Protein AF-A0A2H0VW16-F1 (afdb_monomer)

Structure (mmCIF, N/CA/C/O backbone):
data_AF-A0A2H0VW16-F1
#
_entry.id   AF-A0A2H0VW16-F1
#
loop_
_atom_site.group_PDB
_atom_site.id
_atom_site.type_symbol
_atom_site.label_atom_id
_atom_site.label_alt_id
_atom_site.label_comp_id
_atom_site.label_asym_id
_atom_site.label_entity_id
_atom_site.label_seq_id
_atom_site.pdbx_PDB_ins_code
_atom_site.Cartn_x
_atom_site.Cartn_y
_atom_site.Cartn_z
_atom_site.occupancy
_atom_site.B_iso_or_equiv
_atom_site.auth_seq_id
_atom_site.auth_comp_id
_atom_site.auth_asym_id
_atom_site.auth_atom_id
_atom_site.pdbx_PDB_model_num
ATOM 1 N N . MET A 1 1 ? -19.645 45.167 -74.321 1.00 38.72 1 MET A N 1
ATOM 2 C CA . MET A 1 1 ? -18.379 45.882 -74.600 1.00 38.72 1 MET A CA 1
ATOM 3 C C . MET A 1 1 ? -17.706 46.189 -73.269 1.00 38.72 1 MET A C 1
ATOM 5 O O . MET A 1 1 ? -18.141 47.097 -72.579 1.00 38.72 1 MET A O 1
ATOM 9 N N . VAL A 1 2 ? -16.713 45.392 -72.874 1.00 36.84 2 VAL A N 1
ATOM 10 C CA . VAL A 1 2 ? -15.918 45.596 -71.650 1.00 36.84 2 VAL A CA 1
ATOM 11 C C . VAL A 1 2 ? -14.472 45.779 -72.101 1.00 36.84 2 VAL A C 1
ATOM 13 O O . VAL A 1 2 ? -13.930 44.906 -72.775 1.00 36.84 2 VAL A O 1
ATOM 16 N N . LYS A 1 3 ? -13.880 46.943 -71.814 1.00 38.81 3 LYS A N 1
ATOM 17 C CA . LYS A 1 3 ? -12.469 47.230 -72.106 1.00 38.81 3 LYS A CA 1
ATOM 18 C C . LYS A 1 3 ? -11.606 46.550 -71.044 1.00 38.81 3 LYS A C 1
ATOM 20 O O . LYS A 1 3 ? -11.698 46.897 -69.872 1.00 38.81 3 LYS A O 1
ATOM 25 N N . ALA A 1 4 ? -10.781 45.595 -71.462 1.00 42.34 4 ALA A N 1
ATOM 26 C CA . ALA A 1 4 ? -9.749 45.005 -70.620 1.00 42.34 4 ALA A CA 1
ATOM 27 C C . ALA A 1 4 ? -8.618 46.026 -70.406 1.00 42.34 4 ALA A C 1
ATOM 29 O O . ALA A 1 4 ? -7.996 46.479 -71.367 1.00 42.34 4 ALA A O 1
ATOM 30 N N . GLY A 1 5 ? -8.384 46.412 -69.150 1.00 42.56 5 GLY A N 1
ATOM 31 C CA . GLY A 1 5 ? -7.233 47.213 -68.745 1.00 42.56 5 GLY A CA 1
ATOM 32 C C . GLY A 1 5 ? -6.011 46.316 -68.571 1.00 42.56 5 GLY A C 1
ATOM 33 O O . GLY A 1 5 ? -6.009 45.422 -67.728 1.00 42.56 5 GLY A O 1
ATOM 34 N N . ILE A 1 6 ? -4.983 46.544 -69.383 1.00 45.97 6 ILE A N 1
ATOM 35 C CA . ILE A 1 6 ? -3.688 45.870 -69.280 1.00 45.97 6 ILE A CA 1
ATOM 36 C C . ILE A 1 6 ? -2.898 46.575 -68.172 1.00 45.97 6 ILE A C 1
ATOM 38 O O . ILE A 1 6 ? -2.499 47.727 -68.330 1.00 45.97 6 ILE A O 1
ATOM 42 N N . TYR A 1 7 ? -2.685 45.899 -67.043 1.00 44.59 7 TYR A N 1
ATOM 43 C CA . TYR A 1 7 ? -1.764 46.366 -66.007 1.00 44.59 7 TYR A CA 1
ATOM 44 C C . TYR A 1 7 ? -0.337 45.968 -66.391 1.00 44.59 7 TYR A C 1
ATOM 46 O O . TYR A 1 7 ? -0.019 44.782 -66.481 1.00 44.59 7 TYR A O 1
ATOM 54 N N . HIS A 1 8 ? 0.533 46.953 -66.613 1.00 50.81 8 HIS A N 1
ATOM 55 C CA . HIS A 1 8 ? 1.961 46.701 -66.783 1.00 50.81 8 HIS A CA 1
ATOM 56 C C . HIS A 1 8 ? 2.599 46.352 -65.435 1.00 50.81 8 HIS A C 1
ATOM 58 O O . HIS A 1 8 ? 2.597 47.141 -64.491 1.00 50.81 8 HIS A O 1
ATOM 64 N N . TYR A 1 9 ? 3.125 45.132 -65.362 1.00 48.25 9 TYR A N 1
ATOM 65 C CA . TYR A 1 9 ? 3.835 44.590 -64.212 1.00 48.25 9 TYR A CA 1
ATOM 66 C C . TYR A 1 9 ? 5.266 45.147 -64.209 1.00 48.25 9 TYR A C 1
ATOM 68 O O . TYR A 1 9 ? 6.040 44.854 -65.117 1.00 48.25 9 TYR A O 1
ATOM 76 N N . TYR A 1 10 ? 5.613 45.968 -63.212 1.00 59.59 10 TYR A N 1
ATOM 77 C CA . TYR A 1 10 ? 6.959 46.534 -63.042 1.00 59.59 10 TYR A CA 1
ATOM 78 C C . TYR A 1 10 ? 7.677 45.833 -61.874 1.00 59.59 10 TYR A C 1
ATOM 80 O O . TYR A 1 10 ? 7.572 46.291 -60.731 1.00 59.59 10 TYR A O 1
ATOM 88 N N . PRO A 1 11 ? 8.395 44.721 -62.125 1.00 61.66 11 PRO A N 1
ATOM 89 C CA . PRO A 1 11 ? 8.999 43.896 -61.075 1.00 61.66 11 PRO A CA 1
ATOM 90 C C . PRO A 1 11 ? 10.055 44.639 -60.241 1.00 61.66 11 PRO A C 1
ATOM 92 O O . PRO A 1 11 ? 10.220 44.350 -59.058 1.00 61.66 11 PRO A O 1
ATOM 95 N N . GLU A 1 12 ? 10.707 45.660 -60.798 1.00 64.81 12 GLU A N 1
ATOM 96 C CA . GLU A 1 12 ? 11.737 46.428 -60.086 1.00 64.81 12 GLU A CA 1
ATOM 97 C C . GLU A 1 12 ? 11.178 47.271 -58.930 1.00 64.81 12 GLU A C 1
ATOM 99 O O . GLU A 1 12 ? 11.860 47.487 -57.927 1.00 64.81 12 GLU A O 1
ATOM 104 N N . ARG A 1 13 ? 9.909 47.698 -59.005 1.00 60.78 13 ARG A N 1
ATOM 105 C CA . ARG A 1 13 ? 9.280 48.468 -57.918 1.00 60.78 13 ARG A CA 1
ATOM 106 C C . ARG A 1 13 ? 8.866 47.595 -56.736 1.00 60.78 13 ARG A C 1
ATOM 108 O O . ARG A 1 13 ? 8.837 48.090 -55.615 1.00 60.78 13 ARG A O 1
ATOM 115 N N . ILE A 1 14 ? 8.592 46.309 -56.958 1.00 69.19 14 ILE A N 1
ATOM 116 C CA . ILE A 1 14 ? 8.193 45.375 -55.892 1.00 69.19 14 ILE A CA 1
ATOM 117 C C . ILE A 1 14 ? 9.365 45.126 -54.938 1.00 69.19 14 ILE A C 1
ATOM 119 O O . ILE A 1 14 ? 9.186 45.160 -53.723 1.00 69.19 14 ILE A O 1
ATOM 123 N N . MET A 1 15 ? 10.573 44.965 -55.482 1.00 70.12 15 MET A N 1
ATOM 124 C CA . MET A 1 15 ? 11.801 44.842 -54.692 1.00 70.12 15 MET A CA 1
ATOM 125 C C . MET A 1 15 ? 12.056 46.084 -53.832 1.00 70.12 15 MET A C 1
ATOM 127 O O . MET A 1 15 ? 12.323 45.966 -52.639 1.00 70.12 15 MET A O 1
ATOM 131 N N . TRP A 1 16 ? 11.911 47.279 -54.408 1.00 75.50 16 TRP A N 1
ATOM 132 C CA . TRP A 1 16 ? 12.107 48.532 -53.676 1.00 75.50 16 TRP A CA 1
ATOM 133 C C . TRP A 1 16 ? 11.078 48.742 -52.563 1.00 75.50 16 TRP A C 1
ATOM 135 O O . TRP A 1 16 ? 11.447 49.122 -51.452 1.00 75.50 16 TRP A O 1
ATOM 145 N N . VAL A 1 17 ? 9.802 48.448 -52.826 1.00 78.38 17 VAL A N 1
ATOM 146 C CA . VAL A 1 17 ? 8.742 48.541 -51.811 1.00 78.38 17 VAL A CA 1
ATOM 147 C C . VAL A 1 17 ? 8.943 47.493 -50.711 1.00 78.38 17 VAL A C 1
ATOM 149 O O . VAL A 1 17 ? 8.789 47.813 -49.534 1.00 78.38 17 VAL A O 1
ATOM 152 N N . GLY A 1 18 ? 9.360 46.273 -51.062 1.00 77.25 18 GLY A N 1
ATOM 153 C CA . GLY A 1 18 ? 9.679 45.219 -50.097 1.00 77.25 18 GLY A CA 1
ATOM 154 C C . GLY A 1 18 ? 10.856 45.580 -49.185 1.00 77.25 18 GLY A C 1
ATOM 155 O O . GLY A 1 18 ? 10.744 45.473 -47.964 1.00 77.25 18 GLY A O 1
ATOM 156 N N . CYS A 1 19 ? 11.955 46.084 -49.756 1.00 80.25 19 CYS A N 1
ATOM 157 C CA . CYS A 1 19 ? 13.114 46.546 -48.988 1.00 80.25 19 CYS A CA 1
ATOM 158 C C . CYS A 1 19 ? 12.771 47.738 -48.084 1.00 80.25 19 CYS A C 1
ATOM 160 O O . CYS A 1 19 ? 13.232 47.794 -46.945 1.00 80.25 19 CYS A O 1
ATOM 162 N N . PHE A 1 20 ? 11.927 48.665 -48.551 1.00 85.00 20 PHE A N 1
ATOM 163 C CA . PHE A 1 20 ? 11.486 49.802 -47.745 1.00 85.00 20 PHE A CA 1
ATOM 164 C C . PHE A 1 20 ? 10.635 49.358 -46.545 1.00 85.00 20 PHE A C 1
ATOM 166 O O . PHE A 1 20 ? 10.864 49.813 -45.426 1.00 85.00 20 PHE A O 1
ATOM 173 N N . LEU A 1 21 ? 9.704 48.419 -46.742 1.00 84.12 21 LEU A N 1
ATOM 174 C CA . LEU A 1 21 ? 8.874 47.884 -45.657 1.00 84.12 21 LEU A CA 1
ATOM 175 C C . LEU A 1 21 ? 9.696 47.106 -44.617 1.00 84.12 21 LEU A C 1
ATOM 177 O O . LEU A 1 21 ? 9.456 47.255 -43.419 1.00 84.12 21 LEU A O 1
ATOM 181 N N . LEU A 1 22 ? 10.699 46.335 -45.052 1.00 84.06 22 LEU A N 1
ATOM 182 C CA . LEU A 1 22 ? 11.630 45.651 -44.146 1.00 84.06 22 LEU A CA 1
ATOM 183 C C . LEU A 1 22 ? 12.473 46.639 -43.332 1.00 84.06 22 LEU A C 1
ATOM 185 O O . LEU A 1 22 ? 12.599 46.478 -42.119 1.00 84.06 22 LEU A O 1
ATOM 189 N N . ALA A 1 23 ? 12.994 47.692 -43.968 1.00 86.88 23 ALA A N 1
ATOM 190 C CA . ALA A 1 23 ? 13.774 48.719 -43.281 1.00 86.88 23 ALA A CA 1
ATOM 191 C C . ALA A 1 23 ? 12.945 49.457 -42.216 1.00 86.88 23 ALA A C 1
ATOM 193 O O . ALA A 1 23 ? 13.408 49.638 -41.089 1.00 86.88 23 ALA A O 1
ATOM 194 N N . VAL A 1 24 ? 11.695 49.817 -42.532 1.00 87.44 24 VAL A N 1
ATOM 195 C CA . VAL A 1 24 ? 10.772 50.441 -41.568 1.00 87.44 24 VAL A CA 1
ATOM 196 C C . VAL A 1 24 ? 10.453 49.484 -40.412 1.00 87.44 24 VAL A C 1
ATOM 198 O O . VAL A 1 24 ? 10.467 49.904 -39.254 1.00 87.44 24 VAL A O 1
ATOM 201 N N . GLY A 1 25 ? 10.244 48.193 -40.692 1.00 85.69 25 GLY A N 1
ATOM 202 C CA . GLY A 1 25 ? 10.028 47.171 -39.663 1.00 85.69 25 GLY A CA 1
ATOM 203 C C . GLY A 1 25 ? 11.206 47.031 -38.693 1.00 85.69 25 GLY A C 1
ATOM 204 O O . GLY A 1 25 ? 11.007 46.996 -37.478 1.00 85.69 25 GLY A O 1
ATOM 205 N N . CYS A 1 26 ? 12.441 47.028 -39.202 1.00 81.12 26 CYS A N 1
ATOM 206 C CA . CYS A 1 26 ? 13.645 46.960 -38.369 1.00 81.12 26 CYS A CA 1
ATOM 207 C C . CYS A 1 26 ? 13.831 48.210 -37.491 1.00 81.12 26 CYS A C 1
ATOM 209 O O . CYS A 1 26 ? 14.203 48.085 -36.324 1.00 81.12 26 CYS A O 1
ATOM 211 N N . ILE A 1 27 ? 13.529 49.404 -38.014 1.00 86.38 27 ILE A N 1
ATOM 212 C CA . ILE A 1 27 ? 13.638 50.664 -37.258 1.00 86.38 27 ILE A CA 1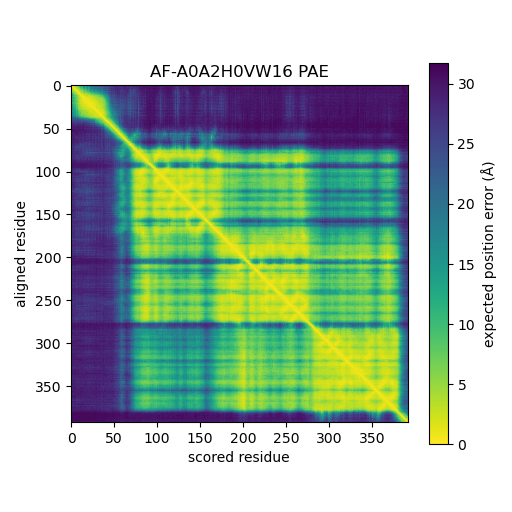
ATOM 213 C C . ILE A 1 27 ? 12.618 50.713 -36.111 1.00 86.38 27 ILE A C 1
ATOM 215 O O . ILE A 1 27 ? 12.941 51.198 -35.028 1.00 86.38 27 ILE A O 1
ATOM 219 N N . LEU A 1 28 ? 11.413 50.168 -36.309 1.00 82.69 28 LEU A N 1
ATOM 220 C CA . LEU A 1 28 ? 10.380 50.120 -35.269 1.00 82.69 28 LEU A CA 1
ATOM 221 C C . LEU A 1 28 ? 10.636 49.039 -34.202 1.00 82.69 28 LEU A C 1
ATOM 223 O O . LEU A 1 28 ? 10.228 49.213 -33.055 1.00 82.69 28 LEU A O 1
ATOM 227 N N . ALA A 1 29 ? 11.336 47.950 -34.538 1.00 77.06 29 ALA A N 1
ATOM 228 C CA . ALA A 1 29 ? 11.629 46.860 -33.600 1.00 77.06 29 ALA A CA 1
ATOM 229 C C . ALA A 1 29 ? 12.810 47.154 -32.651 1.00 77.06 29 ALA A C 1
ATOM 231 O O . ALA A 1 29 ? 12.813 46.708 -31.501 1.00 77.06 29 ALA A O 1
ATOM 232 N N . LEU A 1 30 ? 13.798 47.936 -33.100 1.00 80.06 30 LEU A N 1
ATOM 233 C CA . LEU A 1 30 ? 14.984 48.307 -32.315 1.00 80.06 30 LEU A CA 1
ATOM 234 C C . LEU A 1 30 ? 14.687 48.992 -30.962 1.00 80.06 30 LEU A C 1
ATOM 236 O O . LEU A 1 30 ? 15.282 48.578 -29.963 1.00 80.06 30 LEU A O 1
ATOM 240 N N . PRO A 1 31 ? 13.773 49.978 -30.851 1.00 76.56 31 PRO A N 1
ATOM 241 C CA . PRO A 1 31 ? 13.449 50.578 -29.555 1.00 76.56 31 PRO A CA 1
ATOM 242 C C . PRO A 1 31 ? 12.743 49.600 -28.603 1.00 76.56 31 PRO A C 1
ATOM 244 O O . PRO A 1 31 ? 12.909 49.713 -27.390 1.00 76.56 31 PRO A O 1
ATOM 247 N N . PHE A 1 32 ? 12.016 48.606 -29.128 1.00 72.25 32 PHE A N 1
ATOM 248 C CA . PHE A 1 32 ? 11.353 47.578 -28.318 1.00 72.25 32 PHE A CA 1
ATOM 249 C C . PHE A 1 32 ? 12.364 46.588 -27.721 1.00 72.25 32 PHE A C 1
ATOM 251 O O . PHE A 1 32 ? 12.310 46.290 -26.529 1.00 72.25 32 PHE A O 1
ATOM 258 N N . ALA A 1 33 ? 13.349 46.150 -28.514 1.00 72.12 33 ALA A N 1
ATOM 259 C CA . ALA A 1 33 ? 14.442 45.302 -28.035 1.00 72.12 33 ALA A CA 1
ATOM 260 C C . ALA A 1 33 ? 15.317 46.018 -26.988 1.00 72.12 33 ALA A C 1
ATOM 262 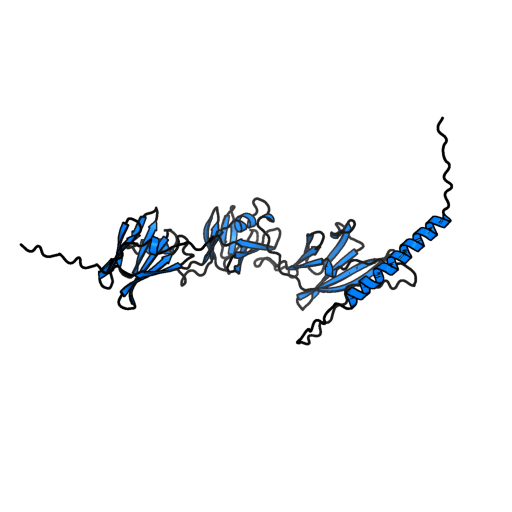O O . ALA A 1 33 ? 15.715 45.420 -25.988 1.00 72.12 33 ALA A O 1
ATOM 263 N N . PHE A 1 34 ? 15.561 47.321 -27.169 1.00 72.69 34 PHE A N 1
ATOM 264 C CA . PHE A 1 34 ? 16.318 48.126 -26.209 1.00 72.69 34 PHE A CA 1
ATOM 265 C C . PHE A 1 34 ? 15.561 48.349 -24.888 1.00 72.69 34 PHE A C 1
ATOM 267 O O . PHE A 1 34 ? 16.186 48.437 -23.831 1.00 72.69 34 PHE A O 1
ATOM 274 N N . MET A 1 35 ? 14.223 48.404 -24.927 1.00 70.12 35 MET A N 1
ATOM 275 C CA . MET A 1 35 ? 13.401 48.516 -23.719 1.00 70.12 35 MET A CA 1
ATOM 276 C C . MET A 1 35 ? 13.419 47.219 -22.894 1.00 70.12 35 MET A C 1
ATOM 278 O O . MET A 1 35 ? 13.536 47.291 -21.674 1.00 70.12 35 MET A O 1
ATOM 282 N N . ILE A 1 36 ? 13.390 46.049 -23.546 1.00 69.38 36 ILE A N 1
ATOM 283 C CA . ILE A 1 36 ? 13.497 44.740 -22.873 1.00 69.38 36 ILE A CA 1
ATOM 284 C C . ILE A 1 36 ? 14.877 44.582 -22.219 1.00 69.38 36 ILE A C 1
ATOM 286 O O . ILE A 1 36 ? 14.968 44.190 -21.062 1.00 69.38 36 ILE A O 1
ATOM 290 N N . TYR A 1 37 ? 15.950 44.984 -22.906 1.00 67.69 37 TYR A N 1
ATOM 291 C CA . TYR A 1 37 ? 17.315 44.844 -22.386 1.00 67.69 37 TYR A CA 1
ATOM 292 C C . TYR A 1 37 ? 17.617 45.740 -21.168 1.00 67.69 37 TYR A C 1
ATOM 294 O O . TYR A 1 37 ? 18.518 45.445 -20.388 1.00 67.69 37 TYR A O 1
ATOM 302 N N . LYS A 1 38 ? 16.887 46.850 -20.988 1.00 63.62 38 LYS A N 1
ATOM 303 C CA . LYS A 1 38 ? 17.084 47.770 -19.853 1.00 63.62 38 LYS A CA 1
ATOM 304 C C . LYS A 1 38 ? 16.212 47.478 -18.629 1.00 63.62 38 LYS A C 1
ATOM 306 O O . LYS A 1 38 ? 16.440 48.110 -17.600 1.00 63.62 38 LYS A O 1
ATOM 311 N N . PHE A 1 39 ? 15.239 46.570 -18.725 1.00 50.56 39 PHE A N 1
ATOM 312 C CA . PHE A 1 39 ? 14.271 46.312 -17.653 1.00 50.56 39 PHE A CA 1
ATOM 313 C C . PHE A 1 39 ? 14.444 44.980 -16.915 1.00 50.56 39 PHE A C 1
ATOM 315 O O . PHE A 1 39 ? 13.622 44.687 -16.049 1.00 50.56 39 PHE A O 1
ATOM 322 N N . ASP A 1 40 ? 15.511 44.216 -17.164 1.00 46.09 40 ASP A N 1
ATOM 323 C CA . ASP A 1 40 ? 15.829 43.062 -16.316 1.00 46.09 40 ASP A CA 1
ATOM 324 C C . ASP A 1 40 ? 16.533 43.515 -15.021 1.00 46.09 40 ASP A C 1
ATOM 326 O O . ASP A 1 40 ? 17.642 44.059 -15.075 1.00 46.09 40 ASP A O 1
ATOM 330 N N . PRO A 1 41 ? 15.930 43.318 -13.832 1.00 49.25 41 PRO A N 1
ATOM 331 C CA . PRO A 1 41 ? 16.632 43.526 -12.576 1.00 49.25 41 PRO A CA 1
ATOM 332 C C . PRO A 1 41 ? 17.650 42.394 -12.343 1.00 49.25 41 PRO A C 1
ATOM 334 O O . PRO A 1 41 ? 17.425 41.253 -12.756 1.00 49.25 41 PRO A O 1
ATOM 337 N N . PRO A 1 42 ? 18.760 42.662 -11.634 1.00 45.19 42 PRO A N 1
ATOM 338 C CA . PRO A 1 42 ? 19.747 41.637 -11.333 1.00 45.19 42 PRO A CA 1
ATOM 339 C C . PRO A 1 42 ? 19.163 40.628 -10.340 1.00 45.19 42 PRO A C 1
ATOM 341 O O . PRO A 1 42 ? 18.848 40.958 -9.194 1.00 45.19 42 PRO A O 1
ATOM 344 N N . VAL A 1 43 ? 19.044 39.372 -10.768 1.00 44.06 43 VAL A N 1
ATOM 345 C CA . VAL A 1 43 ? 18.773 38.252 -9.866 1.00 44.06 43 VAL A CA 1
ATOM 346 C C . VAL A 1 43 ? 20.028 38.017 -9.025 1.00 44.06 43 VAL A C 1
ATOM 348 O O . VAL A 1 43 ? 21.016 37.452 -9.489 1.00 44.06 43 VAL A O 1
ATOM 351 N N . HIS A 1 44 ? 19.997 38.467 -7.771 1.00 39.97 44 HIS A N 1
ATOM 352 C CA . HIS A 1 44 ? 20.963 38.056 -6.760 1.00 39.97 44 HIS A CA 1
ATOM 353 C C . HIS A 1 44 ? 20.725 36.584 -6.401 1.00 39.97 44 HIS A C 1
ATOM 355 O O . HIS A 1 44 ? 19.796 36.257 -5.665 1.00 39.97 44 HIS A O 1
ATOM 361 N N . LEU A 1 45 ? 21.588 35.699 -6.899 1.00 37.50 45 LEU A N 1
ATOM 362 C CA . LEU A 1 45 ? 21.722 34.328 -6.411 1.00 37.50 45 LEU A CA 1
ATOM 363 C C . LEU A 1 45 ? 22.862 34.281 -5.391 1.00 37.50 45 LEU A C 1
ATOM 365 O O . LEU A 1 45 ? 24.042 34.375 -5.726 1.00 37.50 45 LEU A O 1
ATOM 369 N N . ALA A 1 46 ? 22.474 34.181 -4.124 1.00 34.91 46 ALA A N 1
ATOM 370 C CA . ALA A 1 46 ? 23.359 33.897 -3.011 1.00 34.91 46 ALA A CA 1
ATOM 371 C C . ALA A 1 46 ? 23.530 32.379 -2.837 1.00 34.91 46 ALA A C 1
ATOM 373 O O . ALA A 1 46 ? 22.547 31.644 -2.849 1.00 34.91 46 ALA A O 1
ATOM 374 N N . GLY A 1 47 ? 24.769 31.962 -2.560 1.00 29.23 47 GLY A N 1
ATOM 375 C CA . GLY A 1 47 ? 25.054 30.860 -1.636 1.00 29.23 47 GLY A CA 1
ATOM 376 C C . GLY A 1 47 ? 25.279 29.467 -2.226 1.00 29.23 47 GLY A C 1
ATOM 377 O O . GLY A 1 47 ? 24.321 28.726 -2.367 1.00 29.23 47 GLY A O 1
ATOM 378 N N . GLY A 1 48 ? 26.563 29.130 -2.445 1.00 30.97 48 GLY A N 1
ATOM 379 C CA . GLY A 1 48 ? 27.254 27.850 -2.150 1.00 30.97 48 GLY A CA 1
ATOM 380 C C . GLY A 1 48 ? 26.578 26.527 -2.549 1.00 30.97 48 GLY A C 1
ATOM 381 O O . GLY A 1 48 ? 25.461 26.235 -2.162 1.00 30.97 48 GLY A O 1
ATOM 382 N N . ILE A 1 49 ? 27.248 25.602 -3.231 1.00 31.81 49 ILE A N 1
ATOM 383 C CA . ILE A 1 49 ? 28.425 24.853 -2.769 1.00 31.81 49 ILE A CA 1
ATOM 384 C C . ILE A 1 49 ? 29.127 24.269 -4.004 1.00 31.81 49 ILE A C 1
ATOM 386 O O . ILE A 1 49 ? 28.483 23.844 -4.959 1.00 31.81 49 ILE A O 1
ATOM 390 N N . ASN A 1 50 ? 30.461 24.257 -3.966 1.00 39.78 50 ASN A N 1
ATOM 391 C CA . ASN A 1 50 ? 31.326 23.636 -4.964 1.00 39.78 50 ASN A CA 1
ATOM 392 C C . ASN A 1 50 ? 31.121 22.115 -4.999 1.00 39.78 50 ASN A C 1
ATOM 394 O O . ASN A 1 50 ? 31.737 21.394 -4.219 1.00 39.78 50 ASN A O 1
ATOM 398 N N . GLU A 1 51 ? 30.365 21.629 -5.974 1.00 34.62 51 GLU A N 1
ATOM 399 C CA . GLU A 1 51 ? 30.615 20.324 -6.576 1.00 34.62 51 GLU A CA 1
ATOM 400 C C . GLU A 1 51 ? 30.992 20.566 -8.033 1.00 34.62 51 GLU A C 1
ATOM 402 O O . GLU A 1 51 ? 30.241 21.167 -8.800 1.00 34.62 51 GLU A O 1
ATOM 407 N N . LYS A 1 52 ? 32.198 20.133 -8.414 1.00 32.91 52 LYS A N 1
ATOM 408 C CA . LYS A 1 52 ? 32.600 20.040 -9.817 1.00 32.91 52 LYS A CA 1
ATOM 409 C C . LYS A 1 52 ? 31.690 19.011 -10.493 1.00 32.91 52 LYS A C 1
ATOM 411 O O . LYS A 1 52 ? 32.062 17.847 -10.617 1.00 32.91 52 LYS A O 1
ATOM 416 N N . LEU A 1 53 ? 30.510 19.440 -10.942 1.00 32.16 53 LEU A N 1
ATOM 417 C CA . LEU A 1 53 ? 29.803 18.757 -12.011 1.00 32.16 53 LEU A CA 1
ATOM 418 C C . LEU A 1 53 ? 30.717 18.822 -13.231 1.00 32.16 53 LEU A C 1
ATOM 420 O O . LEU A 1 53 ? 30.929 19.878 -13.827 1.00 32.16 53 LEU A O 1
ATOM 424 N N . ILE A 1 54 ? 31.278 17.674 -13.588 1.00 34.22 54 ILE A N 1
ATOM 425 C CA . ILE A 1 54 ? 31.729 17.428 -14.949 1.00 34.22 54 ILE A CA 1
ATOM 426 C C . ILE A 1 54 ? 30.451 17.510 -15.789 1.00 34.22 54 ILE A C 1
ATOM 428 O O . ILE A 1 54 ? 29.691 16.547 -15.870 1.00 34.22 54 ILE A O 1
ATOM 432 N N . CYS A 1 55 ? 30.157 18.696 -16.326 1.00 30.84 55 CYS A N 1
ATOM 433 C CA . CYS A 1 55 ? 29.175 18.855 -17.387 1.00 30.84 55 CYS A CA 1
ATOM 434 C C . CYS A 1 55 ? 29.656 17.983 -18.544 1.00 30.84 55 CYS A C 1
ATOM 436 O O . CYS A 1 55 ? 30.588 18.353 -19.256 1.00 30.84 55 CYS A O 1
ATOM 438 N N . ALA A 1 56 ? 29.048 16.808 -18.702 1.00 39.69 56 ALA A N 1
ATOM 439 C CA . ALA A 1 56 ? 29.069 16.122 -19.977 1.00 39.69 56 ALA A CA 1
ATOM 440 C C . ALA A 1 56 ? 28.495 17.112 -20.995 1.00 39.69 56 ALA A C 1
ATOM 442 O O . ALA A 1 56 ? 27.368 17.587 -20.830 1.00 39.69 56 ALA A O 1
ATOM 443 N N . GLU A 1 57 ? 29.313 17.500 -21.972 1.00 30.83 57 GLU A N 1
ATOM 444 C CA . GLU A 1 57 ? 28.868 18.354 -23.063 1.00 30.83 57 GLU A CA 1
ATOM 445 C C . GLU A 1 57 ? 27.610 17.728 -23.686 1.00 30.83 57 GLU A C 1
ATOM 447 O O . GLU A 1 57 ? 27.569 16.505 -23.874 1.00 30.83 57 GLU A O 1
ATOM 452 N N . PRO A 1 58 ? 26.562 18.520 -23.980 1.00 33.62 58 PRO A N 1
ATOM 453 C CA . PRO A 1 58 ? 25.425 18.005 -24.726 1.00 33.62 58 PRO A CA 1
ATOM 454 C C . PRO A 1 58 ? 25.959 17.380 -26.015 1.00 33.62 58 PRO A C 1
ATOM 456 O O . PRO A 1 58 ? 26.812 17.981 -26.670 1.00 33.62 58 PRO A O 1
ATOM 459 N N . LEU A 1 59 ? 25.490 16.174 -26.357 1.00 38.59 59 LEU A N 1
ATOM 460 C CA . LEU A 1 59 ? 25.894 15.458 -27.569 1.00 38.59 59 LEU A CA 1
ATOM 461 C C . LEU A 1 59 ? 25.640 16.342 -28.790 1.00 38.59 59 LEU A C 1
ATOM 463 O O . LEU A 1 59 ? 24.536 16.399 -29.330 1.00 38.59 59 LEU A O 1
ATOM 467 N N . THR A 1 60 ? 26.678 17.060 -29.196 1.00 33.31 60 THR A N 1
ATOM 468 C CA . THR A 1 60 ? 26.667 17.940 -30.348 1.00 33.31 60 THR A CA 1
ATOM 469 C C . THR A 1 60 ? 27.615 17.304 -31.340 1.00 33.31 60 THR A C 1
ATOM 471 O O . THR A 1 60 ? 28.802 17.128 -31.074 1.00 33.31 60 THR A O 1
ATOM 474 N N . PHE A 1 61 ? 27.069 16.879 -32.470 1.00 42.34 61 PHE A N 1
ATOM 475 C CA . PHE A 1 61 ? 27.835 16.216 -33.509 1.00 42.34 61 PHE A CA 1
ATOM 476 C C . PHE A 1 61 ? 28.869 17.190 -34.067 1.00 42.34 61 PHE A C 1
ATOM 478 O O . PHE A 1 61 ? 28.510 18.261 -34.556 1.00 42.34 61 PHE A O 1
ATOM 485 N N . SER A 1 62 ? 30.141 16.796 -34.059 1.00 32.88 62 SER A N 1
ATOM 486 C CA . SER A 1 62 ? 31.124 17.396 -34.955 1.00 32.88 62 SER A CA 1
ATOM 487 C C . SER A 1 62 ? 31.413 16.398 -36.068 1.00 32.88 62 SER A C 1
ATOM 489 O O . SER A 1 62 ? 32.193 15.459 -35.929 1.00 32.88 62 SER A O 1
ATOM 491 N N . PHE A 1 63 ? 30.740 16.578 -37.203 1.00 35.59 63 PHE A N 1
ATOM 492 C CA . PHE A 1 63 ? 31.242 16.012 -38.444 1.00 35.59 63 PHE A CA 1
ATOM 493 C C . PHE A 1 63 ? 32.495 16.815 -38.788 1.00 35.59 63 PHE A C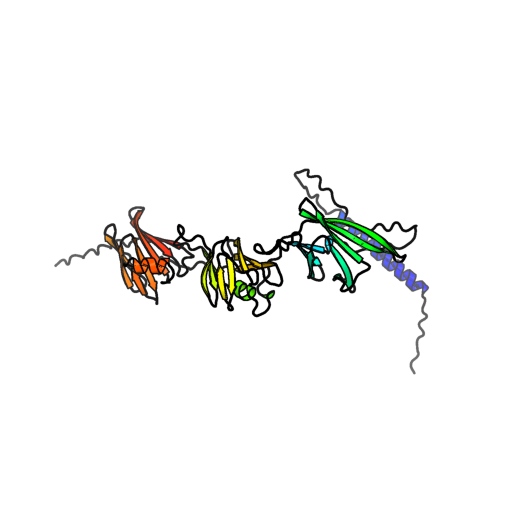 1
ATOM 495 O O . PHE A 1 63 ? 32.388 17.909 -39.341 1.00 35.59 63 PHE A O 1
ATOM 502 N N . LYS A 1 64 ? 33.689 16.303 -38.468 1.00 33.62 64 LYS A N 1
ATOM 503 C CA . LYS A 1 64 ? 34.900 16.745 -39.171 1.00 33.62 64 LYS A CA 1
ATOM 504 C C . LYS A 1 64 ? 34.843 16.175 -40.583 1.00 33.62 64 LYS A C 1
ATOM 506 O O . LYS A 1 64 ? 35.491 15.191 -40.912 1.00 33.62 64 LYS A O 1
ATOM 511 N N . ARG A 1 65 ? 33.964 16.773 -41.382 1.00 36.19 65 ARG A N 1
ATOM 512 C CA . ARG A 1 65 ? 33.998 16.708 -42.830 1.00 36.19 65 ARG A CA 1
ATOM 513 C C . ARG A 1 65 ? 35.053 17.721 -43.237 1.00 36.19 65 ARG A C 1
ATOM 515 O O . ARG A 1 65 ? 34.987 18.863 -42.772 1.00 36.19 65 ARG A O 1
ATOM 522 N N . ASP A 1 66 ? 35.994 17.312 -44.077 1.00 42.78 66 ASP A N 1
ATOM 523 C CA . ASP A 1 66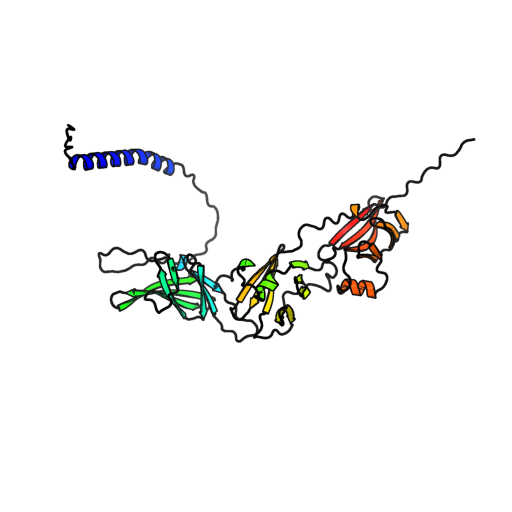 ? 36.737 18.284 -44.866 1.00 42.78 66 ASP A CA 1
ATOM 524 C C . ASP A 1 66 ? 35.742 19.295 -45.452 1.00 42.78 66 ASP A C 1
ATOM 526 O O . ASP A 1 66 ? 34.612 18.972 -45.836 1.00 42.78 66 ASP A O 1
ATOM 530 N N . GLU A 1 67 ? 36.146 20.547 -45.334 1.00 42.00 67 GLU A N 1
ATOM 531 C CA . GLU A 1 67 ? 35.335 21.751 -45.354 1.00 42.00 67 GLU A CA 1
ATOM 532 C C . GLU A 1 67 ? 34.270 21.773 -46.471 1.00 42.00 67 GLU A C 1
ATOM 534 O O . GLU A 1 67 ? 34.560 21.459 -47.624 1.00 42.00 67 GLU A O 1
ATOM 539 N N . LYS A 1 68 ? 33.071 22.293 -46.137 1.00 37.72 68 LYS A N 1
ATOM 540 C CA . LYS A 1 68 ? 31.958 22.718 -47.033 1.00 37.72 68 LYS A CA 1
ATOM 541 C C . LYS A 1 68 ? 30.782 21.743 -47.220 1.00 37.72 68 LYS A C 1
ATOM 543 O O . LYS A 1 68 ? 30.342 21.489 -48.339 1.00 37.72 68 LYS A O 1
ATOM 548 N N . GLY A 1 69 ? 30.163 21.298 -46.127 1.00 37.81 69 GLY A N 1
ATOM 549 C CA . GLY A 1 69 ? 28.791 20.767 -46.161 1.00 37.81 69 GLY A CA 1
ATOM 550 C C . GLY A 1 69 ? 27.939 21.317 -45.012 1.00 37.81 69 GLY A C 1
ATOM 551 O O . GLY A 1 69 ? 28.495 21.593 -43.949 1.00 37.81 69 GLY A O 1
ATOM 552 N N . PRO A 1 70 ? 26.612 21.488 -45.183 1.00 34.69 70 PRO A N 1
ATOM 553 C CA . PRO A 1 70 ? 25.738 21.864 -44.077 1.00 34.69 70 PRO A CA 1
ATOM 554 C C . PRO A 1 70 ? 25.753 20.765 -43.008 1.00 34.69 70 PRO A C 1
ATOM 556 O O . PRO A 1 70 ? 25.532 19.589 -43.303 1.00 34.69 70 PRO A O 1
ATOM 559 N N . VAL A 1 71 ? 26.033 21.157 -41.765 1.00 41.44 71 VAL A N 1
ATOM 560 C CA . VAL A 1 71 ? 25.939 20.284 -40.592 1.00 41.44 71 VAL A CA 1
ATOM 561 C C . VAL A 1 71 ? 24.457 20.033 -40.340 1.00 41.44 71 VAL A C 1
ATOM 563 O O . VAL A 1 71 ? 23.728 20.948 -39.958 1.00 41.44 71 VAL A O 1
ATOM 566 N N . LEU A 1 72 ? 23.988 18.812 -40.597 1.00 44.03 72 LEU A N 1
ATOM 567 C CA . LEU A 1 72 ? 22.638 18.421 -40.202 1.00 44.03 72 LEU A CA 1
ATOM 568 C C . LEU A 1 72 ? 22.613 18.312 -38.669 1.00 44.03 72 LEU A C 1
ATOM 570 O O . LEU A 1 72 ? 23.418 17.556 -38.117 1.00 44.03 72 LEU A O 1
ATOM 574 N N . PRO A 1 73 ? 21.744 19.062 -37.966 1.00 48.94 73 PRO A N 1
ATOM 575 C CA . PRO A 1 73 ? 21.632 18.961 -36.521 1.00 48.94 73 PRO A CA 1
ATOM 576 C C . PRO A 1 73 ? 21.091 17.575 -36.192 1.00 48.94 73 PRO A C 1
ATOM 578 O O . PRO A 1 73 ? 19.957 17.238 -36.529 1.00 48.94 73 PRO A O 1
ATOM 581 N N . ALA A 1 74 ? 21.927 16.749 -35.584 1.00 58.41 74 ALA A N 1
ATOM 582 C CA . ALA A 1 74 ? 21.535 15.406 -35.220 1.00 58.41 74 ALA A CA 1
ATOM 583 C C . ALA A 1 74 ? 20.889 15.389 -33.816 1.00 58.41 74 ALA A C 1
ATOM 585 O O . ALA A 1 74 ? 21.101 16.297 -33.006 1.00 58.41 74 ALA A O 1
ATOM 586 N N . PRO A 1 75 ? 19.998 14.419 -33.566 1.00 66.94 75 PRO A N 1
ATOM 587 C CA . PRO A 1 75 ? 19.084 14.413 -32.427 1.00 66.94 75 PRO A CA 1
ATOM 588 C C . PRO A 1 75 ? 19.827 14.305 -31.090 1.00 66.94 75 PRO A C 1
ATOM 590 O O . PRO A 1 75 ? 20.752 13.507 -30.936 1.00 66.94 75 PRO A O 1
ATOM 593 N N . ASN A 1 76 ? 19.373 15.057 -30.086 1.00 77.69 76 ASN A N 1
ATOM 594 C CA . ASN A 1 76 ? 19.881 14.943 -28.720 1.00 77.69 76 ASN A CA 1
ATOM 595 C C . ASN A 1 76 ? 19.352 13.656 -28.057 1.00 77.69 76 ASN A C 1
ATOM 597 O O . ASN A 1 76 ? 18.316 13.666 -27.389 1.00 77.69 76 ASN A O 1
ATOM 601 N N . LEU A 1 77 ? 20.080 12.551 -28.229 1.00 82.56 77 LEU A N 1
ATOM 602 C CA . LEU A 1 77 ? 19.711 11.234 -27.696 1.00 82.56 77 LEU A CA 1
ATOM 603 C C . LEU A 1 77 ? 19.574 11.206 -26.169 1.00 82.56 77 LEU A C 1
ATOM 605 O O . LEU A 1 77 ? 18.645 10.585 -25.658 1.00 82.56 77 LEU A O 1
ATOM 609 N N . GLN A 1 78 ? 20.439 11.917 -25.439 1.00 85.19 78 GLN A N 1
ATOM 610 C CA . GLN A 1 78 ? 20.354 12.030 -23.977 1.00 85.19 78 GLN A CA 1
ATOM 611 C C . GLN A 1 78 ? 19.036 12.698 -23.545 1.00 85.19 78 GLN A C 1
ATOM 613 O O . GLN A 1 78 ? 18.416 12.330 -22.546 1.00 85.19 78 GLN A O 1
ATOM 618 N N . GLY A 1 79 ? 18.574 13.672 -24.331 1.00 85.00 79 GLY A N 1
ATOM 619 C CA . GLY A 1 79 ? 17.283 14.319 -24.138 1.00 85.00 79 GLY A CA 1
ATOM 620 C C . GLY A 1 79 ? 16.094 13.408 -24.447 1.00 85.00 79 GLY A C 1
ATOM 621 O O . GLY A 1 79 ? 15.060 13.539 -23.792 1.00 85.00 79 GLY A O 1
ATOM 622 N N . GLU A 1 80 ? 16.226 12.470 -25.388 1.00 88.50 80 GLU A N 1
ATOM 623 C CA . GLU A 1 80 ? 15.106 11.693 -25.942 1.00 88.50 80 GLU A CA 1
ATOM 624 C C . GLU A 1 80 ? 14.937 10.282 -25.374 1.00 88.50 80 GLU A C 1
ATOM 626 O O . GLU A 1 80 ? 13.821 9.756 -25.407 1.00 88.50 80 GLU A O 1
ATOM 631 N N . VAL A 1 81 ? 15.991 9.687 -24.820 1.00 91.38 81 VAL A N 1
ATOM 632 C CA . VAL A 1 81 ? 15.964 8.334 -24.250 1.00 91.38 81 VAL A CA 1
ATOM 633 C C . VAL A 1 81 ? 15.958 8.406 -22.721 1.00 91.38 81 VAL A C 1
ATOM 635 O O . VAL A 1 81 ? 16.562 9.289 -22.114 1.00 91.38 81 VAL A O 1
ATOM 638 N N . ALA A 1 82 ? 15.211 7.507 -22.091 1.00 92.25 82 ALA A N 1
ATOM 639 C CA . ALA A 1 82 ? 15.202 7.279 -20.652 1.00 92.25 82 ALA A CA 1
ATOM 640 C C . ALA A 1 82 ? 15.400 5.789 -20.376 1.00 92.25 82 ALA A C 1
ATOM 642 O O . ALA A 1 82 ? 15.005 4.946 -21.184 1.00 92.25 82 ALA A O 1
ATOM 643 N N . PHE A 1 83 ? 15.973 5.477 -19.223 1.00 93.12 83 PHE A N 1
ATOM 644 C CA . PHE A 1 83 ? 16.236 4.111 -18.798 1.00 93.12 83 PHE A CA 1
ATOM 645 C C . PHE A 1 83 ? 15.532 3.889 -17.473 1.00 93.12 83 PHE A C 1
ATOM 647 O O . PHE A 1 83 ? 15.702 4.685 -16.556 1.00 93.12 83 PHE A O 1
ATOM 654 N N . LEU A 1 84 ? 14.728 2.838 -17.389 1.00 91.38 84 LEU A N 1
ATOM 655 C CA . LEU A 1 84 ? 14.072 2.427 -16.156 1.00 91.38 84 LEU A CA 1
ATOM 656 C C . LEU A 1 84 ? 14.653 1.084 -15.728 1.00 91.38 84 LEU A C 1
ATOM 658 O O . LEU A 1 84 ? 14.967 0.241 -16.573 1.00 91.38 84 LEU A O 1
ATOM 662 N N . LEU A 1 85 ? 14.777 0.875 -14.423 1.00 89.12 85 LEU A N 1
ATOM 663 C CA . LEU A 1 85 ? 15.157 -0.424 -13.879 1.00 89.12 85 LEU A CA 1
ATOM 664 C C . LEU A 1 85 ? 14.120 -1.490 -14.261 1.00 89.12 85 LEU A C 1
ATOM 666 O O . LEU A 1 85 ? 12.932 -1.209 -14.369 1.00 89.12 85 LEU A O 1
ATOM 670 N N . ASP A 1 86 ? 14.555 -2.731 -14.433 1.00 88.19 86 ASP A N 1
ATOM 671 C CA . ASP A 1 86 ? 13.656 -3.881 -14.541 1.00 88.19 86 ASP A CA 1
ATOM 672 C C . ASP A 1 86 ? 14.106 -4.941 -13.532 1.00 88.19 86 ASP A C 1
ATOM 674 O O . ASP A 1 86 ? 14.870 -5.848 -13.876 1.00 88.19 86 ASP A O 1
ATOM 678 N N . PRO A 1 87 ? 13.748 -4.763 -12.244 1.00 87.69 87 PRO A N 1
ATOM 679 C CA . PRO A 1 87 ? 14.219 -5.627 -11.177 1.00 87.69 87 PRO A CA 1
ATOM 680 C C . PRO A 1 87 ? 13.905 -7.096 -11.478 1.00 87.69 87 PRO A C 1
ATOM 682 O O . PRO A 1 87 ? 12.743 -7.431 -11.747 1.00 87.69 87 PRO A O 1
ATOM 685 N N . PRO A 1 88 ? 14.902 -7.996 -11.394 1.00 87.00 88 PRO A N 1
ATOM 686 C CA . PRO A 1 88 ? 14.663 -9.406 -11.631 1.00 87.00 88 PRO A CA 1
ATOM 687 C C . PRO A 1 88 ? 13.670 -9.940 -10.604 1.00 87.00 88 PRO A C 1
ATOM 689 O O . PRO A 1 88 ? 13.578 -9.459 -9.470 1.00 87.00 88 PRO A O 1
ATOM 692 N N . ARG A 1 89 ? 12.935 -10.975 -11.004 1.00 87.56 89 ARG A N 1
ATOM 693 C CA . ARG A 1 89 ? 12.027 -11.671 -10.102 1.00 87.56 89 ARG A CA 1
ATOM 694 C C . ARG A 1 89 ? 12.826 -12.231 -8.913 1.00 87.56 89 ARG A C 1
ATOM 696 O O . ARG A 1 89 ? 13.726 -13.036 -9.142 1.00 87.56 89 ARG A O 1
ATOM 703 N N . PRO A 1 90 ? 12.485 -11.894 -7.656 1.00 83.38 90 PRO A N 1
ATOM 704 C CA . PRO A 1 90 ? 13.326 -12.219 -6.498 1.00 83.38 90 PRO A CA 1
ATOM 705 C C . PRO A 1 90 ? 13.489 -13.718 -6.198 1.00 83.38 90 PRO A C 1
ATOM 707 O O . PRO A 1 90 ? 14.361 -14.086 -5.422 1.00 83.38 90 PRO A O 1
ATOM 710 N N . ILE A 1 91 ? 12.662 -14.581 -6.797 1.00 75.69 91 ILE A N 1
ATOM 711 C CA . ILE A 1 91 ? 12.646 -16.039 -6.566 1.00 75.69 91 ILE A CA 1
ATOM 712 C C . ILE A 1 91 ? 13.156 -16.807 -7.808 1.00 75.69 91 ILE A C 1
ATOM 714 O O . ILE A 1 91 ? 13.215 -18.032 -7.815 1.00 75.69 91 ILE A O 1
ATOM 718 N N . GLY A 1 92 ? 13.522 -16.099 -8.883 1.00 69.94 92 GLY A N 1
ATOM 719 C CA . GLY A 1 92 ? 14.068 -16.689 -10.108 1.00 69.94 92 GLY A CA 1
ATOM 720 C C . GLY A 1 92 ? 15.591 -16.592 -10.191 1.00 69.94 92 GLY A C 1
ATOM 721 O O . GLY A 1 92 ? 16.236 -15.943 -9.369 1.00 69.94 92 GLY A O 1
ATOM 722 N N . ASN A 1 93 ? 16.168 -17.198 -11.233 1.00 62.53 93 ASN A N 1
ATOM 723 C CA . ASN A 1 93 ? 17.555 -16.920 -11.601 1.00 62.53 93 ASN A CA 1
ATOM 724 C C . ASN A 1 93 ? 17.691 -15.419 -11.881 1.00 62.53 93 ASN A C 1
ATOM 726 O O . ASN A 1 93 ? 16.976 -14.866 -12.720 1.00 62.53 93 ASN A O 1
ATOM 730 N N . ALA A 1 94 ? 18.578 -14.762 -11.136 1.00 60.56 94 ALA A N 1
ATOM 731 C CA . ALA A 1 94 ? 18.842 -13.344 -11.281 1.00 60.56 94 ALA A CA 1
ATOM 732 C C . ALA A 1 94 ? 19.567 -13.097 -12.609 1.00 60.56 94 ALA A C 1
ATOM 734 O O . ALA A 1 94 ? 20.793 -13.154 -12.671 1.00 60.56 94 ALA A O 1
ATOM 735 N N . ASP A 1 95 ? 18.811 -12.801 -13.664 1.00 61.19 95 ASP A N 1
ATOM 736 C CA . ASP A 1 95 ? 19.372 -12.169 -14.854 1.00 61.19 95 ASP A CA 1
ATOM 737 C C . ASP A 1 95 ? 19.756 -10.738 -14.475 1.00 61.19 95 ASP A C 1
ATOM 739 O O . ASP A 1 95 ? 18.948 -9.806 -14.503 1.00 61.19 95 ASP A O 1
ATOM 743 N N . GLN A 1 96 ? 20.997 -10.585 -14.021 1.00 65.50 96 GLN A N 1
ATOM 744 C CA . GLN A 1 96 ? 21.565 -9.295 -13.667 1.00 65.50 96 GLN A CA 1
ATOM 745 C C . GLN A 1 96 ? 21.686 -8.440 -14.937 1.00 65.50 96 GLN A C 1
ATOM 747 O O . GLN A 1 96 ? 22.240 -8.880 -15.940 1.00 65.50 96 GLN A O 1
ATOM 752 N N . GLY A 1 97 ? 21.160 -7.212 -14.891 1.00 77.06 97 GLY A N 1
ATOM 753 C CA . GLY A 1 97 ? 21.359 -6.216 -15.949 1.00 77.06 97 GLY A CA 1
ATOM 754 C C . GLY A 1 97 ? 20.217 -6.048 -16.955 1.00 77.06 97 GLY A C 1
ATOM 755 O O . GLY A 1 97 ? 20.459 -5.521 -18.039 1.00 77.06 97 GLY A O 1
ATOM 756 N N . ARG A 1 98 ? 18.982 -6.456 -16.638 1.00 87.69 98 ARG A N 1
ATOM 757 C CA . ARG A 1 98 ? 17.809 -6.075 -17.444 1.00 87.69 98 ARG A CA 1
ATOM 758 C C . ARG A 1 98 ? 17.363 -4.645 -17.137 1.00 87.69 98 ARG A C 1
ATOM 760 O O . ARG A 1 98 ? 17.341 -4.224 -15.981 1.00 87.69 98 ARG A O 1
ATOM 767 N N . ILE A 1 99 ? 17.010 -3.906 -18.185 1.00 91.44 99 ILE A N 1
ATOM 768 C CA . ILE A 1 99 ? 16.476 -2.544 -18.098 1.00 91.44 99 ILE A CA 1
ATOM 769 C C . ILE A 1 99 ? 15.360 -2.340 -19.125 1.00 91.44 99 ILE A C 1
ATOM 771 O O . ILE A 1 99 ? 15.286 -3.032 -20.145 1.00 91.44 99 ILE A O 1
ATOM 775 N N . LEU A 1 100 ? 14.521 -1.335 -18.894 1.00 91.56 100 LEU A N 1
ATOM 776 C CA . LEU A 1 100 ? 13.571 -0.830 -19.879 1.00 91.56 100 LEU A CA 1
ATOM 777 C C . LEU A 1 100 ? 14.131 0.442 -20.516 1.00 91.56 100 LEU A C 1
ATOM 779 O O . LEU A 1 100 ? 14.354 1.446 -19.841 1.00 91.56 100 LEU A O 1
ATOM 783 N N . VAL A 1 101 ? 14.309 0.426 -21.832 1.00 93.25 101 VAL A N 1
ATOM 784 C CA . VAL A 1 101 ? 14.651 1.613 -22.618 1.00 93.25 101 VAL A CA 1
ATOM 785 C C . VAL A 1 101 ? 13.353 2.263 -23.075 1.00 93.25 101 VAL A C 1
ATOM 787 O O . VAL A 1 101 ? 12.531 1.619 -23.726 1.00 93.25 101 VAL A O 1
ATOM 790 N N . ARG A 1 102 ? 13.157 3.540 -22.753 1.00 93.56 102 ARG A N 1
ATOM 791 C CA . ARG A 1 102 ? 11.986 4.326 -23.151 1.00 93.56 102 ARG A CA 1
ATOM 792 C C . ARG A 1 102 ? 12.394 5.475 -24.059 1.00 93.56 102 ARG A C 1
ATOM 794 O O . ARG A 1 102 ? 13.265 6.264 -23.710 1.00 93.56 102 ARG A O 1
ATOM 801 N N . ILE A 1 103 ? 11.680 5.643 -25.166 1.00 92.69 103 ILE A N 1
ATOM 802 C CA . ILE A 1 103 ? 11.790 6.836 -26.008 1.00 92.69 103 ILE A CA 1
ATOM 803 C C . ILE A 1 103 ? 10.710 7.828 -25.573 1.00 92.69 103 ILE A C 1
ATOM 805 O O . ILE A 1 103 ? 9.512 7.553 -25.669 1.00 92.69 103 ILE A O 1
ATOM 809 N N . LYS A 1 104 ? 11.117 8.990 -25.052 1.00 89.75 104 LYS A N 1
ATOM 810 C CA . LYS A 1 104 ? 10.221 9.931 -24.356 1.00 89.75 104 LYS A CA 1
ATOM 811 C C . LYS A 1 104 ? 9.108 10.465 -25.261 1.00 89.75 104 LYS A C 1
ATOM 813 O O . LYS A 1 104 ? 7.952 10.473 -24.849 1.00 89.75 104 LYS A O 1
ATOM 818 N N . LYS A 1 105 ? 9.444 10.874 -26.492 1.00 87.81 105 LYS A N 1
ATOM 819 C CA . LYS A 1 105 ? 8.498 11.498 -27.438 1.00 87.81 105 LYS A CA 1
ATOM 820 C C . LYS A 1 105 ? 7.489 10.515 -28.035 1.00 87.81 105 LYS A C 1
ATOM 822 O O . LYS A 1 105 ? 6.328 10.871 -28.202 1.00 87.81 105 LYS A O 1
ATOM 827 N N . SER A 1 106 ? 7.918 9.298 -28.368 1.00 87.94 106 SER A N 1
ATOM 828 C CA . SER A 1 106 ? 7.041 8.270 -28.948 1.00 87.94 106 SER A CA 1
ATOM 829 C C . SER A 1 106 ? 6.364 7.390 -27.894 1.00 87.94 106 SER A C 1
ATOM 831 O O . SER A 1 106 ? 5.477 6.615 -28.236 1.00 87.94 106 SER A O 1
ATOM 833 N N . ALA A 1 107 ? 6.773 7.510 -26.625 1.00 85.75 107 ALA A N 1
ATOM 834 C CA . ALA A 1 107 ? 6.349 6.674 -25.504 1.00 85.75 107 ALA A CA 1
ATOM 835 C C . ALA A 1 107 ? 6.581 5.164 -25.711 1.00 85.75 107 ALA A C 1
ATOM 837 O O . ALA A 1 107 ? 6.057 4.356 -24.947 1.00 85.75 107 ALA A O 1
ATOM 838 N N . GLN A 1 108 ? 7.389 4.780 -26.703 1.00 90.00 108 GLN A N 1
ATOM 839 C CA . GLN A 1 108 ? 7.770 3.390 -26.920 1.00 90.00 108 GLN A CA 1
ATOM 840 C C . GLN A 1 108 ? 8.693 2.921 -25.795 1.00 90.00 108 GLN A C 1
ATOM 842 O O . GLN A 1 108 ? 9.565 3.670 -25.346 1.00 90.00 108 GLN A O 1
ATOM 847 N N . VAL A 1 109 ? 8.519 1.671 -25.370 1.00 90.06 109 VAL A N 1
ATOM 848 C CA . VAL A 1 109 ? 9.337 1.019 -24.343 1.00 90.06 109 VAL A CA 1
ATOM 849 C C . VAL A 1 109 ? 9.814 -0.327 -24.878 1.00 90.06 109 VAL A C 1
ATOM 85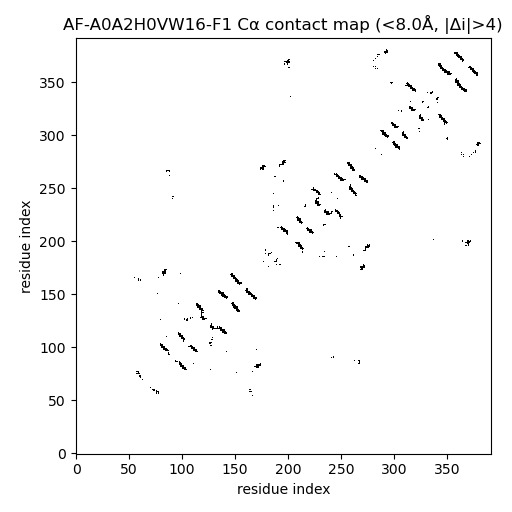1 O O . VAL A 1 109 ? 9.036 -1.052 -25.495 1.00 90.06 109 VAL A O 1
ATOM 854 N N . LYS A 1 110 ? 11.084 -0.657 -24.646 1.00 91.25 110 LYS A N 1
ATOM 855 C CA . LYS A 1 110 ? 11.690 -1.935 -25.020 1.00 91.25 110 LYS A CA 1
ATOM 856 C C . LYS A 1 110 ? 12.513 -2.473 -23.855 1.00 91.25 110 LYS A C 1
ATOM 858 O O . LYS A 1 110 ? 13.381 -1.773 -23.340 1.00 91.25 110 LYS A O 1
ATOM 863 N N . GLN A 1 111 ? 12.241 -3.710 -23.456 1.00 90.62 111 GLN A N 1
ATOM 864 C CA . GLN A 1 111 ? 13.042 -4.429 -22.468 1.00 90.62 111 GLN A CA 1
ATOM 865 C C . GLN A 1 111 ? 14.303 -4.980 -23.135 1.00 90.62 111 GLN A C 1
ATOM 867 O O . GLN A 1 111 ? 14.232 -5.541 -24.231 1.00 90.62 111 GLN A O 1
ATOM 872 N N . VAL A 1 112 ? 15.452 -4.802 -22.489 1.00 91.88 112 VAL A N 1
ATOM 873 C CA . VAL A 1 112 ? 16.750 -5.269 -22.988 1.00 91.88 112 VAL A CA 1
ATOM 874 C C . VAL A 1 112 ? 17.602 -5.811 -21.842 1.00 91.88 112 VAL A C 1
ATOM 876 O O . VAL A 1 112 ? 17.486 -5.355 -20.706 1.00 91.88 112 VAL A O 1
ATOM 879 N N . ALA A 1 113 ? 18.463 -6.780 -22.146 1.00 91.69 113 ALA A N 1
ATOM 880 C CA . ALA A 1 113 ? 19.480 -7.288 -21.229 1.00 91.69 113 ALA A CA 1
ATOM 881 C C . ALA A 1 113 ? 20.837 -6.687 -21.602 1.00 91.69 113 ALA A C 1
ATOM 883 O O . ALA A 1 113 ? 21.198 -6.690 -22.775 1.00 91.69 113 ALA A O 1
ATOM 884 N N . LEU A 1 114 ? 21.572 -6.161 -20.626 1.00 91.69 114 LEU A N 1
ATOM 885 C CA . LEU A 1 114 ? 22.874 -5.541 -20.852 1.00 91.69 114 LEU A CA 1
ATOM 886 C C . LEU A 1 114 ? 24.017 -6.573 -20.804 1.00 91.69 114 LEU A C 1
ATOM 888 O O . LEU A 1 114 ? 23.963 -7.491 -19.987 1.00 91.69 114 LEU A O 1
ATOM 892 N N . PRO A 1 115 ? 25.086 -6.389 -21.603 1.00 94.38 115 PRO A N 1
ATOM 893 C CA . PRO A 1 115 ? 25.248 -5.352 -22.624 1.00 94.38 115 PRO A CA 1
ATOM 894 C C . PRO A 1 115 ? 24.454 -5.663 -23.903 1.00 94.38 115 PRO A C 1
ATOM 896 O O . PRO A 1 115 ? 24.320 -6.820 -24.296 1.00 94.38 115 PRO A O 1
ATOM 899 N N . CYS A 1 116 ? 23.953 -4.633 -24.591 1.00 94.69 116 CYS A N 1
ATOM 900 C CA . CYS A 1 116 ? 23.196 -4.827 -25.833 1.00 94.69 116 CYS A CA 1
ATOM 901 C C . CYS A 1 116 ? 23.313 -3.683 -26.836 1.00 94.69 116 CYS A C 1
ATOM 903 O O . CYS A 1 116 ? 23.572 -2.534 -26.481 1.00 94.69 116 CYS A O 1
ATOM 905 N N . ARG A 1 117 ? 22.980 -4.006 -28.090 1.00 95.25 117 ARG A N 1
ATOM 906 C CA . ARG A 1 117 ? 22.703 -3.052 -29.165 1.00 95.25 117 ARG A CA 1
ATOM 907 C C . ARG A 1 117 ? 21.199 -2.793 -29.282 1.00 95.25 117 ARG A C 1
ATOM 909 O O . ARG A 1 117 ? 20.403 -3.729 -29.334 1.00 95.25 117 ARG A O 1
ATOM 916 N N . VAL A 1 118 ? 20.820 -1.522 -29.371 1.00 95.62 118 VAL A N 1
ATOM 917 C CA . VAL A 1 118 ? 19.446 -1.053 -29.567 1.00 95.62 118 VAL A CA 1
ATOM 918 C C . VAL A 1 118 ? 19.374 -0.229 -30.845 1.00 95.62 118 VAL A C 1
ATOM 920 O O . VAL A 1 118 ? 19.803 0.921 -30.879 1.00 95.62 118 VAL A O 1
ATOM 923 N N . ASP A 1 119 ? 18.826 -0.825 -31.899 1.00 95.44 119 ASP A N 1
ATOM 924 C CA . ASP A 1 119 ? 18.617 -0.160 -33.184 1.00 95.44 119 ASP A CA 1
ATOM 925 C C . ASP A 1 119 ? 17.445 0.835 -33.129 1.00 95.44 119 ASP A C 1
ATOM 927 O O . ASP A 1 119 ? 16.367 0.545 -32.596 1.00 95.44 119 ASP A O 1
ATOM 931 N N . LEU A 1 120 ? 17.674 2.024 -33.686 1.00 93.38 120 LEU A N 1
ATOM 932 C CA . LEU A 1 120 ? 16.769 3.168 -33.663 1.00 93.38 120 LEU A CA 1
ATOM 933 C C . LEU A 1 120 ? 16.443 3.627 -35.085 1.00 93.38 120 LEU A C 1
ATOM 935 O O . LEU A 1 120 ? 17.266 3.531 -35.994 1.00 93.38 120 LEU A O 1
ATOM 939 N N . GLU A 1 121 ? 15.254 4.179 -35.281 1.00 91.38 121 GLU A N 1
ATOM 940 C CA . GLU A 1 121 ? 14.831 4.745 -36.562 1.00 91.38 121 GLU A CA 1
ATOM 941 C C . GLU A 1 121 ? 14.052 6.046 -36.373 1.00 91.38 121 GLU A C 1
ATOM 943 O O . GLU A 1 121 ? 13.431 6.276 -35.333 1.00 91.38 121 GLU A O 1
ATOM 948 N N . PHE A 1 122 ? 14.075 6.895 -37.400 1.00 87.25 122 PHE A N 1
ATOM 949 C CA . PHE A 1 122 ? 13.227 8.078 -37.479 1.00 87.25 122 PHE A CA 1
ATOM 950 C C . PHE A 1 122 ? 12.025 7.791 -38.373 1.00 87.25 122 PHE A C 1
ATOM 952 O O . PHE A 1 122 ? 12.170 7.582 -39.576 1.00 87.25 122 PHE A O 1
ATOM 959 N N . GLN A 1 123 ? 10.831 7.822 -37.787 1.00 84.75 123 GLN A N 1
ATOM 960 C CA . GLN A 1 123 ? 9.571 7.810 -38.525 1.00 84.75 123 GLN A CA 1
ATOM 961 C C . GLN A 1 123 ? 9.066 9.252 -38.623 1.00 84.75 123 GLN A C 1
ATOM 963 O O . GLN A 1 123 ? 8.375 9.750 -37.732 1.00 84.75 123 GLN A O 1
ATOM 968 N N . GLY A 1 124 ? 9.470 9.954 -39.684 1.00 81.94 124 GLY A N 1
ATOM 969 C CA . GLY A 1 124 ? 9.247 11.396 -39.805 1.00 81.94 124 GLY A CA 1
ATOM 970 C C . GLY A 1 124 ? 10.119 12.174 -38.817 1.00 81.94 124 GLY A C 1
ATOM 971 O O . GLY A 1 124 ? 11.342 12.091 -38.876 1.00 81.94 124 GLY A O 1
ATOM 972 N N . ASP A 1 125 ? 9.496 12.916 -37.902 1.00 82.06 125 ASP A N 1
ATOM 973 C CA . ASP A 1 125 ? 10.159 13.714 -36.859 1.00 82.06 125 ASP A CA 1
ATOM 974 C C . ASP A 1 125 ? 10.289 12.981 -35.510 1.00 82.06 125 ASP A C 1
ATOM 976 O O . ASP A 1 125 ? 10.752 13.557 -34.520 1.00 82.06 125 ASP A O 1
ATOM 980 N N . ARG A 1 126 ? 9.872 11.710 -35.444 1.00 86.94 126 ARG A N 1
ATOM 981 C CA . ARG A 1 126 ? 9.831 10.928 -34.203 1.00 86.94 126 ARG A CA 1
ATOM 982 C C . ARG A 1 126 ? 10.865 9.817 -34.200 1.00 86.94 126 ARG A C 1
ATOM 984 O O . ARG A 1 126 ? 10.889 8.979 -35.098 1.00 86.94 126 ARG A O 1
ATOM 991 N N . LEU A 1 127 ? 11.646 9.776 -33.125 1.00 90.12 127 LEU A N 1
ATOM 992 C CA . LEU A 1 127 ? 12.516 8.655 -32.804 1.00 90.12 127 LEU A CA 1
ATOM 993 C C . LEU A 1 127 ? 11.685 7.447 -32.338 1.00 90.12 127 LEU A C 1
ATOM 995 O O . LEU A 1 127 ? 10.772 7.575 -31.511 1.00 90.12 127 LEU A O 1
ATOM 999 N N . GLY A 1 128 ? 12.020 6.272 -32.854 1.00 92.50 128 GLY A N 1
ATOM 1000 C CA . GLY A 1 128 ? 11.421 4.988 -32.505 1.00 92.50 128 GLY A CA 1
ATOM 1001 C C . GLY A 1 128 ? 12.457 3.866 -32.473 1.00 92.50 128 GLY A C 1
ATOM 1002 O O . GLY A 1 128 ? 13.609 4.052 -32.869 1.00 92.50 128 GLY A O 1
ATOM 1003 N N . PHE A 1 129 ? 12.046 2.693 -31.995 1.00 95.25 129 PHE A N 1
ATOM 1004 C CA . PHE A 1 129 ? 12.846 1.476 -32.121 1.00 95.25 129 PHE A CA 1
ATOM 1005 C C . PHE A 1 129 ? 12.704 0.899 -33.525 1.00 95.25 129 PHE A C 1
ATOM 1007 O O . PHE A 1 129 ? 11.585 0.688 -33.995 1.00 95.25 129 PHE A O 1
ATOM 1014 N N . ALA A 1 130 ? 13.831 0.591 -34.160 1.00 93.94 130 ALA A N 1
ATOM 1015 C CA . ALA A 1 130 ? 13.821 -0.081 -35.448 1.00 93.94 130 ALA A CA 1
ATOM 1016 C C . ALA A 1 130 ? 13.390 -1.546 -35.284 1.00 93.94 130 ALA A C 1
ATOM 1018 O O . ALA A 1 130 ? 13.750 -2.218 -34.309 1.00 93.94 130 ALA A O 1
ATOM 1019 N N . LYS A 1 131 ? 12.608 -2.047 -36.246 1.00 91.12 131 LYS A N 1
ATOM 1020 C CA . LYS A 1 131 ? 12.227 -3.471 -36.308 1.00 91.12 131 LYS A CA 1
ATOM 1021 C C . LYS A 1 131 ? 13.382 -4.353 -36.777 1.00 91.12 131 LYS A C 1
ATOM 1023 O O . LYS A 1 131 ? 13.485 -5.502 -36.360 1.00 91.12 131 LYS A O 1
ATOM 1028 N N . GLU A 1 132 ? 14.231 -3.798 -37.633 1.00 92.06 132 GLU A N 1
ATOM 1029 C CA . GLU A 1 132 ? 15.397 -4.450 -38.218 1.00 92.06 132 GLU A CA 1
ATOM 1030 C C . GLU A 1 132 ? 16.674 -3.700 -37.829 1.00 92.06 132 GLU A C 1
ATOM 1032 O O . GLU A 1 132 ? 16.631 -2.635 -37.207 1.00 92.06 132 GLU A O 1
ATOM 1037 N N . LYS A 1 133 ? 17.829 -4.265 -38.185 1.00 91.12 133 LYS A N 1
ATOM 1038 C CA . LYS A 1 133 ? 19.125 -3.640 -37.924 1.00 91.12 133 LYS A CA 1
ATOM 1039 C C . LYS A 1 133 ? 19.206 -2.299 -38.659 1.00 91.12 133 LYS A C 1
ATOM 1041 O O . LYS A 1 133 ? 19.076 -2.250 -39.879 1.00 91.12 133 LYS A O 1
ATOM 1046 N N . SER A 1 134 ? 19.440 -1.228 -37.910 1.00 90.44 134 SER A N 1
ATOM 1047 C CA . SER A 1 134 ? 19.450 0.141 -38.417 1.00 90.44 134 SER A CA 1
ATOM 1048 C C . SER A 1 134 ? 20.875 0.655 -38.586 1.00 90.44 134 SER A C 1
ATOM 1050 O O . SER A 1 134 ? 21.808 0.243 -37.891 1.00 90.44 134 SER A O 1
ATOM 1052 N N . SER A 1 135 ? 21.035 1.619 -39.488 1.00 87.94 135 SER A N 1
ATOM 1053 C CA . SER A 1 135 ? 22.245 2.436 -39.590 1.00 87.94 135 SER A CA 1
ATOM 1054 C C . SER A 1 135 ? 22.403 3.409 -38.420 1.00 87.94 135 SER A C 1
ATOM 1056 O O . SER A 1 135 ? 23.407 4.105 -38.378 1.00 87.94 135 SER A O 1
ATOM 1058 N N . PHE A 1 136 ? 21.446 3.472 -37.490 1.00 89.19 136 PHE A N 1
ATOM 1059 C CA . PHE A 1 136 ? 21.485 4.287 -36.280 1.00 89.19 136 PHE A CA 1
ATOM 1060 C C . PHE A 1 136 ? 21.149 3.432 -35.055 1.00 89.19 136 PHE A C 1
ATOM 1062 O O . PHE A 1 136 ? 20.077 2.831 -34.994 1.00 89.19 136 PHE A O 1
ATOM 1069 N N . TRP A 1 137 ? 22.056 3.345 -34.081 1.00 93.62 137 TRP A N 1
ATOM 1070 C CA . TRP A 1 137 ? 21.847 2.517 -32.890 1.00 93.62 137 TRP A CA 1
ATOM 1071 C C . TRP A 1 137 ? 22.538 3.073 -31.644 1.00 93.62 137 TRP A C 1
ATOM 1073 O O . TRP A 1 137 ? 23.387 3.963 -31.709 1.00 93.62 137 TRP A O 1
ATOM 1083 N N . LEU A 1 138 ? 22.153 2.512 -30.500 1.00 94.44 138 LEU A N 1
ATOM 1084 C CA . LEU A 1 138 ? 22.820 2.671 -29.214 1.00 94.44 138 LEU A CA 1
ATOM 1085 C C . LEU A 1 138 ? 23.477 1.354 -28.808 1.00 94.44 138 LEU A C 1
ATOM 1087 O O . LEU A 1 138 ? 22.859 0.299 -28.923 1.00 94.44 138 LEU A O 1
ATOM 1091 N N . GLU A 1 139 ? 24.687 1.411 -28.273 1.00 95.50 139 GLU A N 1
ATOM 1092 C CA . GLU A 1 139 ? 25.251 0.333 -27.464 1.00 95.50 139 GLU A CA 1
ATOM 1093 C C . GLU A 1 139 ? 25.146 0.708 -25.994 1.00 95.50 139 GLU A C 1
ATOM 1095 O O . GLU A 1 139 ? 25.512 1.814 -25.591 1.00 95.50 139 GLU A O 1
ATOM 1100 N N . LEU A 1 140 ? 24.608 -0.218 -25.210 1.00 95.56 140 LEU A N 1
ATOM 1101 C CA . LEU A 1 140 ? 24.320 -0.041 -23.799 1.00 95.56 140 LEU A CA 1
ATOM 1102 C C . LEU A 1 140 ? 25.128 -1.058 -23.002 1.00 95.56 140 LEU A C 1
ATOM 1104 O O . LEU A 1 140 ? 25.081 -2.253 -23.298 1.00 95.56 140 LEU A O 1
ATOM 1108 N N . ALA A 1 141 ? 25.823 -0.598 -21.967 1.00 94.25 141 ALA A N 1
ATOM 1109 C CA . ALA A 1 141 ? 26.540 -1.455 -21.031 1.00 94.25 141 ALA A CA 1
ATOM 1110 C C . ALA A 1 141 ? 26.391 -0.930 -19.599 1.00 94.25 141 ALA A C 1
ATOM 1112 O O . ALA A 1 141 ? 26.376 0.280 -19.376 1.00 94.25 141 ALA A O 1
ATOM 1113 N N . MET A 1 142 ? 26.284 -1.837 -18.628 1.00 91.69 142 MET A N 1
ATOM 1114 C CA . MET A 1 142 ? 26.314 -1.477 -17.210 1.00 91.69 142 MET A CA 1
ATOM 1115 C C . MET A 1 142 ? 27.770 -1.308 -16.767 1.00 91.69 142 MET A C 1
ATOM 1117 O O . MET A 1 142 ? 28.605 -2.158 -17.079 1.00 91.69 142 MET A O 1
ATOM 1121 N N . ARG A 1 143 ? 28.073 -0.229 -16.047 1.00 91.50 143 ARG A N 1
ATOM 1122 C CA . ARG A 1 143 ? 29.378 -0.007 -15.414 1.00 91.50 143 ARG A CA 1
ATOM 1123 C C . ARG A 1 143 ? 29.387 -0.474 -13.960 1.00 91.50 143 ARG A C 1
ATOM 1125 O O . ARG A 1 143 ? 28.339 -0.695 -13.357 1.00 91.50 143 ARG A O 1
ATOM 1132 N N . ASP A 1 144 ? 30.585 -0.574 -13.389 1.00 86.88 144 ASP A N 1
ATOM 1133 C CA . ASP A 1 144 ? 30.800 -0.999 -11.998 1.00 86.88 144 ASP A CA 1
ATOM 1134 C C . ASP A 1 144 ? 30.093 -0.090 -10.973 1.00 86.88 144 ASP A C 1
ATOM 1136 O O . ASP A 1 144 ? 29.739 -0.533 -9.882 1.00 86.88 144 ASP A O 1
ATOM 1140 N N . ASP A 1 145 ? 29.843 1.175 -11.328 1.00 87.12 145 ASP A N 1
ATOM 1141 C CA . ASP A 1 145 ? 29.128 2.163 -10.511 1.00 87.12 145 ASP A CA 1
ATOM 1142 C C . ASP A 1 145 ? 27.594 2.121 -10.678 1.00 87.12 145 ASP A C 1
ATOM 1144 O O . ASP A 1 145 ? 26.903 3.044 -10.247 1.00 87.12 145 ASP A O 1
ATOM 1148 N N . GLN A 1 146 ? 27.056 1.065 -11.304 1.00 85.25 146 GLN A N 1
ATOM 1149 C CA . GLN A 1 146 ? 25.632 0.877 -11.626 1.00 85.25 146 GLN A CA 1
ATOM 1150 C C . GLN A 1 146 ? 25.033 1.936 -12.567 1.00 85.25 146 GLN A C 1
ATOM 1152 O O . GLN A 1 146 ? 23.809 2.037 -12.699 1.00 85.25 146 GLN A O 1
ATOM 1157 N N . ARG A 1 147 ? 25.868 2.725 -13.252 1.00 91.25 147 ARG A N 1
ATOM 1158 C CA . ARG A 1 147 ? 25.410 3.606 -14.331 1.00 91.25 147 ARG A CA 1
ATOM 1159 C C . ARG A 1 147 ? 25.436 2.876 -15.664 1.00 91.25 147 ARG A C 1
ATOM 1161 O O . ARG A 1 147 ? 26.267 2.004 -15.914 1.00 91.25 147 ARG A O 1
ATOM 1168 N N . ILE A 1 148 ? 24.533 3.278 -16.548 1.00 92.12 148 ILE A N 1
ATOM 1169 C CA . ILE A 1 148 ? 24.462 2.778 -17.915 1.00 92.12 148 ILE A CA 1
ATOM 1170 C C . ILE A 1 148 ? 25.328 3.685 -18.788 1.00 92.12 148 ILE A C 1
ATOM 1172 O O . ILE A 1 148 ? 25.076 4.886 -18.913 1.00 92.12 148 ILE A O 1
ATOM 1176 N N . GLU A 1 149 ? 26.350 3.103 -19.403 1.00 94.19 149 GLU A N 1
ATOM 1177 C CA . GLU A 1 149 ? 27.100 3.729 -20.483 1.00 94.19 149 GLU A CA 1
ATOM 1178 C C . GLU A 1 149 ? 26.345 3.547 -21.794 1.00 94.19 149 GLU A C 1
ATOM 1180 O O . GLU A 1 149 ? 26.058 2.425 -22.211 1.00 94.19 149 GLU A O 1
ATOM 1185 N N . CYS A 1 150 ? 26.029 4.669 -22.433 1.00 93.69 150 CYS A N 1
ATOM 1186 C CA . CYS A 1 150 ? 25.306 4.724 -23.693 1.00 93.69 150 CYS A CA 1
ATOM 1187 C C . CYS A 1 150 ? 26.220 5.299 -24.770 1.00 93.69 150 CYS A C 1
ATOM 1189 O O . CYS A 1 150 ? 26.632 6.458 -24.675 1.00 93.69 150 CYS A O 1
ATOM 1191 N N . LYS A 1 151 ? 26.506 4.513 -25.809 1.00 92.69 151 LYS A N 1
ATOM 1192 C CA . LYS A 1 151 ? 27.296 4.938 -26.971 1.00 92.69 151 LYS A CA 1
ATOM 1193 C C . LYS A 1 151 ? 26.407 4.980 -28.203 1.00 92.69 151 LYS A C 1
ATOM 1195 O O . LYS A 1 151 ? 25.810 3.972 -28.560 1.00 92.69 151 LYS A O 1
ATOM 1200 N N . GLY A 1 152 ? 26.283 6.147 -28.826 1.00 90.44 152 GLY A N 1
ATOM 1201 C CA . GLY A 1 152 ? 25.522 6.299 -30.064 1.00 90.44 152 GLY A CA 1
ATOM 1202 C C . GLY A 1 152 ? 26.397 6.068 -31.284 1.00 90.44 152 GLY A C 1
ATOM 1203 O O . GLY A 1 152 ? 27.546 6.507 -31.306 1.00 90.44 152 GLY A O 1
ATOM 1204 N N . PHE A 1 153 ? 25.840 5.436 -32.312 1.00 88.94 153 PHE A N 1
ATOM 1205 C CA . PHE A 1 153 ? 26.554 5.132 -33.548 1.00 88.94 153 PHE A CA 1
ATOM 1206 C C . PHE A 1 153 ? 25.681 5.357 -34.775 1.00 88.94 153 PHE A C 1
ATOM 1208 O O . PHE A 1 153 ? 24.478 5.084 -34.754 1.00 88.94 153 PHE A O 1
ATOM 1215 N N . ILE A 1 154 ? 26.305 5.852 -35.846 1.00 87.88 154 ILE A N 1
ATOM 1216 C CA . ILE A 1 154 ? 25.690 6.020 -37.162 1.00 87.88 154 ILE A CA 1
ATOM 1217 C C . ILE A 1 154 ? 26.620 5.434 -38.229 1.00 87.88 154 ILE A C 1
ATOM 1219 O O . ILE A 1 154 ? 27.815 5.727 -38.241 1.00 87.88 154 ILE A O 1
ATOM 1223 N N . ASN A 1 155 ? 26.073 4.657 -39.163 1.00 84.62 155 ASN A N 1
ATOM 1224 C CA . ASN A 1 155 ? 26.798 4.272 -40.372 1.00 84.62 155 ASN A CA 1
ATOM 1225 C C . ASN A 1 155 ? 26.857 5.451 -41.350 1.00 84.62 155 ASN A C 1
ATOM 1227 O O . ASN A 1 155 ? 25.828 5.986 -41.769 1.00 84.62 155 ASN A O 1
ATOM 1231 N N . SER A 1 156 ? 28.071 5.827 -41.741 1.00 76.50 156 SER A N 1
ATOM 1232 C CA . SER A 1 156 ? 28.328 6.769 -42.825 1.00 76.50 156 SER A CA 1
ATOM 1233 C C . SER A 1 156 ? 27.873 6.194 -44.169 1.00 76.50 156 SER A C 1
ATOM 1235 O O . SER A 1 156 ? 27.943 4.986 -44.404 1.00 76.50 156 SER A O 1
ATOM 1237 N N . LEU A 1 157 ? 27.478 7.081 -45.086 1.00 69.88 157 LEU A N 1
ATOM 1238 C CA . LEU A 1 157 ? 27.138 6.749 -46.476 1.00 69.88 157 LEU A CA 1
ATOM 1239 C C . LEU A 1 157 ? 28.298 6.074 -47.232 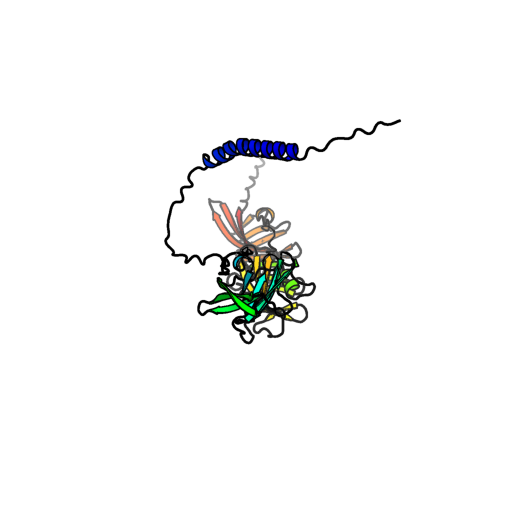1.00 69.88 157 LEU A C 1
ATOM 1241 O O . LEU A 1 157 ? 28.061 5.367 -48.204 1.00 69.88 157 LEU A O 1
ATOM 1245 N N . GLU A 1 158 ? 29.534 6.269 -46.770 1.00 71.62 158 GLU A N 1
ATOM 1246 C CA . GLU A 1 158 ? 30.755 5.687 -47.347 1.00 71.62 158 GLU A CA 1
ATOM 1247 C C . GLU A 1 158 ? 31.129 4.320 -46.735 1.00 71.62 158 GLU A C 1
ATOM 1249 O O . GLU A 1 158 ? 32.159 3.750 -47.082 1.00 71.62 158 GLU A O 1
ATOM 1254 N N . GLY A 1 159 ? 30.293 3.764 -45.846 1.00 63.06 159 GLY A N 1
ATOM 1255 C CA . GLY A 1 159 ? 30.460 2.401 -45.322 1.00 63.06 159 GLY A CA 1
ATOM 1256 C C . GLY A 1 159 ? 31.308 2.270 -44.050 1.00 63.06 159 GLY A C 1
ATOM 1257 O O . GLY A 1 159 ? 31.789 1.179 -43.758 1.00 63.06 159 GLY A O 1
ATOM 1258 N N . GLY A 1 160 ? 31.479 3.351 -43.283 1.00 75.75 160 GLY A N 1
ATOM 1259 C CA . GLY A 1 160 ? 32.198 3.359 -42.000 1.00 75.75 160 GLY A CA 1
ATOM 1260 C C . GLY A 1 160 ? 31.302 3.676 -40.801 1.00 75.75 160 GLY A C 1
ATOM 1261 O O . GLY A 1 160 ? 30.311 4.392 -40.932 1.00 75.75 160 GLY A O 1
ATOM 1262 N N . GLU A 1 161 ? 31.664 3.172 -39.625 1.00 81.25 161 GLU A N 1
ATOM 1263 C CA . GLU A 1 161 ? 30.977 3.459 -38.363 1.00 81.25 161 GLU A CA 1
ATOM 1264 C C . GLU A 1 161 ? 31.498 4.761 -37.745 1.00 81.25 161 GLU A C 1
ATOM 1266 O O . GLU A 1 161 ? 32.702 4.943 -37.560 1.00 81.25 161 GLU A O 1
ATOM 1271 N N . VAL A 1 162 ? 30.585 5.675 -37.416 1.00 80.12 162 VAL A N 1
ATOM 1272 C CA . VAL A 1 162 ? 30.902 6.937 -36.745 1.00 80.12 162 VAL A CA 1
ATOM 1273 C C . VAL A 1 162 ? 30.258 6.927 -35.364 1.00 80.12 162 VAL A C 1
ATOM 1275 O O . VAL A 1 162 ? 29.032 6.850 -35.244 1.00 80.12 162 VAL A O 1
ATOM 1278 N N . SER A 1 163 ? 31.076 7.036 -34.313 1.00 80.88 163 SER A N 1
ATOM 1279 C CA . SER A 1 163 ? 30.561 7.227 -32.955 1.00 80.88 163 SER A CA 1
ATOM 1280 C C . SER A 1 163 ? 29.989 8.638 -32.817 1.00 80.88 163 SER A C 1
ATOM 1282 O O . SER A 1 163 ? 30.691 9.632 -32.988 1.00 80.88 163 SER A O 1
ATOM 1284 N N . ALA A 1 164 ? 28.697 8.713 -32.510 1.00 69.69 164 ALA A N 1
ATOM 1285 C CA . ALA A 1 164 ? 27.961 9.948 -32.267 1.00 69.69 164 ALA A CA 1
ATOM 1286 C C . ALA A 1 164 ? 28.288 10.573 -30.898 1.00 69.69 164 ALA A C 1
ATOM 1288 O O . ALA A 1 164 ? 28.019 11.752 -30.675 1.00 69.69 164 ALA A O 1
ATOM 1289 N N . GLY A 1 165 ? 28.858 9.784 -29.984 1.00 77.69 165 GLY A N 1
ATOM 1290 C CA . GLY A 1 165 ? 29.267 10.203 -28.649 1.00 77.69 165 GLY A CA 1
ATOM 1291 C C . GLY A 1 165 ? 28.863 9.201 -27.570 1.00 77.69 165 GLY A C 1
ATOM 1292 O O . GLY A 1 165 ? 28.213 8.188 -27.835 1.00 77.69 165 GLY A O 1
ATOM 1293 N N . THR A 1 166 ? 29.295 9.478 -26.342 1.00 87.62 166 THR A N 1
ATOM 1294 C CA . THR A 1 166 ? 29.070 8.624 -25.169 1.00 87.62 166 THR A CA 1
ATOM 1295 C C . THR A 1 166 ? 28.513 9.455 -24.027 1.00 87.62 166 THR A C 1
ATOM 1297 O O . THR A 1 166 ? 28.997 10.556 -23.774 1.00 87.62 166 THR A O 1
ATOM 1300 N N . PHE A 1 167 ? 27.525 8.924 -23.315 1.00 89.25 167 PHE A N 1
ATOM 1301 C CA . PHE A 1 167 ? 27.012 9.528 -22.091 1.00 89.25 167 PHE A CA 1
ATOM 1302 C C . PHE A 1 167 ? 26.733 8.465 -21.032 1.00 89.25 167 PHE A C 1
ATOM 1304 O O . PHE A 1 167 ? 26.502 7.295 -21.340 1.00 89.25 167 PHE A O 1
ATOM 1311 N N . LEU A 1 168 ? 26.781 8.893 -19.772 1.00 90.88 168 LEU A N 1
ATOM 1312 C CA . LEU A 1 168 ? 26.498 8.065 -18.605 1.00 90.88 168 LEU A CA 1
ATOM 1313 C C . LEU A 1 168 ? 25.185 8.518 -17.986 1.00 90.88 168 LEU A C 1
ATOM 1315 O O . LEU A 1 168 ? 24.942 9.717 -17.835 1.00 90.88 168 LEU A O 1
ATOM 1319 N N . VAL A 1 169 ? 24.349 7.559 -17.612 1.00 91.06 169 VAL A N 1
ATOM 1320 C CA . VAL A 1 169 ? 23.029 7.831 -17.048 1.00 91.06 169 VAL A CA 1
ATOM 1321 C C . VAL A 1 169 ? 22.667 6.773 -16.017 1.00 91.06 169 VAL A C 1
ATOM 1323 O O . VAL A 1 169 ? 22.988 5.597 -16.178 1.00 91.06 169 VAL A O 1
ATOM 1326 N N . SER A 1 170 ? 22.014 7.191 -14.939 1.00 89.81 170 SER A N 1
ATOM 1327 C CA . SER A 1 170 ? 21.431 6.266 -13.968 1.00 89.81 170 SER A CA 1
ATOM 1328 C C . SER A 1 170 ? 20.062 5.806 -14.459 1.00 89.81 170 SER A C 1
ATOM 1330 O O . SER A 1 170 ? 19.317 6.597 -15.036 1.00 89.81 170 SER A O 1
ATOM 1332 N N . ALA A 1 171 ? 19.722 4.539 -14.230 1.00 89.50 171 ALA A N 1
ATOM 1333 C CA . ALA A 1 171 ? 18.366 4.067 -14.471 1.00 89.50 171 ALA A CA 1
ATOM 1334 C C . ALA A 1 171 ? 17.420 4.618 -13.394 1.00 89.50 171 ALA A C 1
ATOM 1336 O O . ALA A 1 171 ? 17.709 4.519 -12.201 1.00 89.50 171 ALA A O 1
ATOM 1337 N N . ASP A 1 172 ? 16.290 5.172 -13.822 1.00 89.25 172 ASP A N 1
ATOM 1338 C CA . ASP A 1 172 ? 15.234 5.632 -12.927 1.00 89.25 172 ASP A CA 1
ATOM 1339 C C . ASP A 1 172 ? 14.408 4.445 -12.404 1.00 89.25 172 ASP A C 1
ATOM 1341 O O . ASP A 1 172 ? 14.378 3.353 -12.986 1.00 89.25 172 ASP A O 1
ATOM 1345 N N . GLU A 1 173 ? 13.676 4.660 -11.311 1.00 86.31 173 GLU A N 1
ATOM 1346 C CA . GLU A 1 173 ? 12.706 3.671 -10.850 1.00 86.31 173 GLU A CA 1
ATOM 1347 C C . GLU A 1 173 ? 11.552 3.491 -11.856 1.00 86.31 173 GLU A C 1
ATOM 1349 O O . GLU A 1 173 ? 11.141 4.444 -12.530 1.00 86.31 173 GLU A O 1
ATOM 1354 N N . PRO A 1 174 ? 10.950 2.290 -11.931 1.00 85.06 174 PRO A N 1
ATOM 1355 C CA . PRO A 1 174 ? 9.818 2.044 -12.812 1.00 85.06 174 PRO A CA 1
ATOM 1356 C C . PRO A 1 174 ? 8.628 2.915 -12.449 1.00 85.06 174 PRO A C 1
ATOM 1358 O O . PRO A 1 174 ? 8.298 3.104 -11.272 1.00 85.06 174 PRO A O 1
ATOM 1361 N N . LEU A 1 175 ? 7.963 3.413 -13.489 1.00 85.62 175 LEU A N 1
ATOM 1362 C CA . LEU A 1 175 ? 6.789 4.256 -13.345 1.00 85.62 175 LEU A CA 1
ATOM 1363 C C . LEU A 1 175 ? 5.661 3.485 -12.669 1.00 85.62 175 LEU A C 1
ATOM 1365 O O . LEU A 1 175 ? 5.350 2.348 -13.028 1.00 85.62 175 LEU A O 1
ATOM 1369 N N . VAL A 1 176 ? 5.012 4.155 -11.724 1.00 89.00 176 VAL A N 1
ATOM 1370 C CA . VAL A 1 176 ? 3.793 3.663 -11.093 1.00 89.00 176 VAL A CA 1
ATOM 1371 C C . VAL A 1 176 ? 2.676 3.689 -12.133 1.00 89.00 176 VAL A C 1
ATOM 1373 O O . VAL A 1 176 ? 2.234 4.757 -12.560 1.00 89.00 176 VAL A O 1
ATOM 1376 N N . ARG A 1 177 ? 2.232 2.503 -12.552 1.00 89.25 177 ARG A N 1
ATOM 1377 C CA . ARG A 1 177 ? 1.121 2.321 -13.482 1.00 89.25 177 ARG A CA 1
ATOM 1378 C C . ARG A 1 177 ? -0.197 2.665 -12.798 1.00 89.25 177 ARG A C 1
ATOM 1380 O O . ARG A 1 177 ? -0.425 2.358 -11.625 1.00 89.25 177 ARG A O 1
ATOM 1387 N N . SER A 1 178 ? -1.072 3.304 -13.557 1.00 87.81 178 SER A N 1
ATOM 1388 C CA . SER A 1 178 ? -2.452 3.558 -13.181 1.00 87.81 178 SER A CA 1
ATOM 1389 C C . SER A 1 178 ? -3.324 2.340 -13.486 1.00 87.81 178 SER A C 1
ATOM 1391 O O . SER A 1 178 ? -2.984 1.492 -14.309 1.00 87.81 178 SER A O 1
ATOM 1393 N N . LEU A 1 179 ? -4.512 2.283 -12.882 1.00 87.19 179 LEU A N 1
ATOM 1394 C CA . LEU A 1 179 ? -5.483 1.213 -13.130 1.00 87.19 179 LEU A CA 1
ATOM 1395 C C . LEU A 1 179 ? -5.833 1.035 -14.625 1.00 87.19 179 LEU A C 1
ATOM 1397 O O . LEU A 1 179 ? -6.162 -0.065 -15.064 1.00 87.19 179 LEU A O 1
ATOM 1401 N N . ARG A 1 180 ? -5.768 2.115 -15.414 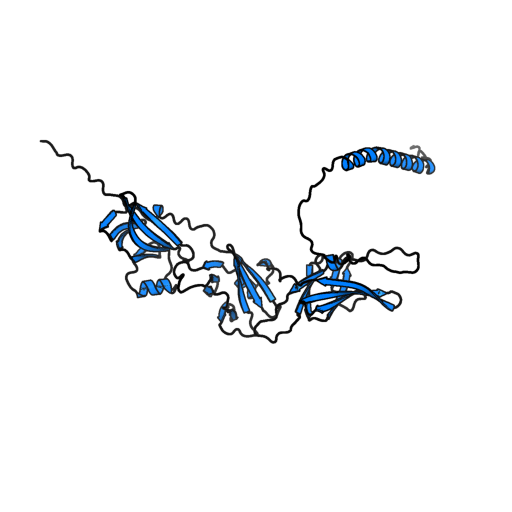1.00 88.00 180 ARG A N 1
ATOM 1402 C CA . ARG A 1 180 ? -6.110 2.109 -16.846 1.00 88.00 180 ARG A CA 1
ATOM 1403 C C . ARG A 1 180 ? -5.046 1.442 -17.713 1.00 88.00 180 ARG A C 1
ATOM 1405 O O . ARG A 1 180 ? -5.360 1.047 -18.830 1.00 88.00 180 ARG A O 1
ATOM 1412 N N . ASP A 1 181 ? -3.830 1.310 -17.196 1.00 87.38 181 ASP A N 1
ATOM 1413 C CA . ASP A 1 181 ? -2.696 0.750 -17.929 1.00 87.38 181 ASP A CA 1
ATOM 1414 C C . ASP A 1 181 ? -2.713 -0.787 -17.933 1.00 87.38 181 ASP A C 1
ATOM 1416 O O . ASP A 1 181 ? -1.933 -1.416 -18.644 1.00 87.38 181 ASP A O 1
ATOM 1420 N N . PHE A 1 182 ? -3.607 -1.406 -17.153 1.00 89.94 182 PHE A N 1
ATOM 1421 C CA . PHE A 1 182 ? -3.737 -2.855 -17.066 1.00 89.94 182 PHE A CA 1
ATOM 1422 C C . PHE A 1 182 ? -4.844 -3.398 -17.975 1.00 89.94 182 PHE A C 1
ATOM 1424 O O . PHE A 1 182 ? -5.981 -2.907 -17.994 1.00 89.94 182 PHE A O 1
ATOM 1431 N N . SER A 1 183 ? -4.527 -4.484 -18.683 1.00 88.56 183 SER A N 1
ATOM 1432 C CA . SER A 1 183 ? -5.482 -5.217 -19.513 1.00 88.56 183 SER A CA 1
ATOM 1433 C C . SER A 1 183 ? -6.606 -5.824 -18.666 1.00 88.56 183 SER A C 1
ATOM 1435 O O . SER A 1 183 ? -6.442 -6.146 -17.482 1.00 88.56 183 SER A O 1
ATOM 1437 N N . GLN A 1 184 ? -7.793 -5.956 -19.262 1.00 88.06 184 GLN A N 1
ATOM 1438 C CA . GLN A 1 184 ? -8.944 -6.556 -18.593 1.00 88.06 184 GLN A CA 1
ATOM 1439 C C . GLN A 1 184 ? -8.666 -8.027 -18.257 1.00 88.06 184 GLN A C 1
ATOM 1441 O O . GLN A 1 184 ? -8.226 -8.783 -19.116 1.00 88.06 184 GLN A O 1
ATOM 1446 N N . GLY A 1 185 ? -8.925 -8.420 -17.007 1.00 85.50 185 GLY A N 1
ATOM 1447 C CA . GLY A 1 185 ? -8.677 -9.782 -16.526 1.00 85.50 185 GLY A CA 1
ATOM 1448 C C . GLY A 1 185 ? -7.231 -10.072 -16.106 1.00 85.50 185 GLY A C 1
ATOM 1449 O O . GLY A 1 185 ? -6.953 -11.192 -15.692 1.00 85.50 185 GLY A O 1
ATOM 1450 N N . SER A 1 186 ? -6.315 -9.096 -16.170 1.00 92.56 186 SER A N 1
ATOM 1451 C CA . SER A 1 186 ? -4.967 -9.269 -15.609 1.00 92.56 186 SER A CA 1
ATOM 1452 C C . SER A 1 186 ? -4.993 -9.357 -14.077 1.00 92.56 186 SER A C 1
ATOM 1454 O O . SER A 1 186 ? -5.791 -8.690 -13.410 1.00 92.56 186 SER A O 1
ATOM 1456 N N . ALA A 1 187 ? -4.071 -10.143 -13.512 1.00 94.06 187 ALA A N 1
ATOM 1457 C CA . ALA A 1 187 ? -3.922 -10.314 -12.066 1.00 94.06 187 ALA A CA 1
ATOM 1458 C C . ALA A 1 187 ? -3.716 -8.967 -11.350 1.00 94.06 187 ALA A C 1
ATOM 1460 O O . ALA A 1 187 ? -4.373 -8.662 -10.352 1.00 94.06 187 ALA A O 1
ATOM 1461 N N . PHE A 1 188 ? -2.837 -8.120 -11.895 1.00 95.31 188 PHE A N 1
ATOM 1462 C CA . PHE A 1 188 ? -2.532 -6.815 -11.311 1.00 95.31 188 PHE A CA 1
ATOM 1463 C C . PHE A 1 188 ? -3.669 -5.812 -11.431 1.00 95.31 188 PHE A C 1
ATOM 1465 O O . PHE A 1 188 ? -3.799 -4.973 -10.547 1.00 95.31 188 PHE A O 1
ATOM 1472 N N . LYS A 1 189 ? -4.547 -5.923 -12.438 1.00 93.56 189 LYS A N 1
ATOM 1473 C CA . LYS A 1 189 ? -5.773 -5.119 -12.463 1.00 93.56 189 LYS A CA 1
ATOM 1474 C C . LYS A 1 189 ? -6.663 -5.442 -11.269 1.00 93.56 189 LYS A C 1
ATOM 1476 O O . LYS A 1 189 ? -7.089 -4.526 -10.575 1.00 93.56 189 LYS A O 1
ATOM 1481 N N . ALA A 1 190 ? -6.876 -6.728 -10.987 1.00 92.88 190 ALA A N 1
ATOM 1482 C CA . ALA A 1 190 ? -7.672 -7.151 -9.836 1.00 92.88 190 ALA A CA 1
ATOM 1483 C C . ALA A 1 190 ? -7.077 -6.665 -8.500 1.00 92.88 190 ALA A C 1
ATOM 1485 O O . ALA A 1 190 ? -7.825 -6.321 -7.587 1.00 92.88 190 ALA A O 1
ATOM 1486 N N . LEU A 1 191 ? -5.742 -6.593 -8.388 1.00 94.12 191 LEU A N 1
ATOM 1487 C CA . LEU A 1 191 ? -5.078 -6.041 -7.199 1.00 94.12 191 LEU A CA 1
ATOM 1488 C C . LEU A 1 191 ? -5.136 -4.511 -7.144 1.00 94.12 191 LEU A C 1
ATOM 1490 O O . LEU A 1 191 ? -5.327 -3.944 -6.075 1.00 94.12 191 LEU A O 1
ATOM 1494 N N . ALA A 1 192 ? -4.989 -3.831 -8.281 1.00 93.38 192 ALA A N 1
ATOM 1495 C CA . ALA A 1 192 ? -5.058 -2.374 -8.373 1.00 93.38 192 ALA A CA 1
ATOM 1496 C C . ALA A 1 192 ? -6.470 -1.828 -8.084 1.00 93.38 192 ALA A C 1
ATOM 1498 O O . ALA A 1 192 ? -6.610 -0.680 -7.668 1.00 93.38 192 ALA A O 1
ATOM 1499 N N . GLU A 1 193 ? -7.510 -2.645 -8.275 1.00 92.31 193 GLU A N 1
ATOM 1500 C CA . GLU A 1 193 ? -8.898 -2.354 -7.881 1.00 92.31 193 GLU A CA 1
ATOM 1501 C C . GLU A 1 193 ? -9.167 -2.584 -6.385 1.00 92.31 193 GLU A C 1
ATOM 1503 O O . GLU A 1 193 ? -10.259 -2.269 -5.902 1.00 92.31 193 GLU A O 1
ATOM 1508 N N . ALA A 1 194 ? -8.194 -3.118 -5.638 1.00 92.25 194 ALA A N 1
ATOM 1509 C CA . ALA A 1 194 ? -8.325 -3.295 -4.201 1.00 92.25 194 ALA A CA 1
ATOM 1510 C C . ALA A 1 194 ? -8.558 -1.957 -3.491 1.00 92.25 194 ALA A C 1
ATOM 1512 O O . ALA A 1 194 ? -8.230 -0.870 -3.970 1.00 92.25 194 ALA A O 1
ATOM 1513 N N . ARG A 1 195 ? -9.112 -2.047 -2.287 1.00 91.19 195 ARG A N 1
ATOM 1514 C CA . ARG A 1 195 ? -9.347 -0.903 -1.414 1.00 91.19 195 ARG A CA 1
ATOM 1515 C C . ARG A 1 195 ? -8.423 -0.999 -0.217 1.00 91.19 195 ARG A C 1
ATOM 1517 O O . ARG A 1 195 ? -8.558 -1.898 0.611 1.00 91.19 195 ARG A O 1
ATOM 1524 N N . TRP A 1 196 ? -7.493 -0.057 -0.102 1.00 92.62 196 TRP A N 1
ATOM 1525 C CA . TRP A 1 196 ? -6.653 0.028 1.086 1.00 92.62 196 TRP A CA 1
ATOM 1526 C C . TRP A 1 196 ? -7.426 0.684 2.229 1.00 92.62 196 TRP A C 1
ATOM 1528 O O . TRP A 1 196 ? -7.800 1.856 2.157 1.00 92.62 196 TRP A O 1
ATOM 1538 N N . LEU A 1 197 ? -7.693 -0.079 3.285 1.00 87.75 197 LEU A N 1
ATOM 1539 C CA . LEU A 1 197 ? -8.455 0.385 4.441 1.00 87.75 197 LEU A CA 1
ATOM 1540 C C . LEU A 1 197 ? -7.576 1.108 5.471 1.00 87.75 197 LEU A C 1
ATOM 1542 O O . LEU A 1 197 ? -8.116 1.829 6.311 1.00 87.75 197 LEU A O 1
ATOM 1546 N N . GLY A 1 198 ? -6.256 0.916 5.413 1.00 88.56 198 GLY A N 1
ATOM 1547 C CA . GLY A 1 198 ? -5.283 1.399 6.393 1.00 88.56 198 GLY A CA 1
ATOM 1548 C C . GLY A 1 198 ? -4.805 0.312 7.358 1.00 88.56 198 GLY A C 1
ATOM 1549 O O . GLY A 1 198 ? -5.249 -0.839 7.316 1.00 88.56 198 GLY A O 1
ATOM 1550 N N . ARG A 1 199 ? -3.914 0.702 8.265 1.00 88.69 199 ARG A N 1
ATOM 1551 C CA . ARG A 1 199 ? -3.395 -0.160 9.328 1.00 88.69 199 ARG A CA 1
ATOM 1552 C C . ARG A 1 199 ? -4.424 -0.397 10.427 1.00 88.69 199 ARG A C 1
ATOM 1554 O O . ARG A 1 199 ? -5.189 0.503 10.776 1.00 88.69 199 ARG A O 1
ATOM 1561 N N . ASP A 1 200 ? -4.404 -1.589 11.011 1.00 86.31 200 ASP A N 1
ATOM 1562 C CA . ASP A 1 200 ? -5.229 -1.911 12.173 1.00 86.31 200 ASP A CA 1
ATOM 1563 C C . ASP A 1 200 ? -4.773 -1.114 13.415 1.00 86.31 200 ASP A C 1
ATOM 1565 O O . ASP A 1 200 ? -3.665 -1.270 13.927 1.00 86.31 200 ASP A O 1
ATOM 1569 N N . GLN A 1 201 ? -5.637 -0.218 13.887 1.00 86.25 201 GLN A N 1
ATOM 1570 C CA . GLN A 1 201 ? -5.430 0.628 15.064 1.00 86.25 201 GLN A CA 1
ATOM 1571 C C . GLN A 1 201 ? -5.876 -0.053 16.362 1.00 86.25 201 GLN A C 1
ATOM 1573 O O . GLN A 1 201 ? -5.648 0.484 17.447 1.00 86.25 201 GLN A O 1
ATOM 1578 N N . PHE A 1 202 ? -6.548 -1.202 16.279 1.00 85.56 202 PHE A N 1
ATOM 1579 C CA . PHE A 1 202 ? -7.037 -1.920 17.448 1.00 85.56 202 PHE A CA 1
ATOM 1580 C C . PHE A 1 202 ? -5.946 -2.802 18.054 1.00 85.56 202 PHE A C 1
ATOM 1582 O O . PHE A 1 202 ? -5.646 -2.705 19.245 1.00 85.56 202 PHE A O 1
ATOM 1589 N N . SER A 1 203 ? -5.306 -3.612 17.213 1.00 75.06 203 SER A N 1
ATOM 1590 C CA . SER A 1 203 ? -4.314 -4.608 17.618 1.00 75.06 203 SER A CA 1
ATOM 1591 C C . SER A 1 203 ? -2.876 -4.137 17.378 1.00 75.06 203 SER A C 1
ATOM 1593 O O . SER A 1 203 ? -2.029 -4.918 16.974 1.00 75.06 203 SER A O 1
ATOM 1595 N N . VAL A 1 204 ? -2.548 -2.876 17.687 1.00 64.62 204 VAL A N 1
ATOM 1596 C CA . VAL A 1 204 ? -1.232 -2.253 17.384 1.00 64.62 204 VAL A CA 1
ATOM 1597 C C . VAL A 1 204 ? -0.015 -3.073 17.860 1.00 64.62 204 VAL A C 1
ATOM 1599 O O . VAL A 1 204 ? 1.071 -2.940 17.302 1.00 64.62 204 VAL A O 1
ATOM 1602 N N . LYS A 1 205 ? -0.182 -3.924 18.885 1.00 59.44 205 LYS A N 1
ATOM 1603 C CA . LYS A 1 205 ? 0.871 -4.809 19.412 1.00 59.44 205 LYS A CA 1
ATOM 1604 C C . LYS A 1 205 ? 1.036 -6.140 18.662 1.00 59.44 205 LYS A C 1
ATOM 1606 O O . LYS A 1 205 ? 2.099 -6.733 18.777 1.00 59.44 205 LYS A O 1
ATOM 1611 N N . GLU A 1 206 ? 0.007 -6.613 17.962 1.00 58.62 206 GLU A N 1
ATOM 1612 C CA . GLU A 1 206 ? -0.046 -7.949 17.335 1.00 58.62 206 GLU A CA 1
ATOM 1613 C C . GLU A 1 206 ? -0.186 -7.883 15.806 1.00 58.62 206 GLU A C 1
ATOM 1615 O O . GLU A 1 206 ? 0.292 -8.774 15.114 1.00 58.62 206 GLU A O 1
ATOM 1620 N N . SER A 1 207 ? -0.805 -6.825 15.276 1.00 61.88 207 SER A N 1
ATOM 1621 C CA . SER A 1 207 ? -1.081 -6.624 13.852 1.00 61.88 207 SER A CA 1
ATOM 1622 C C . SER A 1 207 ? -0.343 -5.382 13.348 1.00 61.88 207 SER A C 1
ATOM 1624 O O . SER A 1 207 ? -0.712 -4.237 13.651 1.00 61.88 207 SER A O 1
ATOM 1626 N N . THR A 1 208 ? 0.745 -5.587 12.612 1.00 69.50 208 THR A N 1
ATOM 1627 C CA . THR A 1 208 ? 1.508 -4.505 11.974 1.00 69.50 208 THR A CA 1
ATOM 1628 C C . THR A 1 208 ? 1.119 -4.273 10.523 1.00 69.50 208 THR A C 1
ATOM 1630 O O . THR A 1 208 ? 1.605 -3.305 9.940 1.00 69.50 208 THR A O 1
ATOM 1633 N N . GLY A 1 209 ? 0.256 -5.118 9.960 1.00 84.88 209 GLY A N 1
ATOM 1634 C CA . GLY A 1 209 ? -0.002 -5.134 8.535 1.00 84.88 209 GLY A CA 1
ATOM 1635 C C . GLY A 1 209 ? -1.054 -4.131 8.082 1.00 84.88 209 GLY A C 1
ATOM 1636 O O . GLY A 1 209 ? -1.853 -3.577 8.847 1.00 84.88 209 GLY A O 1
ATOM 1637 N N . GLU A 1 210 ? -1.053 -3.918 6.777 1.00 90.19 210 GLU A N 1
ATOM 1638 C CA . GLU A 1 210 ? -1.973 -3.050 6.070 1.00 90.19 210 GLU A CA 1
ATOM 1639 C C . GLU A 1 210 ? -3.219 -3.827 5.647 1.00 90.19 210 GLU A C 1
ATOM 1641 O O . GLU A 1 210 ? -3.128 -4.874 5.004 1.00 90.19 210 GLU A O 1
ATOM 1646 N N . ARG A 1 211 ? -4.410 -3.331 5.997 1.00 89.44 211 ARG A N 1
ATOM 1647 C CA . ARG A 1 211 ? -5.669 -4.010 5.665 1.00 89.44 211 ARG A CA 1
ATOM 1648 C C . ARG A 1 211 ? -6.109 -3.656 4.250 1.00 89.44 211 ARG A C 1
ATOM 1650 O O . ARG A 1 211 ? -6.310 -2.485 3.921 1.00 89.44 211 ARG A O 1
ATOM 1657 N N . LEU A 1 212 ? -6.323 -4.681 3.441 1.00 91.00 212 LEU A N 1
ATOM 1658 C CA . LEU A 1 212 ? -6.737 -4.591 2.047 1.00 91.00 212 LEU A CA 1
ATOM 1659 C C . LEU A 1 212 ? -8.066 -5.313 1.873 1.00 91.00 212 LEU A C 1
ATOM 1661 O O . LEU A 1 212 ? -8.223 -6.451 2.305 1.00 91.00 212 LEU A O 1
ATOM 1665 N N . GLU A 1 213 ? -9.019 -4.646 1.237 1.00 89.19 213 GLU A N 1
ATOM 1666 C CA . GLU A 1 213 ? -10.281 -5.235 0.802 1.00 89.19 213 GLU A CA 1
ATOM 1667 C C . GLU A 1 213 ? -10.194 -5.538 -0.697 1.00 89.19 213 GLU A C 1
ATOM 1669 O O . GLU A 1 213 ? -10.107 -4.632 -1.529 1.00 89.19 213 GLU A O 1
ATOM 1674 N N . LEU A 1 214 ? -10.210 -6.826 -1.035 1.00 88.25 214 LEU A N 1
ATOM 1675 C CA . LEU A 1 214 ? -10.316 -7.331 -2.401 1.00 88.25 214 LEU A CA 1
ATOM 1676 C C . LEU A 1 214 ? -11.759 -7.750 -2.678 1.00 88.25 214 LEU A C 1
ATOM 1678 O O . LEU A 1 214 ? -12.366 -8.465 -1.880 1.00 88.25 214 LEU A O 1
ATOM 1682 N N . LEU A 1 215 ? -12.277 -7.394 -3.856 1.00 80.12 215 LEU A N 1
ATOM 1683 C CA . LEU A 1 215 ? -13.664 -7.674 -4.253 1.00 80.12 215 LEU A CA 1
ATOM 1684 C C . LEU A 1 215 ? -14.052 -9.161 -4.149 1.00 80.12 215 LEU A C 1
ATOM 1686 O O . LEU A 1 215 ? -15.185 -9.469 -3.793 1.00 80.12 215 LEU A O 1
ATOM 1690 N N . MET A 1 216 ? -13.125 -10.079 -4.443 1.00 75.25 216 MET A N 1
ATOM 1691 C CA . MET A 1 216 ? -13.399 -11.525 -4.473 1.00 75.25 216 MET A CA 1
ATOM 1692 C C . MET A 1 216 ? -12.812 -12.310 -3.293 1.00 75.25 216 MET A C 1
ATOM 1694 O O . MET A 1 216 ? -13.259 -13.423 -3.031 1.00 75.25 216 MET A O 1
ATOM 1698 N N . ALA A 1 217 ? -11.833 -11.750 -2.578 1.00 78.00 217 ALA A N 1
ATOM 1699 C CA . ALA A 1 217 ? -11.128 -12.440 -1.491 1.00 78.00 217 ALA A CA 1
ATOM 1700 C C . ALA A 1 217 ? -11.473 -11.891 -0.093 1.00 78.00 217 ALA A C 1
ATOM 1702 O O . ALA A 1 217 ? -11.048 -12.451 0.915 1.00 78.00 217 ALA A O 1
ATOM 1703 N N . GLY A 1 218 ? -12.261 -10.815 -0.015 1.00 82.50 218 GLY A N 1
ATOM 1704 C CA . GLY A 1 218 ? -12.606 -10.167 1.246 1.00 82.50 218 GLY A CA 1
ATOM 1705 C C . GLY A 1 218 ? -11.453 -9.331 1.803 1.00 82.50 218 GLY A C 1
ATOM 1706 O O . GLY A 1 218 ? -10.650 -8.776 1.052 1.00 82.50 218 GLY A O 1
ATOM 1707 N N . ILE A 1 219 ? -11.402 -9.205 3.131 1.00 84.69 219 ILE A N 1
ATOM 1708 C CA . ILE A 1 219 ? -10.401 -8.390 3.827 1.00 84.69 219 ILE A CA 1
ATOM 1709 C C . ILE A 1 219 ? -9.270 -9.282 4.331 1.00 84.69 219 ILE A C 1
ATOM 1711 O O . ILE A 1 219 ? -9.512 -10.209 5.101 1.00 84.69 219 ILE A O 1
ATOM 1715 N N . PHE A 1 220 ? -8.036 -8.943 3.980 1.00 85.31 220 PHE A N 1
ATOM 1716 C CA . PHE A 1 220 ? -6.824 -9.534 4.544 1.00 85.31 220 PHE A CA 1
ATOM 1717 C C . PHE A 1 220 ? -5.881 -8.416 4.983 1.00 85.31 220 PHE A C 1
ATOM 1719 O O . PHE A 1 220 ? -5.962 -7.274 4.536 1.00 85.31 220 PHE A O 1
ATOM 1726 N N . GLU A 1 221 ? -5.020 -8.741 5.930 1.00 89.19 221 GLU A N 1
ATOM 1727 C CA . GLU A 1 221 ? -3.978 -7.856 6.439 1.00 89.19 221 GLU A CA 1
ATOM 1728 C C . GLU A 1 221 ? -2.664 -8.268 5.794 1.00 89.19 221 GLU A C 1
ATOM 1730 O O . GLU A 1 221 ? -2.426 -9.459 5.773 1.00 89.19 221 GLU A O 1
ATOM 1735 N N . LEU A 1 222 ? -1.833 -7.366 5.279 1.00 91.06 222 LEU A N 1
ATOM 1736 C CA . LEU A 1 222 ? -0.587 -7.705 4.581 1.00 91.06 222 LEU A CA 1
ATOM 1737 C C . LEU A 1 222 ? 0.591 -6.897 5.141 1.00 91.06 222 LEU A C 1
ATOM 1739 O O . LEU A 1 222 ? 0.498 -5.675 5.250 1.00 91.06 222 LEU A O 1
ATOM 1743 N N . ASN A 1 223 ? 1.694 -7.559 5.484 1.00 91.06 223 ASN A N 1
ATOM 1744 C CA . ASN A 1 223 ? 2.945 -6.899 5.875 1.00 91.06 223 ASN A CA 1
ATOM 1745 C C . ASN A 1 223 ? 3.846 -6.621 4.656 1.00 91.06 223 ASN A C 1
ATOM 1747 O O . ASN A 1 223 ? 3.616 -7.135 3.564 1.00 91.06 223 ASN A O 1
ATOM 1751 N N . ALA A 1 224 ? 4.874 -5.784 4.830 1.00 88.81 224 ALA A N 1
ATOM 1752 C CA . ALA A 1 224 ? 5.766 -5.378 3.737 1.00 88.81 224 ALA A CA 1
ATOM 1753 C C . ALA A 1 224 ? 6.622 -6.525 3.167 1.00 88.81 224 ALA A C 1
ATOM 1755 O O . ALA A 1 224 ? 6.996 -6.516 1.997 1.00 88.81 224 ALA A O 1
ATOM 1756 N N . ASP A 1 225 ? 6.923 -7.512 3.999 1.00 88.25 225 ASP A N 1
ATOM 1757 C CA . ASP A 1 225 ? 7.716 -8.698 3.694 1.00 88.25 225 ASP A CA 1
ATOM 1758 C C . ASP A 1 225 ? 6.881 -9.887 3.197 1.00 88.25 225 ASP A C 1
ATOM 1760 O O . ASP A 1 225 ? 7.437 -10.855 2.677 1.00 88.25 225 ASP A O 1
ATOM 1764 N N . GLU A 1 226 ? 5.556 -9.809 3.311 1.00 92.50 226 GLU A N 1
ATOM 1765 C CA . GLU A 1 226 ? 4.649 -10.866 2.882 1.00 92.50 226 GLU A CA 1
ATOM 1766 C C . GLU A 1 226 ? 4.353 -10.794 1.381 1.00 92.50 226 GLU A C 1
ATOM 1768 O O . GLU A 1 226 ? 4.183 -9.721 0.792 1.00 92.50 226 GLU A O 1
ATOM 1773 N N . TRP A 1 227 ? 4.223 -11.969 0.767 1.00 94.19 227 TRP A N 1
ATOM 1774 C CA . TRP A 1 227 ? 3.922 -12.097 -0.650 1.00 94.19 227 TRP A CA 1
ATOM 1775 C C . TRP A 1 227 ? 2.456 -12.427 -0.899 1.00 94.19 227 TRP A C 1
ATOM 1777 O O . TRP A 1 227 ? 1.817 -13.197 -0.178 1.00 94.19 227 TRP A O 1
ATOM 1787 N N . LEU A 1 228 ? 1.947 -11.879 -1.995 1.00 94.88 228 LEU A N 1
ATOM 1788 C CA . LEU A 1 228 ? 0.711 -12.288 -2.635 1.00 94.88 228 LEU A CA 1
ATOM 1789 C C . LEU A 1 228 ? 1.033 -13.084 -3.898 1.00 94.88 228 LEU A C 1
ATOM 1791 O O . LEU A 1 228 ? 1.920 -12.708 -4.665 1.00 94.88 228 LEU A O 1
ATOM 1795 N N . VAL A 1 229 ? 0.273 -14.148 -4.138 1.00 95.31 229 VAL A N 1
ATOM 1796 C CA . VAL A 1 229 ? 0.319 -14.948 -5.365 1.00 95.31 229 VAL A CA 1
ATOM 1797 C C . VAL A 1 229 ? -1.057 -14.971 -6.020 1.00 95.31 229 VAL A C 1
ATOM 1799 O O . VAL A 1 229 ? -2.077 -15.081 -5.336 1.00 95.31 229 VAL A O 1
ATOM 1802 N N . TRP A 1 230 ? -1.094 -14.843 -7.344 1.00 95.06 230 TRP A N 1
ATOM 1803 C CA . TRP A 1 230 ? -2.321 -14.978 -8.119 1.00 95.06 230 TRP A CA 1
ATOM 1804 C C . TRP A 1 230 ? -2.529 -16.435 -8.512 1.00 95.06 230 TRP A C 1
ATOM 1806 O O . TRP A 1 230 ? -1.809 -16.975 -9.354 1.00 95.06 230 TRP A O 1
ATOM 1816 N N . LYS A 1 231 ? -3.530 -17.072 -7.911 1.00 93.12 231 LYS A N 1
ATOM 1817 C CA . LYS A 1 231 ? -3.875 -18.473 -8.147 1.00 93.12 231 LYS A CA 1
ATOM 1818 C C . LYS A 1 231 ? -5.388 -18.614 -8.214 1.00 93.12 231 LYS A C 1
ATOM 1820 O O . LYS A 1 231 ? -6.096 -17.982 -7.445 1.00 93.12 231 LYS A O 1
ATOM 1825 N N . ASP A 1 232 ? -5.895 -19.417 -9.147 1.00 91.19 232 ASP A N 1
ATOM 1826 C CA . ASP A 1 232 ? -7.335 -19.685 -9.282 1.00 91.19 232 ASP A CA 1
ATOM 1827 C C . ASP A 1 232 ? -8.199 -18.404 -9.361 1.00 91.19 232 ASP A C 1
ATOM 1829 O O . ASP A 1 232 ? -9.280 -18.329 -8.781 1.00 91.19 232 ASP A O 1
ATOM 1833 N N . GLN A 1 233 ? -7.707 -17.382 -10.076 1.00 90.94 233 GLN A N 1
ATOM 1834 C CA . GLN A 1 233 ? -8.352 -16.067 -10.242 1.00 90.94 233 GLN A CA 1
ATOM 1835 C C . GLN A 1 233 ? -8.547 -15.265 -8.941 1.00 90.94 233 GLN A C 1
ATOM 1837 O O . GLN A 1 233 ? -9.443 -14.422 -8.844 1.00 90.94 233 GLN A O 1
ATOM 1842 N N . LYS A 1 234 ? -7.710 -15.511 -7.931 1.00 92.38 234 LYS A N 1
ATOM 1843 C CA . LYS A 1 234 ? -7.700 -14.768 -6.669 1.00 92.38 234 LYS A CA 1
ATOM 1844 C C . LYS A 1 234 ? -6.274 -14.517 -6.192 1.00 92.38 234 LYS A C 1
ATOM 1846 O O . LYS A 1 234 ? -5.354 -15.283 -6.470 1.00 92.38 234 LYS A O 1
ATOM 1851 N N . TRP A 1 235 ? -6.110 -13.424 -5.455 1.00 94.38 235 TRP A N 1
ATOM 1852 C CA . TRP A 1 235 ? -4.887 -13.161 -4.708 1.00 94.38 235 TRP A CA 1
ATOM 1853 C C . TRP A 1 235 ? -4.956 -13.870 -3.364 1.00 94.38 235 TRP A C 1
ATOM 1855 O O . TRP A 1 235 ? -5.931 -13.720 -2.627 1.00 94.38 235 TRP A O 1
ATOM 1865 N N . GLU A 1 236 ? -3.904 -14.612 -3.044 1.00 93.25 236 GLU A N 1
ATOM 1866 C CA . GLU A 1 236 ? -3.741 -15.294 -1.766 1.00 93.25 236 GLU A CA 1
ATOM 1867 C C . GLU A 1 236 ? -2.384 -14.950 -1.166 1.00 93.25 236 GLU A C 1
ATOM 1869 O O . GLU A 1 236 ? -1.415 -14.720 -1.891 1.00 93.25 236 GLU A O 1
ATOM 1874 N N . LYS A 1 237 ? -2.305 -14.932 0.166 1.00 92.69 237 LYS A N 1
ATOM 1875 C CA . LYS A 1 237 ? -1.017 -14.848 0.851 1.00 92.69 237 LYS A CA 1
ATOM 1876 C C . LYS A 1 237 ? -0.203 -16.105 0.606 1.00 92.69 237 LYS A C 1
ATOM 1878 O O . LYS A 1 237 ? -0.744 -17.210 0.618 1.00 92.69 237 LYS A O 1
ATOM 1883 N N . CYS A 1 238 ? 1.100 -15.931 0.466 1.00 91.19 238 CYS A N 1
ATOM 1884 C CA . CYS A 1 238 ? 2.021 -17.037 0.325 1.00 91.19 238 CYS A CA 1
ATOM 1885 C C . CYS A 1 238 ? 3.353 -16.715 0.996 1.00 91.19 238 CYS A C 1
ATOM 1887 O O . CYS A 1 238 ? 3.877 -15.618 0.833 1.00 91.19 238 CYS A O 1
ATOM 1889 N N . ASP A 1 239 ? 3.924 -17.690 1.697 1.00 87.31 239 ASP A N 1
ATOM 1890 C CA . ASP A 1 239 ? 5.274 -17.566 2.257 1.00 87.31 239 ASP A CA 1
ATOM 1891 C C . ASP A 1 239 ? 6.347 -17.895 1.205 1.00 87.31 239 ASP A C 1
ATOM 1893 O O . ASP A 1 239 ? 7.457 -17.369 1.241 1.00 87.31 239 ASP A O 1
ATOM 1897 N N . SER A 1 240 ? 6.012 -18.762 0.241 1.00 87.38 240 SER A N 1
ATOM 1898 C CA . SER A 1 240 ? 6.918 -19.243 -0.807 1.00 87.38 240 SER A CA 1
ATOM 1899 C C . SER A 1 240 ? 6.235 -19.190 -2.178 1.00 87.38 240 SER A C 1
ATOM 1901 O O . SER A 1 240 ? 5.573 -20.148 -2.585 1.00 87.38 240 SER A O 1
ATOM 1903 N N . PRO A 1 241 ? 6.343 -18.055 -2.889 1.00 88.19 241 PRO A N 1
ATOM 1904 C CA . PRO A 1 241 ? 5.636 -17.866 -4.148 1.00 88.19 241 PRO A CA 1
ATOM 1905 C C . PRO A 1 241 ? 6.159 -18.772 -5.268 1.00 88.19 241 PRO A C 1
ATOM 1907 O O . PRO A 1 241 ? 7.366 -18.877 -5.483 1.00 88.19 241 PRO A O 1
ATOM 1910 N N . ASP A 1 242 ? 5.241 -19.354 -6.040 1.00 87.06 242 ASP A N 1
ATOM 1911 C CA . ASP A 1 242 ? 5.563 -20.132 -7.241 1.00 87.06 242 ASP A CA 1
ATOM 1912 C C . ASP A 1 242 ? 6.218 -19.225 -8.309 1.00 87.06 242 ASP A C 1
ATOM 1914 O O . ASP A 1 242 ? 5.614 -18.206 -8.661 1.00 87.06 242 ASP A O 1
ATOM 1918 N N . PRO A 1 243 ? 7.403 -19.5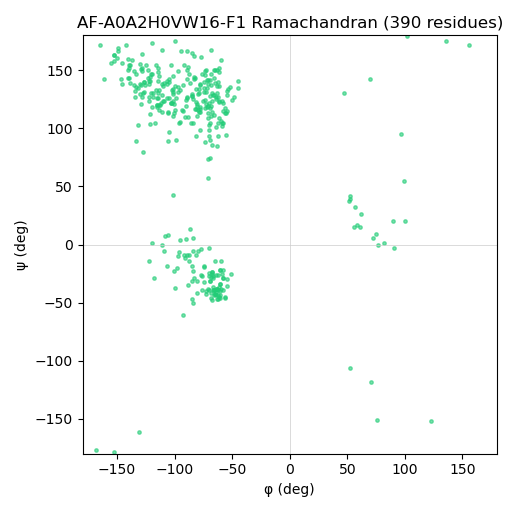67 -8.858 1.00 84.62 243 PRO A N 1
ATOM 1919 C CA . PRO A 1 243 ? 8.087 -18.808 -9.911 1.00 84.62 243 PRO A CA 1
ATOM 1920 C C . PRO A 1 243 ? 7.312 -18.625 -11.222 1.00 84.62 243 PRO A C 1
ATOM 1922 O O . PRO A 1 243 ? 7.723 -17.808 -12.044 1.00 84.62 243 PRO A O 1
ATOM 1925 N N . LEU A 1 244 ? 6.235 -19.376 -11.453 1.00 88.69 244 LEU A N 1
ATOM 1926 C CA . LEU A 1 244 ? 5.443 -19.321 -12.685 1.00 88.69 244 LEU A CA 1
ATOM 1927 C C . LEU A 1 244 ? 4.189 -18.452 -12.559 1.00 88.69 244 LEU A C 1
ATOM 1929 O O . LEU A 1 244 ? 3.646 -18.006 -13.568 1.00 88.69 244 LEU A O 1
ATOM 1933 N N . LEU A 1 245 ? 3.725 -18.192 -11.337 1.00 94.25 245 LEU A N 1
ATOM 1934 C CA . LEU A 1 245 ? 2.504 -17.423 -11.098 1.00 94.25 245 LEU A CA 1
ATOM 1935 C C . LEU A 1 245 ? 2.807 -15.929 -10.925 1.00 94.25 245 LEU A C 1
ATOM 1937 O O . LEU A 1 245 ? 3.916 -15.584 -10.514 1.00 94.25 245 LEU A O 1
ATOM 1941 N N . PRO A 1 246 ? 1.858 -15.019 -11.208 1.00 95.62 246 PRO A N 1
ATOM 1942 C CA . PRO A 1 246 ? 2.014 -13.611 -10.866 1.00 95.62 246 PRO A CA 1
ATOM 1943 C C . PRO A 1 246 ? 2.142 -13.421 -9.354 1.00 95.62 246 PRO A C 1
ATOM 1945 O O . PRO A 1 246 ? 1.390 -14.021 -8.582 1.00 95.62 246 PRO A O 1
ATOM 1948 N N . ILE A 1 247 ? 3.081 -12.576 -8.937 1.00 95.94 247 ILE A N 1
ATOM 1949 C CA . ILE A 1 247 ? 3.344 -12.284 -7.524 1.00 95.94 247 ILE A CA 1
ATOM 1950 C C . ILE A 1 247 ? 3.369 -10.784 -7.271 1.00 95.94 247 ILE A C 1
ATOM 1952 O O . ILE A 1 247 ? 3.731 -10.010 -8.156 1.00 95.94 247 ILE A O 1
ATOM 1956 N N . ALA A 1 248 ? 3.004 -10.372 -6.062 1.00 96.00 248 ALA A N 1
ATOM 1957 C CA . ALA A 1 248 ? 3.058 -8.980 -5.633 1.00 96.00 248 ALA A CA 1
ATOM 1958 C C . ALA A 1 248 ? 3.405 -8.867 -4.149 1.00 96.00 248 ALA A C 1
ATOM 1960 O O . ALA A 1 248 ? 3.127 -9.776 -3.372 1.00 96.00 248 ALA A O 1
ATOM 1961 N N . ARG A 1 249 ? 3.957 -7.727 -3.744 1.00 95.12 249 ARG A N 1
ATOM 1962 C CA . ARG A 1 249 ? 4.107 -7.346 -2.335 1.00 95.12 249 ARG A CA 1
ATOM 1963 C C . ARG A 1 249 ? 4.027 -5.835 -2.173 1.00 95.12 249 ARG A C 1
ATOM 1965 O O . ARG A 1 249 ? 4.068 -5.087 -3.155 1.00 95.12 249 ARG A O 1
ATOM 1972 N N . ILE A 1 250 ? 3.922 -5.384 -0.929 1.00 95.62 250 ILE A N 1
ATOM 1973 C CA . ILE A 1 250 ? 3.967 -3.958 -0.612 1.00 95.62 250 ILE A CA 1
ATOM 1974 C C . ILE A 1 250 ? 5.407 -3.477 -0.786 1.00 95.62 250 ILE A C 1
ATOM 1976 O O . ILE A 1 250 ? 6.318 -3.953 -0.118 1.00 95.62 250 ILE A O 1
ATOM 1980 N N . HIS A 1 251 ? 5.600 -2.509 -1.673 1.00 94.38 251 HIS A N 1
ATOM 1981 C CA . HIS A 1 251 ? 6.880 -1.837 -1.848 1.00 94.38 251 HIS A CA 1
ATOM 1982 C C . HIS A 1 251 ? 7.029 -0.688 -0.845 1.00 94.38 251 HIS A C 1
ATOM 1984 O O . HIS A 1 251 ? 8.061 -0.542 -0.193 1.00 94.38 251 HIS A O 1
ATOM 1990 N N . SER A 1 252 ? 5.994 0.146 -0.710 1.00 93.19 252 SER A N 1
ATOM 1991 C CA . SER A 1 252 ? 5.990 1.247 0.254 1.00 93.19 252 SER A CA 1
ATOM 1992 C C . SER A 1 252 ? 4.577 1.657 0.662 1.00 93.19 252 SER A C 1
ATOM 1994 O O . SER A 1 252 ? 3.600 1.441 -0.058 1.00 93.19 252 SER A O 1
ATOM 1996 N N . VAL A 1 253 ? 4.475 2.267 1.843 1.00 92.19 253 VAL A N 1
ATOM 1997 C CA . VAL A 1 253 ? 3.233 2.821 2.390 1.00 92.19 253 VAL A CA 1
ATOM 1998 C C . VAL A 1 253 ? 3.387 4.335 2.474 1.00 92.19 253 VAL A C 1
ATOM 2000 O O . VAL A 1 253 ? 4.337 4.835 3.076 1.00 92.19 253 VAL A O 1
ATOM 2003 N N . THR A 1 254 ? 2.456 5.077 1.881 1.00 89.94 254 THR A N 1
ATOM 2004 C CA . THR A 1 254 ? 2.366 6.539 2.006 1.00 89.94 254 THR A CA 1
ATOM 2005 C C . THR A 1 254 ? 1.127 6.913 2.824 1.00 89.94 254 THR A C 1
ATOM 2007 O O . THR A 1 254 ? 0.256 6.072 3.016 1.00 89.94 254 THR A O 1
ATOM 2010 N N . PRO A 1 255 ? 0.961 8.167 3.286 1.00 84.94 255 PRO A N 1
ATOM 2011 C CA . PRO A 1 255 ? -0.236 8.560 4.038 1.00 84.94 255 PRO A CA 1
ATOM 2012 C C . PRO A 1 255 ? -1.565 8.406 3.279 1.00 84.94 255 PRO A C 1
ATOM 2014 O O . PRO A 1 255 ? -2.620 8.362 3.907 1.00 84.94 255 PRO A O 1
ATOM 2017 N N . VAL A 1 256 ? -1.534 8.370 1.942 1.00 87.56 256 VAL A N 1
ATOM 2018 C CA . VAL A 1 256 ? -2.737 8.392 1.086 1.00 87.56 256 VAL A CA 1
ATOM 2019 C C . VAL A 1 256 ? -2.855 7.185 0.161 1.00 87.56 256 VAL A C 1
ATOM 2021 O O . VAL A 1 256 ? -3.932 6.933 -0.383 1.00 87.56 256 VAL A O 1
ATOM 2024 N N . SER A 1 257 ? -1.782 6.416 -0.003 1.00 91.12 257 SER A N 1
ATOM 2025 C CA . SER A 1 257 ? -1.776 5.228 -0.844 1.00 91.12 257 SER A CA 1
ATOM 2026 C C . SER A 1 257 ? -0.762 4.164 -0.427 1.00 91.12 257 SER A C 1
ATOM 2028 O O . SER A 1 257 ? 0.260 4.447 0.198 1.00 91.12 257 SER A O 1
ATOM 2030 N N . LEU A 1 258 ? -1.040 2.939 -0.858 1.00 93.75 258 LEU A N 1
ATOM 2031 C CA . LEU A 1 258 ? -0.128 1.806 -0.859 1.00 93.75 258 LEU A CA 1
ATOM 2032 C C . LEU A 1 258 ? 0.504 1.658 -2.239 1.00 93.75 258 LEU A C 1
ATOM 2034 O O . LEU A 1 258 ? -0.211 1.641 -3.242 1.00 93.75 258 LEU A O 1
ATOM 2038 N N . VAL A 1 259 ? 1.824 1.512 -2.301 1.00 94.88 259 VAL A N 1
ATOM 2039 C CA . VAL A 1 259 ? 2.532 1.190 -3.541 1.00 94.88 259 VAL A CA 1
ATOM 2040 C C . VAL A 1 259 ? 2.884 -0.286 -3.522 1.00 94.88 259 VAL A C 1
ATOM 2042 O O . VAL A 1 259 ? 3.591 -0.759 -2.632 1.00 94.88 259 VAL A O 1
ATOM 2045 N N . PHE A 1 260 ? 2.398 -0.999 -4.528 1.00 96.19 260 PHE A N 1
ATOM 2046 C CA . PHE A 1 260 ? 2.747 -2.384 -4.781 1.00 96.19 260 PHE A CA 1
ATOM 2047 C C . PHE A 1 260 ? 3.846 -2.473 -5.823 1.00 96.19 260 PHE A C 1
ATOM 2049 O O . PHE A 1 260 ? 3.915 -1.668 -6.757 1.00 96.19 260 PHE A O 1
ATOM 2056 N N . GLU A 1 261 ? 4.652 -3.512 -5.677 1.00 95.50 261 GLU A N 1
ATOM 2057 C CA . GLU A 1 261 ? 5.483 -4.036 -6.745 1.00 95.50 261 GLU A CA 1
ATOM 2058 C C . GLU A 1 261 ? 5.101 -5.485 -7.036 1.00 95.50 261 GLU A C 1
ATOM 2060 O O . GLU A 1 261 ? 4.690 -6.220 -6.133 1.00 95.50 261 GLU A O 1
ATOM 2065 N N . GLY A 1 262 ? 5.203 -5.886 -8.298 1.00 95.06 262 GLY A N 1
ATOM 2066 C CA . GLY A 1 262 ? 4.803 -7.209 -8.742 1.00 95.06 262 GLY A CA 1
ATOM 2067 C C . GLY A 1 262 ? 5.562 -7.687 -9.968 1.00 95.06 262 GLY A C 1
ATOM 2068 O O . GLY A 1 262 ? 6.187 -6.901 -10.676 1.00 95.06 262 GLY A O 1
ATOM 2069 N N . TRP A 1 263 ? 5.495 -8.995 -10.192 1.00 93.81 263 TRP A N 1
ATOM 2070 C CA . TRP A 1 263 ? 6.124 -9.689 -11.309 1.00 93.81 263 TRP A CA 1
ATOM 2071 C C . TRP A 1 263 ? 5.135 -10.664 -11.942 1.00 93.81 263 TRP A C 1
ATOM 2073 O O . TRP A 1 263 ? 4.511 -11.456 -11.232 1.00 93.81 263 TRP A O 1
ATOM 2083 N N . ASP A 1 264 ? 5.020 -10.635 -13.264 1.00 91.56 264 ASP A N 1
ATOM 2084 C CA . ASP A 1 264 ? 4.333 -11.648 -14.070 1.00 91.56 264 ASP A CA 1
ATOM 2085 C C . ASP A 1 264 ? 5.215 -12.100 -15.249 1.00 91.56 264 ASP A C 1
ATOM 2087 O O . ASP A 1 264 ? 6.438 -11.947 -15.216 1.00 91.56 264 ASP A O 1
ATOM 2091 N N . ALA A 1 265 ? 4.604 -12.710 -16.269 1.00 86.00 265 ALA A N 1
ATOM 2092 C CA . ALA A 1 265 ? 5.300 -13.121 -17.485 1.00 86.00 265 ALA A CA 1
ATOM 2093 C C . ALA A 1 265 ? 5.798 -11.932 -18.333 1.00 86.00 265 ALA A C 1
ATOM 2095 O O . ALA A 1 265 ? 6.771 -12.092 -19.068 1.00 86.00 265 ALA A O 1
ATOM 2096 N N . ASP A 1 266 ? 5.161 -10.763 -18.214 1.00 82.94 266 ASP A N 1
ATOM 2097 C CA . ASP A 1 266 ? 5.502 -9.541 -18.949 1.00 82.94 266 ASP A CA 1
ATOM 2098 C C . ASP A 1 266 ? 6.579 -8.711 -18.226 1.00 82.94 266 ASP A C 1
ATOM 2100 O O . ASP A 1 266 ? 7.189 -7.823 -18.826 1.00 82.94 266 ASP A O 1
ATOM 2104 N N . GLY A 1 267 ? 6.846 -9.005 -16.950 1.00 86.81 267 GLY A N 1
ATOM 2105 C CA . GLY A 1 267 ? 7.980 -8.480 -16.193 1.00 86.81 267 GLY A CA 1
ATOM 2106 C C . GLY A 1 267 ? 7.579 -7.744 -14.919 1.00 86.81 267 GLY A C 1
ATOM 2107 O O . GLY A 1 267 ? 6.575 -8.061 -14.279 1.00 86.81 267 GLY A O 1
ATOM 2108 N N . TYR A 1 268 ? 8.411 -6.783 -14.513 1.00 91.12 268 TYR A N 1
ATOM 2109 C CA . TYR A 1 268 ? 8.189 -6.002 -13.302 1.00 91.12 268 TYR A CA 1
ATOM 2110 C C . TYR A 1 268 ? 7.139 -4.905 -13.502 1.00 91.12 268 TYR A C 1
ATOM 2112 O O . TYR A 1 268 ? 7.148 -4.152 -14.483 1.00 91.12 268 TYR A O 1
ATOM 2120 N N . VAL A 1 269 ? 6.260 -4.749 -12.515 1.00 92.25 269 VAL A N 1
ATOM 2121 C CA . VAL A 1 269 ? 5.261 -3.683 -12.469 1.00 92.25 269 VAL A CA 1
ATOM 2122 C C . VAL A 1 269 ? 5.227 -3.017 -11.100 1.00 92.25 269 VAL A C 1
ATOM 2124 O O . VAL A 1 269 ? 5.388 -3.662 -10.067 1.00 92.25 269 VAL A O 1
ATOM 2127 N N . ARG A 1 270 ? 4.936 -1.714 -11.088 1.00 94.56 270 ARG A N 1
ATOM 2128 C CA . ARG A 1 270 ? 4.536 -0.977 -9.883 1.00 94.56 270 ARG A CA 1
ATOM 2129 C C . ARG A 1 270 ? 3.197 -0.326 -10.113 1.00 94.56 270 ARG A C 1
ATOM 2131 O O . ARG A 1 270 ? 2.932 0.167 -11.206 1.00 94.56 270 ARG A O 1
ATOM 2138 N N . PHE A 1 271 ? 2.369 -0.292 -9.085 1.00 94.94 271 PHE A N 1
ATOM 2139 C CA . PHE A 1 271 ? 1.080 0.385 -9.132 1.00 94.94 271 PHE A CA 1
ATOM 2140 C C . PHE A 1 271 ? 0.665 0.838 -7.742 1.00 94.94 271 PHE A C 1
ATOM 2142 O O . PHE A 1 271 ? 1.207 0.403 -6.726 1.00 94.94 271 PHE A O 1
ATOM 2149 N N . MET A 1 272 ? -0.289 1.758 -7.712 1.00 94.31 272 MET A N 1
ATOM 2150 C CA . MET A 1 272 ? -0.752 2.391 -6.490 1.00 94.31 272 MET A CA 1
ATOM 2151 C C . MET A 1 272 ? -2.192 1.993 -6.194 1.00 94.31 272 MET A C 1
ATOM 2153 O O . MET A 1 272 ? -3.061 2.090 -7.058 1.00 94.31 272 MET A O 1
ATOM 2157 N N . VAL A 1 273 ? -2.437 1.609 -4.946 1.00 93.44 273 VAL A N 1
ATOM 2158 C CA . VAL A 1 273 ? -3.765 1.397 -4.382 1.00 93.44 273 VAL A CA 1
ATOM 2159 C C . VAL A 1 273 ? -4.070 2.568 -3.458 1.00 93.44 273 VAL A C 1
ATOM 2161 O O . VAL A 1 273 ? -3.415 2.768 -2.434 1.00 93.44 273 VAL A O 1
ATOM 2164 N N . ASN A 1 274 ? -5.059 3.373 -3.830 1.00 89.50 274 ASN A N 1
ATOM 2165 C CA . ASN A 1 274 ? -5.436 4.539 -3.040 1.00 89.50 274 ASN A CA 1
ATOM 2166 C C . ASN A 1 274 ? -6.173 4.128 -1.766 1.00 89.50 274 ASN A C 1
ATOM 2168 O O . ASN A 1 274 ? -6.904 3.133 -1.733 1.00 89.50 274 ASN A O 1
ATOM 2172 N N . SER A 1 275 ? -6.012 4.936 -0.721 1.00 85.19 275 SER A N 1
ATOM 2173 C CA . SER A 1 275 ? -6.762 4.749 0.510 1.00 85.19 275 SER A CA 1
ATOM 2174 C C . SER A 1 275 ? -8.259 4.882 0.239 1.00 85.19 275 SER A C 1
ATOM 2176 O O . SER A 1 275 ? -8.748 5.902 -0.246 1.00 85.19 275 SER A O 1
ATOM 2178 N N . ALA A 1 276 ? -9.002 3.841 0.592 1.00 80.62 276 ALA A N 1
ATOM 2179 C CA . ALA A 1 276 ? -10.455 3.838 0.596 1.00 80.62 276 ALA A CA 1
ATOM 2180 C C . ALA A 1 276 ? -11.036 4.573 1.809 1.00 80.62 276 ALA A C 1
ATOM 2182 O O . ALA A 1 276 ? -12.260 4.716 1.911 1.00 80.62 276 ALA A O 1
ATOM 2183 N N . VAL A 1 277 ? -10.172 5.040 2.716 1.00 66.94 277 VAL A N 1
ATOM 2184 C CA . VAL A 1 277 ? -10.519 5.871 3.865 1.00 66.94 277 VAL A CA 1
ATOM 2185 C C . VAL A 1 277 ? -10.934 7.250 3.359 1.00 66.94 277 VAL A C 1
ATOM 2187 O O . VAL A 1 277 ? -10.212 8.242 3.410 1.00 66.94 277 VAL A O 1
ATOM 2190 N N . THR A 1 278 ? -12.136 7.288 2.802 1.00 51.72 278 THR A N 1
ATOM 2191 C CA . THR A 1 278 ? -12.732 8.485 2.237 1.00 51.72 278 THR A CA 1
ATOM 2192 C C . THR A 1 278 ? -13.362 9.235 3.401 1.00 51.72 278 THR A C 1
ATOM 2194 O O . THR A 1 278 ? -14.407 8.835 3.903 1.00 51.72 278 THR A O 1
ATOM 2197 N N . GLN A 1 279 ? -12.697 10.312 3.824 1.00 52.06 279 GLN A N 1
ATOM 2198 C CA . GLN A 1 279 ? -13.078 11.192 4.932 1.00 52.06 279 GLN A CA 1
ATOM 2199 C C . GLN A 1 279 ? -12.937 10.538 6.314 1.00 52.06 279 GLN A C 1
ATOM 2201 O O . GLN A 1 279 ? -13.189 9.350 6.513 1.00 52.06 279 GLN A O 1
ATOM 2206 N N . SER A 1 280 ? -12.497 11.329 7.299 1.00 52.06 280 SER A N 1
ATOM 2207 C CA . SER A 1 280 ? -12.600 10.921 8.695 1.00 52.06 280 SER A CA 1
ATOM 2208 C C . SER A 1 280 ? -14.033 10.469 8.913 1.00 52.06 280 SER A C 1
ATOM 2210 O O . SER A 1 280 ? -14.980 11.196 8.592 1.00 52.06 280 SER A O 1
ATOM 2212 N N . THR A 1 281 ? -14.213 9.241 9.391 1.00 54.34 281 THR A N 1
ATOM 2213 C CA . THR A 1 281 ? -15.530 8.839 9.856 1.00 54.34 281 THR A CA 1
ATOM 2214 C C . THR A 1 281 ? -15.869 9.912 10.884 1.00 54.34 281 THR A C 1
ATOM 2216 O O . THR A 1 281 ? -15.120 10.073 11.850 1.00 54.34 281 THR A O 1
ATOM 2219 N N . LYS A 1 282 ? -16.895 10.741 10.643 1.00 57.94 282 LYS A N 1
ATOM 2220 C CA . LYS A 1 282 ? -17.354 11.754 11.607 1.00 57.94 282 LYS A CA 1
ATOM 2221 C C . LYS A 1 282 ? -18.027 11.018 12.766 1.00 57.94 282 LYS A C 1
ATOM 2223 O O . LYS A 1 282 ? -19.202 11.213 13.040 1.00 57.94 282 LYS A O 1
ATOM 2228 N N . LEU A 1 283 ? -17.288 10.119 13.407 1.00 66.06 283 LEU A N 1
ATOM 2229 C CA . LEU A 1 283 ? -17.614 9.481 14.660 1.00 66.06 283 LEU A CA 1
ATOM 2230 C C . LEU A 1 283 ? -17.545 10.603 15.682 1.00 66.06 283 LEU A C 1
ATOM 2232 O O . LEU A 1 283 ? -16.491 10.878 16.244 1.00 66.06 283 LEU A O 1
ATOM 2236 N N . ARG A 1 284 ? -18.651 11.327 15.816 1.00 76.88 284 ARG A N 1
ATOM 2237 C CA . ARG A 1 284 ? -18.846 12.343 16.839 1.00 76.88 284 ARG A CA 1
ATOM 2238 C C . ARG A 1 284 ? -19.362 11.610 18.062 1.00 76.88 284 ARG A C 1
ATOM 2240 O O . ARG A 1 284 ? -20.522 11.185 18.058 1.00 76.88 284 ARG A O 1
ATOM 2247 N N . PRO A 1 285 ? -18.531 11.389 19.090 1.00 80.44 285 PRO A N 1
ATOM 2248 C CA . PRO A 1 285 ? -18.976 10.655 20.264 1.00 80.44 285 PRO A CA 1
ATOM 2249 C C . PRO A 1 285 ? -20.191 11.331 20.916 1.00 80.44 285 PRO A C 1
ATOM 2251 O O . PRO A 1 285 ? -21.059 10.659 21.457 1.00 80.44 285 PRO A O 1
ATOM 2254 N N . GLU A 1 286 ? -20.320 12.649 20.786 1.00 81.62 286 GLU A N 1
ATOM 2255 C CA . GLU A 1 286 ? -21.452 13.430 21.290 1.00 81.62 286 GLU A CA 1
ATOM 2256 C C . GLU A 1 286 ? -22.789 13.070 20.619 1.00 81.62 286 GLU A C 1
ATOM 2258 O O . GLU A 1 286 ? -23.842 13.247 21.226 1.00 81.62 286 GLU A O 1
ATOM 2263 N N . GLU A 1 287 ? -22.769 12.566 19.380 1.00 82.31 287 GLU A N 1
ATOM 2264 C CA . GLU A 1 287 ? -23.973 12.129 18.658 1.00 82.31 287 GLU A CA 1
ATOM 2265 C C . GLU A 1 287 ? -24.361 10.687 19.018 1.00 82.31 287 GLU A C 1
ATOM 2267 O O . GLU A 1 287 ? -25.541 10.335 19.034 1.00 82.31 287 GLU A O 1
ATOM 2272 N N . ILE A 1 288 ? -23.369 9.852 19.336 1.00 83.25 288 ILE A N 1
ATOM 2273 C CA . ILE A 1 288 ? -23.559 8.430 19.653 1.00 83.25 288 ILE A CA 1
ATOM 2274 C C . ILE A 1 288 ? -24.016 8.254 21.106 1.00 83.25 288 ILE A C 1
ATOM 2276 O O . ILE A 1 288 ? -24.902 7.444 21.399 1.00 83.25 288 ILE A O 1
ATOM 2280 N N . PHE A 1 289 ? -23.411 9.016 22.019 1.00 87.62 289 PHE A N 1
ATOM 2281 C CA . PHE A 1 289 ? -23.659 8.938 23.450 1.00 87.62 289 PHE A CA 1
ATOM 2282 C C . PHE A 1 289 ? -24.583 10.062 23.907 1.00 87.62 289 PHE A C 1
ATOM 2284 O O . PHE A 1 289 ? -24.258 11.242 23.819 1.00 87.62 289 PHE A O 1
ATOM 2291 N N . SER A 1 290 ? -25.699 9.698 24.530 1.00 87.44 290 SER A N 1
ATOM 2292 C CA . SER A 1 290 ? -26.566 10.646 25.225 1.00 87.44 290 SER A CA 1
ATOM 2293 C C . SER A 1 290 ? -26.864 10.195 26.657 1.00 87.44 290 SER A C 1
ATOM 2295 O O . SER A 1 290 ? -26.642 9.047 27.045 1.00 87.44 290 SER A O 1
ATOM 2297 N N . SER A 1 291 ? -27.352 11.119 27.488 1.00 88.88 291 SER A N 1
ATOM 2298 C CA . SER A 1 291 ? -27.843 10.828 28.848 1.00 88.88 291 SER A CA 1
ATOM 2299 C C . SER A 1 291 ? -26.865 10.048 29.748 1.00 88.88 291 SER A C 1
ATOM 2301 O O . SER A 1 291 ? -27.272 9.139 30.475 1.00 88.88 291 SER A O 1
ATOM 2303 N N . ILE A 1 292 ? -25.573 10.390 29.718 1.00 91.88 292 ILE A N 1
ATOM 2304 C CA . ILE A 1 292 ? -24.543 9.736 30.538 1.00 91.88 292 ILE A CA 1
ATOM 2305 C C . ILE A 1 292 ? -24.764 10.074 32.017 1.00 91.88 292 ILE A C 1
ATOM 2307 O O . ILE A 1 292 ? -24.687 11.234 32.421 1.00 91.88 292 ILE A O 1
ATOM 2311 N N . ARG A 1 293 ? -24.993 9.047 32.838 1.00 92.25 293 ARG A N 1
ATOM 2312 C CA . ARG A 1 293 ? -25.165 9.139 34.293 1.00 92.25 293 ARG A CA 1
ATOM 2313 C C . ARG A 1 293 ? -24.193 8.210 34.999 1.00 92.25 293 ARG A C 1
ATOM 2315 O O . ARG A 1 293 ? -24.034 7.052 34.618 1.00 92.25 293 ARG A O 1
ATOM 2322 N N . ILE A 1 294 ? -23.590 8.698 36.073 1.00 91.12 294 ILE A N 1
ATOM 2323 C CA . ILE A 1 294 ? -22.649 7.917 36.878 1.00 91.12 294 ILE A CA 1
ATOM 2324 C C . ILE A 1 294 ? -23.425 7.096 37.897 1.00 91.12 294 ILE A C 1
ATOM 2326 O O . ILE A 1 294 ? -24.237 7.644 38.642 1.00 91.12 294 ILE A O 1
ATOM 2330 N N . ARG A 1 295 ? -23.166 5.785 37.926 1.00 90.94 295 ARG A N 1
ATOM 2331 C CA . ARG A 1 295 ? -23.745 4.864 38.913 1.00 90.94 295 ARG A CA 1
ATOM 2332 C C . ARG A 1 295 ? -22.773 4.555 40.044 1.00 90.94 295 ARG A C 1
ATOM 2334 O O . ARG A 1 295 ? -23.191 4.461 41.190 1.00 90.94 295 ARG A O 1
ATOM 2341 N N . SER A 1 296 ? -21.487 4.425 39.731 1.00 89.75 296 SER A N 1
ATOM 2342 C CA . SER A 1 296 ? -20.412 4.252 40.711 1.00 89.75 296 SER A CA 1
ATOM 2343 C C . SER A 1 296 ? -19.093 4.792 40.157 1.00 89.75 296 SER A C 1
ATOM 2345 O O . SER A 1 296 ? -19.048 5.295 39.038 1.00 89.75 296 SER A O 1
ATOM 2347 N N . GLU A 1 297 ? -18.003 4.680 40.913 1.00 87.50 297 GLU A N 1
ATOM 2348 C CA . GLU A 1 297 ? -16.661 5.092 40.466 1.00 87.50 297 GLU A CA 1
ATOM 2349 C C . GLU A 1 297 ? -16.163 4.343 39.224 1.00 87.50 297 GLU A C 1
ATOM 2351 O O . GLU A 1 297 ? -15.308 4.849 38.507 1.00 87.50 297 GLU A O 1
ATOM 2356 N N . LYS A 1 298 ? -16.713 3.154 38.951 1.00 90.19 298 LYS A N 1
ATOM 2357 C CA . LYS A 1 298 ? -16.307 2.300 37.825 1.00 90.19 298 LYS A CA 1
ATOM 2358 C C . LYS A 1 298 ? -17.436 2.017 36.838 1.00 90.19 298 LYS A C 1
ATOM 2360 O O . LYS A 1 298 ? -17.230 1.235 35.913 1.00 90.19 298 LYS A O 1
ATOM 2365 N N . GLN A 1 299 ? -18.631 2.575 37.055 1.00 94.31 299 GLN A N 1
ATOM 2366 C CA . GLN A 1 299 ? -19.815 2.249 36.260 1.00 94.31 299 GLN A CA 1
ATOM 2367 C C . GLN A 1 299 ? -20.606 3.479 35.841 1.00 94.31 299 GLN A C 1
ATOM 2369 O O . GLN A 1 299 ? -20.924 4.354 36.655 1.00 94.31 299 GLN A O 1
ATOM 2374 N N . ILE A 1 300 ? -21.028 3.467 34.582 1.00 94.12 300 ILE A N 1
ATOM 2375 C CA . ILE A 1 300 ? -21.918 4.468 34.000 1.00 94.12 300 ILE A CA 1
ATOM 2376 C C . ILE A 1 300 ? -23.146 3.800 33.396 1.00 94.12 300 ILE A C 1
ATOM 2378 O O . ILE A 1 300 ? -23.111 2.642 32.993 1.00 94.12 300 ILE A O 1
ATOM 2382 N N . SER A 1 301 ? -24.237 4.547 33.315 1.00 94.31 301 SER A N 1
ATOM 2383 C CA . SER A 1 301 ? -25.340 4.245 32.408 1.00 94.31 301 SER A CA 1
ATOM 2384 C C . SER A 1 301 ? -25.439 5.344 31.369 1.00 94.31 301 SER A C 1
ATOM 2386 O O . SER A 1 301 ? -25.478 6.516 31.740 1.00 94.31 301 SER A O 1
ATOM 2388 N N . CYS A 1 302 ? -25.506 4.974 30.100 1.00 93.69 302 CYS A N 1
ATOM 2389 C CA . CYS A 1 302 ? -25.647 5.900 28.985 1.00 93.69 302 CYS A CA 1
ATOM 2390 C C . CYS A 1 302 ? -26.667 5.370 27.979 1.00 93.69 302 CYS A C 1
ATOM 2392 O O . CYS A 1 302 ? -26.960 4.174 27.929 1.00 93.69 302 CYS A O 1
ATOM 2394 N N . MET A 1 303 ? -27.204 6.277 27.177 1.00 91.44 303 MET A N 1
ATOM 2395 C CA . MET A 1 303 ? -27.972 5.945 25.989 1.00 91.44 303 MET A CA 1
ATOM 2396 C C . MET A 1 303 ? -27.007 5.918 24.809 1.00 91.44 303 MET A C 1
ATOM 2398 O O . MET A 1 303 ? -26.415 6.941 24.472 1.00 91.44 303 MET A O 1
ATOM 2402 N N . LEU A 1 304 ? -26.834 4.741 24.219 1.00 89.69 304 LEU A N 1
ATOM 2403 C CA . LEU A 1 304 ? -26.161 4.562 22.940 1.00 89.69 304 LEU A CA 1
ATOM 2404 C C . LEU A 1 304 ? -27.247 4.521 21.872 1.00 89.69 304 LEU A C 1
ATOM 2406 O O . LEU A 1 304 ? -28.013 3.557 21.798 1.00 89.69 304 LEU A O 1
ATOM 2410 N N . GLU A 1 305 ? -27.381 5.618 21.127 1.00 87.12 305 GLU A N 1
ATOM 2411 C CA . GLU A 1 305 ? -28.544 5.889 20.275 1.00 87.12 305 GLU A CA 1
ATOM 2412 C C . GLU A 1 305 ? -29.865 5.761 21.068 1.00 87.12 305 GLU A C 1
ATOM 2414 O O . GLU A 1 305 ? -30.182 6.604 21.907 1.00 87.12 305 GLU A O 1
ATOM 2419 N N . LYS A 1 306 ? -30.638 4.691 20.843 1.00 87.62 306 LYS A N 1
ATOM 2420 C CA . LYS A 1 306 ? -31.926 4.423 21.511 1.00 87.62 306 LYS A CA 1
ATOM 2421 C C . LYS A 1 306 ? -31.846 3.313 22.563 1.00 87.62 306 LYS A C 1
ATOM 2423 O O . LYS A 1 306 ? -32.878 2.896 23.086 1.00 87.62 306 LYS A O 1
ATOM 2428 N N . GLN A 1 307 ? -30.648 2.832 22.890 1.00 92.31 307 GLN A N 1
ATOM 2429 C CA . GLN A 1 307 ? -30.450 1.716 23.809 1.00 92.31 307 GLN A CA 1
ATOM 2430 C C . GLN A 1 307 ? -29.788 2.177 25.111 1.00 92.31 307 GLN A C 1
ATOM 2432 O O . GLN A 1 307 ? -28.682 2.711 25.109 1.00 92.31 307 GLN A O 1
ATOM 2437 N N . CYS A 1 308 ? -30.456 1.935 26.241 1.00 93.88 308 CYS A N 1
ATOM 2438 C CA . CYS A 1 308 ? -29.879 2.177 27.561 1.00 93.88 308 CYS A CA 1
ATOM 2439 C C . CYS A 1 308 ? -28.922 1.039 27.916 1.00 93.88 308 CYS A C 1
ATOM 2441 O O . CYS A 1 308 ? -29.337 -0.118 28.013 1.00 93.88 308 CYS A O 1
ATOM 2443 N N . ILE A 1 309 ? -27.647 1.363 28.112 1.00 95.12 309 ILE A N 1
ATOM 2444 C CA . ILE A 1 309 ? -26.598 0.391 28.412 1.00 95.12 309 ILE A CA 1
ATOM 2445 C C . ILE A 1 309 ? -25.864 0.822 29.685 1.00 95.12 309 ILE A C 1
ATOM 2447 O O . ILE A 1 309 ? -25.622 2.006 29.923 1.00 95.12 309 ILE A O 1
ATOM 2451 N N . VAL A 1 310 ? -25.537 -0.156 30.533 1.00 96.06 310 VAL A N 1
ATOM 2452 C CA . VAL A 1 310 ? -24.689 0.034 31.714 1.00 96.06 310 VAL A CA 1
ATOM 2453 C C . VAL A 1 310 ? -23.305 -0.507 31.392 1.00 96.06 310 VAL A C 1
ATOM 2455 O O . VAL A 1 310 ? -23.183 -1.686 31.065 1.00 96.06 310 VAL A O 1
ATOM 2458 N N . LEU A 1 311 ? -22.292 0.349 31.497 1.00 95.94 311 LEU A N 1
ATOM 2459 C CA . LEU A 1 311 ? -20.906 0.042 31.155 1.00 95.94 311 LEU A CA 1
ATOM 2460 C C . LEU A 1 311 ? -20.022 0.084 32.396 1.00 95.94 311 LEU A C 1
ATOM 2462 O O . LEU A 1 311 ? -20.178 0.961 33.252 1.00 95.94 311 LEU A O 1
ATOM 2466 N N . LYS A 1 312 ? -19.081 -0.855 32.470 1.00 95.69 312 LYS A N 1
ATOM 2467 C CA . LYS A 1 312 ? -18.002 -0.916 33.457 1.00 95.69 312 LYS A CA 1
ATOM 2468 C C . LYS A 1 312 ? -16.653 -0.731 32.770 1.00 95.69 312 LYS A C 1
ATOM 2470 O O . LYS A 1 312 ? -16.496 -1.137 31.624 1.00 95.69 312 LYS A O 1
ATOM 2475 N N . ALA A 1 313 ? -15.688 -0.136 33.467 1.00 93.94 313 ALA A N 1
ATOM 2476 C CA . ALA A 1 313 ? -14.322 0.006 32.956 1.00 93.94 313 ALA A CA 1
ATOM 2477 C C . ALA A 1 313 ? -13.795 -1.335 32.398 1.00 93.94 313 ALA A C 1
ATOM 2479 O O . ALA A 1 313 ? -13.866 -2.359 33.081 1.00 93.94 313 ALA A O 1
ATOM 2480 N N . GLY A 1 314 ? -13.306 -1.323 31.157 1.00 93.38 314 GLY A N 1
ATOM 2481 C CA . GLY A 1 314 ? -12.875 -2.495 30.393 1.00 93.38 314 GLY A CA 1
ATOM 2482 C C . GLY A 1 314 ? -13.957 -3.157 29.527 1.00 93.38 314 GLY A C 1
ATOM 2483 O O . GLY A 1 314 ? -13.647 -4.117 28.818 1.00 93.38 314 GLY A O 1
ATOM 2484 N N . ASP A 1 315 ? -15.209 -2.690 29.559 1.00 96.00 315 ASP A N 1
ATOM 2485 C CA . ASP A 1 315 ? -16.272 -3.225 28.704 1.00 96.00 315 ASP A CA 1
ATOM 2486 C C . ASP A 1 315 ? -16.070 -2.835 27.235 1.00 96.00 315 ASP A C 1
ATOM 2488 O O . ASP A 1 315 ? -15.733 -1.698 26.897 1.00 96.00 315 ASP A O 1
ATOM 2492 N N . TRP A 1 316 ? -16.319 -3.808 26.360 1.00 96.44 316 TRP A N 1
ATOM 2493 C CA . TRP A 1 316 ? -16.291 -3.668 24.907 1.00 96.44 316 TRP A CA 1
ATOM 2494 C C . TRP A 1 316 ? -17.730 -3.675 24.407 1.00 96.44 316 TRP A C 1
ATOM 2496 O O . TRP A 1 316 ? -18.480 -4.603 24.715 1.00 96.44 316 TRP A O 1
ATOM 2506 N N . VAL A 1 317 ? -18.129 -2.659 23.651 1.00 95.62 317 VAL A N 1
ATOM 2507 C CA . VAL A 1 317 ? -19.488 -2.510 23.128 1.00 95.62 317 VAL A CA 1
ATOM 2508 C C . VAL A 1 317 ? -19.419 -2.436 21.617 1.00 95.62 317 VAL A C 1
ATOM 2510 O O . VAL A 1 317 ? -18.895 -1.474 21.067 1.00 95.62 317 VAL A O 1
ATOM 2513 N N . LEU A 1 318 ? -19.941 -3.455 20.950 1.00 95.44 318 LEU A N 1
ATOM 2514 C CA . LEU A 1 318 ? -19.926 -3.558 19.501 1.00 95.44 318 LEU A CA 1
ATOM 2515 C C . LEU A 1 318 ? -21.291 -3.192 18.927 1.00 95.44 318 LEU A C 1
ATOM 2517 O O . LEU A 1 318 ? -22.313 -3.720 19.373 1.00 95.44 318 LEU A O 1
ATOM 2521 N N . LYS A 1 319 ? -21.307 -2.350 17.900 1.00 93.38 319 LYS A N 1
ATOM 2522 C CA . LYS A 1 319 ? -22.478 -2.099 17.067 1.00 93.38 319 LYS A CA 1
ATOM 2523 C C . LYS A 1 319 ? -22.478 -3.052 15.879 1.00 93.38 319 LYS A C 1
ATOM 2525 O O . LYS A 1 319 ? -21.668 -2.917 14.966 1.00 93.38 319 LYS A O 1
ATOM 2530 N N . SER A 1 320 ? -23.406 -4.003 15.870 1.00 89.50 320 SER A N 1
ATOM 2531 C CA . SER A 1 320 ? -23.598 -4.938 14.756 1.00 89.50 320 SER A CA 1
ATOM 2532 C C . SER A 1 320 ? -25.084 -5.038 14.421 1.00 89.50 320 SER A C 1
ATOM 2534 O O . SER A 1 320 ? -25.926 -5.065 15.320 1.00 89.50 320 SER A O 1
ATOM 2536 N N . GLY A 1 321 ? -25.430 -5.003 13.130 1.00 86.19 321 GLY A N 1
ATOM 2537 C CA . GLY A 1 321 ? -26.831 -5.001 12.685 1.00 86.19 321 GLY A CA 1
ATOM 2538 C C . GLY A 1 321 ? -27.665 -3.845 13.261 1.00 86.19 321 GLY A C 1
ATOM 2539 O O . GLY A 1 321 ? -28.843 -4.023 13.562 1.00 86.19 321 GLY A O 1
ATOM 2540 N N . GLY A 1 322 ? -27.042 -2.683 13.496 1.00 86.50 322 GLY A N 1
ATOM 2541 C CA . GLY A 1 322 ? -27.703 -1.490 14.044 1.00 86.50 322 GLY A CA 1
ATOM 2542 C C . GLY A 1 322 ? -28.016 -1.536 15.545 1.00 86.50 322 GLY A C 1
ATOM 2543 O O . GLY A 1 322 ? -28.713 -0.654 16.036 1.00 86.50 322 GLY A O 1
ATOM 2544 N N . LYS A 1 323 ? -27.530 -2.538 16.289 1.00 91.06 323 LYS A N 1
ATOM 2545 C CA . LYS A 1 323 ? -27.714 -2.634 17.746 1.00 91.06 323 LYS A CA 1
ATOM 2546 C C . LYS A 1 323 ? -26.377 -2.685 18.466 1.00 91.06 323 LYS A C 1
ATOM 2548 O O . LYS A 1 323 ? -25.441 -3.329 17.996 1.00 91.06 323 LYS A O 1
ATOM 2553 N N . TRP A 1 324 ? -26.320 -2.057 19.637 1.00 94.31 324 TRP A N 1
ATOM 2554 C CA . TRP A 1 324 ? -25.146 -2.069 20.502 1.00 94.31 324 TRP A CA 1
ATOM 2555 C C . TRP A 1 324 ? -25.209 -3.260 21.465 1.00 94.31 324 TRP A C 1
ATOM 2557 O O . TRP A 1 324 ? -26.182 -3.454 22.200 1.00 94.31 324 TRP A O 1
ATOM 2567 N N . LYS A 1 325 ? -24.155 -4.075 21.482 1.00 95.44 325 LYS A N 1
ATOM 2568 C CA . LYS A 1 325 ? -24.040 -5.266 22.328 1.00 95.44 325 LYS A CA 1
ATOM 2569 C C . LYS A 1 325 ? -22.734 -5.230 23.111 1.00 95.44 325 LYS A C 1
ATOM 2571 O O . LYS A 1 325 ? -21.669 -5.052 22.534 1.00 95.44 325 LYS A O 1
ATOM 2576 N N . ILE A 1 326 ? -22.810 -5.456 24.422 1.00 96.56 326 ILE A N 1
ATOM 2577 C CA . ILE A 1 326 ? -21.610 -5.646 25.246 1.00 96.56 326 ILE A CA 1
ATOM 2578 C C . ILE A 1 326 ? -21.026 -7.034 24.958 1.00 96.56 326 ILE A C 1
ATOM 2580 O O . ILE A 1 326 ? -21.720 -8.037 25.143 1.00 96.56 326 ILE A O 1
ATOM 2584 N N . LEU A 1 327 ? -19.753 -7.089 24.569 1.00 96.38 327 LEU A N 1
ATOM 2585 C CA . LEU A 1 327 ? -18.985 -8.319 24.387 1.00 96.38 327 LEU A CA 1
ATOM 2586 C C . LEU A 1 327 ? -18.464 -8.793 25.750 1.00 96.38 327 LEU A C 1
ATOM 2588 O O . LEU A 1 327 ? -17.426 -8.342 26.255 1.00 96.38 327 LEU A O 1
ATOM 2592 N N . ARG A 1 328 ? -19.239 -9.670 26.390 1.00 93.50 328 ARG A N 1
ATOM 2593 C CA . ARG A 1 328 ? -18.937 -10.176 27.742 1.00 93.50 328 ARG A CA 1
ATOM 2594 C C . ARG A 1 328 ? -18.060 -11.415 27.705 1.00 93.50 328 ARG A C 1
ATOM 2596 O O . ARG A 1 328 ? -17.261 -11.620 28.613 1.00 93.50 328 ARG A O 1
ATOM 2603 N N . LYS A 1 329 ? -18.259 -12.249 26.689 1.00 95.19 329 LYS A N 1
ATOM 2604 C CA . LYS A 1 329 ? -17.572 -13.525 26.539 1.00 95.19 329 LYS A CA 1
ATOM 2605 C C . LYS A 1 329 ? -16.194 -13.308 25.925 1.00 95.19 329 LYS A C 1
ATOM 2607 O O . LYS A 1 329 ? -16.043 -12.460 25.044 1.00 95.19 329 LYS A O 1
ATOM 2612 N N . LYS A 1 330 ? -15.201 -14.081 26.370 1.00 93.38 330 LYS A N 1
ATOM 2613 C CA . LYS A 1 330 ? -13.852 -14.025 25.795 1.00 93.38 330 LYS A CA 1
ATOM 2614 C C . LYS A 1 330 ? -13.901 -14.394 24.312 1.00 93.38 330 LYS A C 1
ATOM 2616 O O . LYS A 1 330 ? -13.329 -13.690 23.495 1.00 93.38 330 LYS A O 1
ATOM 2621 N N . GLU A 1 331 ? -14.710 -15.390 23.964 1.00 94.56 331 GLU A N 1
ATOM 2622 C CA . GLU A 1 331 ? -14.883 -15.871 22.593 1.00 94.56 331 GLU A CA 1
ATOM 2623 C C . GLU A 1 331 ? -15.422 -14.778 21.657 1.00 94.56 331 GLU A C 1
ATOM 2625 O O . GLU A 1 331 ? -15.048 -14.727 20.492 1.00 94.56 331 GLU A O 1
ATOM 2630 N N . GLU A 1 332 ? -16.279 -13.876 22.153 1.00 93.75 332 GLU A N 1
ATOM 2631 C CA . GLU A 1 332 ? -16.793 -12.744 21.365 1.00 93.75 332 GLU A CA 1
ATOM 2632 C C . GLU A 1 332 ? -15.711 -11.691 21.104 1.00 93.75 332 GLU A C 1
ATOM 2634 O O . GLU A 1 332 ? -15.653 -11.121 20.015 1.00 93.75 332 GLU A O 1
ATOM 2639 N N . ARG A 1 333 ? -14.855 -11.435 22.101 1.00 92.19 333 ARG A N 1
ATOM 2640 C CA . ARG A 1 333 ? -13.726 -10.507 21.969 1.00 92.19 333 ARG A CA 1
ATOM 2641 C C . ARG A 1 333 ? -12.678 -11.077 21.024 1.00 92.19 333 ARG A C 1
ATOM 2643 O O . ARG A 1 333 ? -12.275 -10.381 20.103 1.00 92.19 333 ARG A O 1
ATOM 2650 N N . ASP A 1 334 ? -12.334 -12.351 21.185 1.00 89.62 334 ASP A N 1
ATOM 2651 C CA . ASP A 1 334 ? -11.409 -13.060 20.302 1.00 89.62 334 ASP A CA 1
ATOM 2652 C C . ASP A 1 334 ? -11.969 -13.125 18.871 1.00 89.62 334 ASP A C 1
ATOM 2654 O O . ASP A 1 334 ? -11.236 -12.925 17.907 1.00 89.62 334 ASP A O 1
ATOM 2658 N N . ALA A 1 335 ? -13.279 -13.339 18.695 1.00 89.75 335 ALA A N 1
ATOM 2659 C CA . ALA A 1 335 ? -13.919 -13.294 17.379 1.00 89.75 335 ALA A CA 1
ATOM 2660 C C . ALA A 1 335 ? -13.830 -11.905 16.727 1.00 89.75 335 ALA A C 1
ATOM 2662 O O . ALA A 1 335 ? -13.617 -11.825 15.518 1.00 89.75 335 ALA A O 1
ATOM 2663 N N . PHE A 1 336 ? -13.961 -10.824 17.504 1.00 89.56 336 PHE A N 1
ATOM 2664 C CA . PHE A 1 336 ? -13.750 -9.466 17.003 1.00 89.56 336 PHE A CA 1
ATOM 2665 C C . PHE A 1 336 ? -12.282 -9.219 16.643 1.00 89.56 336 PHE A C 1
ATOM 2667 O O . PHE A 1 336 ? -11.998 -8.760 15.541 1.00 89.56 336 PHE A O 1
ATOM 2674 N N . THR A 1 337 ? -11.343 -9.573 17.525 1.00 86.50 337 THR A N 1
ATOM 2675 C CA . THR A 1 337 ? -9.896 -9.436 17.285 1.00 86.50 337 THR A CA 1
ATOM 2676 C C . THR A 1 337 ? -9.453 -10.207 16.038 1.00 86.50 337 THR A C 1
ATOM 2678 O O . THR A 1 337 ? -8.705 -9.676 15.220 1.00 86.50 337 THR A O 1
ATOM 2681 N N . ASN A 1 338 ? -10.012 -11.393 15.807 1.00 82.06 338 ASN A N 1
ATOM 2682 C CA . ASN A 1 338 ? -9.716 -12.223 14.638 1.00 82.06 338 ASN A CA 1
ATOM 2683 C C . ASN A 1 338 ? -10.533 -11.857 13.383 1.00 82.06 338 ASN A C 1
ATOM 2685 O O . ASN A 1 338 ? -10.489 -12.582 12.393 1.00 82.06 338 ASN A O 1
ATOM 2689 N N . GLY A 1 339 ? -11.332 -10.785 13.412 1.00 80.62 339 GLY A N 1
ATOM 2690 C CA . GLY A 1 339 ? -12.109 -10.324 12.257 1.00 80.62 339 GLY A CA 1
ATOM 2691 C C . GLY A 1 339 ? -13.322 -11.189 11.883 1.00 80.62 339 GLY A C 1
ATOM 2692 O O . GLY A 1 339 ? -13.990 -10.892 10.898 1.00 80.62 339 GLY A O 1
ATOM 2693 N N . LYS 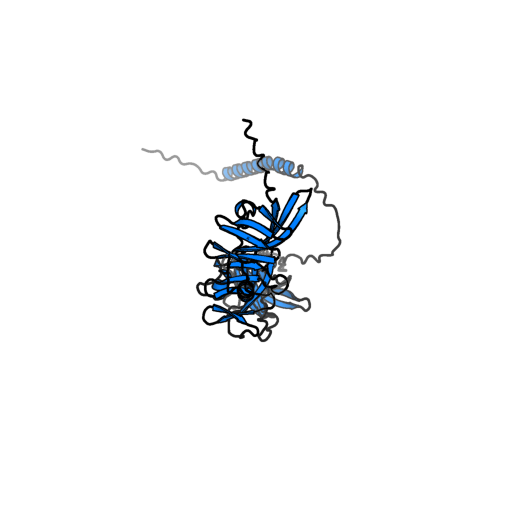A 1 340 ? -13.661 -12.220 12.670 1.00 85.44 340 LYS A N 1
ATOM 2694 C CA . LYS A 1 340 ? -14.892 -13.018 12.490 1.00 85.44 340 LYS A CA 1
ATOM 2695 C C . LYS A 1 340 ? -16.152 -12.225 12.839 1.00 85.44 340 LYS A C 1
ATOM 2697 O O . LYS A 1 340 ? -17.241 -12.555 12.379 1.00 85.44 340 LYS A O 1
ATOM 2702 N N . LEU A 1 341 ? -16.009 -11.209 13.686 1.00 88.00 341 LEU A N 1
ATOM 2703 C CA . LEU A 1 341 ? -17.075 -10.310 14.100 1.00 88.00 341 LEU A CA 1
ATOM 2704 C C . LEU A 1 341 ? -16.681 -8.871 13.743 1.00 88.00 341 LEU A C 1
ATOM 2706 O O . LEU A 1 341 ? -15.642 -8.393 14.188 1.00 88.00 341 LEU A O 1
ATOM 2710 N N . SER A 1 342 ? -17.513 -8.179 12.963 1.00 87.69 342 SER A N 1
ATOM 2711 C CA . SER A 1 342 ? -17.240 -6.824 12.461 1.00 87.69 342 SER A CA 1
ATOM 2712 C C . SER A 1 342 ? -18.294 -5.811 12.913 1.00 87.69 342 SER A C 1
ATOM 2714 O O . SER A 1 342 ? -19.481 -6.137 13.015 1.00 87.69 342 SER A O 1
ATOM 2716 N N . GLY A 1 343 ? -17.874 -4.564 13.132 1.00 89.94 343 GLY A N 1
ATOM 2717 C CA . GLY A 1 343 ? -18.751 -3.456 13.516 1.00 89.94 343 GLY A CA 1
ATOM 2718 C C . GLY A 1 343 ? -18.005 -2.345 14.253 1.00 89.94 343 GLY A C 1
ATOM 2719 O O . GLY A 1 343 ? -16.836 -2.510 14.600 1.00 89.94 343 GLY A O 1
ATOM 2720 N N . GLU A 1 344 ? -18.675 -1.219 14.499 1.00 91.75 344 GLU A N 1
ATOM 2721 C CA . GLU A 1 344 ? -18.109 -0.120 15.292 1.00 91.75 344 GLU A CA 1
ATOM 2722 C C . GLU A 1 344 ? -17.925 -0.583 16.738 1.00 91.75 344 GLU A C 1
ATOM 2724 O O . GLU A 1 344 ? -18.861 -1.104 17.349 1.00 91.75 344 GLU A O 1
ATOM 2729 N N . LEU A 1 345 ? -16.730 -0.398 17.293 1.00 94.00 345 LEU A N 1
ATOM 2730 C CA . LEU A 1 345 ? -16.402 -0.859 18.638 1.00 94.00 345 LEU A CA 1
ATOM 2731 C C . LEU A 1 345 ? -16.108 0.325 19.547 1.00 94.00 345 LEU A C 1
ATOM 2733 O O . LEU A 1 345 ? -15.207 1.111 19.280 1.00 94.00 345 LEU A O 1
ATOM 2737 N N . PHE A 1 346 ? -16.798 0.395 20.678 1.00 94.75 346 PHE A N 1
ATOM 2738 C CA . PHE A 1 346 ? -16.432 1.270 21.780 1.00 94.75 346 PHE A CA 1
ATOM 2739 C C . PHE A 1 346 ? -15.803 0.472 22.922 1.00 94.75 346 PHE A C 1
ATOM 2741 O O . PHE A 1 346 ? -16.409 -0.466 23.439 1.00 94.75 346 PHE A O 1
ATOM 2748 N N . VAL A 1 347 ? -14.609 0.872 23.351 1.00 95.19 347 VAL A N 1
ATOM 2749 C CA . VAL A 1 347 ? -13.938 0.343 24.541 1.00 95.19 347 VAL A CA 1
ATOM 2750 C C . VAL A 1 347 ? -14.018 1.392 25.639 1.00 95.19 347 VAL A C 1
ATOM 2752 O O . VAL A 1 347 ? -13.421 2.464 25.528 1.00 95.19 347 VAL A O 1
ATOM 2755 N N . PHE A 1 348 ? -14.762 1.092 26.701 1.00 95.81 348 PHE A N 1
ATOM 2756 C CA . PHE A 1 348 ? -14.854 1.976 27.856 1.00 95.81 348 PHE A CA 1
ATOM 2757 C C . PHE A 1 348 ? -13.629 1.779 28.750 1.00 95.81 348 PHE A C 1
ATOM 2759 O O . PHE A 1 348 ? -13.408 0.685 29.261 1.00 95.81 348 PHE A O 1
ATOM 2766 N N . GLU A 1 349 ? -12.833 2.825 28.955 1.00 94.88 349 GLU A N 1
ATOM 2767 C CA . GLU A 1 349 ? -11.581 2.720 29.705 1.00 94.88 349 GLU A CA 1
ATOM 2768 C C . GLU A 1 349 ? -11.798 3.034 31.182 1.00 94.88 349 GLU A C 1
ATOM 2770 O O . GLU A 1 349 ? -11.567 2.177 32.033 1.00 94.88 349 GLU A O 1
ATOM 2775 N N . GLN A 1 350 ? -12.260 4.245 31.503 1.00 95.62 350 GLN A N 1
ATOM 2776 C CA . GLN A 1 350 ? -12.336 4.703 32.892 1.00 95.62 350 GLN A CA 1
ATOM 2777 C C . GLN A 1 350 ? -13.211 5.950 33.085 1.00 95.62 350 GLN A C 1
ATOM 2779 O O . GLN A 1 350 ? -13.638 6.602 32.131 1.00 95.62 350 GLN A O 1
ATOM 2784 N N . ILE A 1 351 ? -13.452 6.291 34.354 1.00 94.25 351 ILE A N 1
ATOM 2785 C CA . ILE A 1 351 ? -14.054 7.559 34.783 1.00 94.25 351 ILE A CA 1
ATOM 2786 C C . ILE A 1 351 ? -12.962 8.382 35.468 1.00 94.25 351 ILE A C 1
ATOM 2788 O O . ILE A 1 351 ? -12.377 7.925 36.448 1.00 94.25 351 ILE A O 1
ATOM 2792 N N . THR A 1 352 ? -12.703 9.597 34.990 1.00 94.00 352 THR A N 1
ATOM 2793 C CA . THR A 1 352 ? -11.711 10.513 35.574 1.00 94.00 352 THR A CA 1
ATOM 2794 C C . THR A 1 352 ? -12.383 11.766 36.121 1.00 94.00 352 THR A C 1
ATOM 2796 O O . THR A 1 352 ? -13.467 12.146 35.689 1.00 94.00 352 THR A O 1
ATOM 2799 N N . LEU A 1 353 ? -11.769 12.420 37.108 1.00 92.38 353 LEU A N 1
ATOM 2800 C CA . LEU A 1 353 ? -12.229 13.714 37.610 1.00 92.38 353 LEU A CA 1
ATOM 2801 C C . LEU A 1 353 ? -11.337 14.810 37.011 1.00 92.38 353 LEU A C 1
ATOM 2803 O O . LEU A 1 353 ? -10.168 14.911 37.369 1.00 92.38 353 LEU A O 1
ATOM 2807 N N . LYS A 1 354 ? -11.877 15.638 36.112 1.00 91.81 354 LYS A N 1
ATOM 2808 C CA . LYS A 1 354 ? -11.178 16.801 35.540 1.00 91.81 354 LYS A CA 1
ATOM 2809 C C . LYS A 1 354 ? -11.941 18.074 35.894 1.00 91.81 354 LYS A C 1
ATOM 2811 O O . LYS A 1 354 ? -13.139 18.166 35.653 1.00 91.81 354 LYS A O 1
ATOM 2816 N N . LYS A 1 355 ? -11.252 19.062 36.480 1.00 89.00 355 LYS A N 1
ATOM 2817 C CA . LYS A 1 355 ? -11.836 20.363 36.882 1.00 89.00 355 LYS A CA 1
ATOM 2818 C C . LYS A 1 355 ? -13.108 20.228 37.748 1.00 89.00 355 LYS A C 1
ATOM 2820 O O . LYS A 1 355 ? -14.062 20.978 37.584 1.00 89.00 355 LYS A O 1
ATOM 2825 N N . GLY A 1 356 ? -13.145 19.233 38.641 1.00 86.19 356 GLY A N 1
ATOM 2826 C CA . GLY A 1 356 ? -14.299 18.962 39.514 1.00 86.19 356 GLY A CA 1
ATOM 2827 C C . GLY A 1 356 ? -15.491 18.272 38.834 1.00 86.19 356 GLY A C 1
ATOM 2828 O O . GLY A 1 356 ? -16.470 17.955 39.507 1.00 86.19 356 GLY A O 1
ATOM 2829 N N . GLN A 1 357 ? -15.410 17.979 37.532 1.00 89.31 357 GLN A N 1
ATOM 2830 C CA . GLN A 1 357 ? -16.420 17.231 36.790 1.00 89.31 357 GLN A CA 1
ATOM 2831 C C . GLN A 1 357 ? -15.923 15.816 36.484 1.00 89.31 357 GLN A C 1
ATOM 2833 O O . GLN A 1 357 ? -14.762 15.603 36.136 1.00 89.31 357 GLN A O 1
ATOM 2838 N N . LYS A 1 358 ? -16.805 14.824 36.633 1.00 90.75 358 LYS A N 1
ATOM 2839 C CA . LYS A 1 358 ? -16.493 13.440 36.267 1.00 90.75 358 LYS A CA 1
ATOM 2840 C C . LYS A 1 358 ? -16.663 13.262 34.751 1.00 90.75 358 LYS A C 1
ATOM 2842 O O . LYS A 1 358 ? -17.757 13.475 34.224 1.00 90.75 358 LYS A O 1
ATOM 2847 N N . MET A 1 359 ? -15.587 12.871 34.083 1.00 92.62 359 MET A N 1
ATOM 2848 C CA . MET A 1 359 ? -15.483 12.617 32.648 1.00 92.62 359 MET A CA 1
ATOM 2849 C C . MET A 1 359 ? -15.405 11.109 32.402 1.00 92.62 359 MET A C 1
ATOM 2851 O O . MET A 1 359 ? -14.744 10.390 33.149 1.00 92.62 359 MET A O 1
ATOM 2855 N N . ILE A 1 360 ? -16.073 10.625 31.361 1.00 93.25 360 ILE A N 1
ATOM 2856 C CA . ILE A 1 360 ? -15.921 9.255 30.869 1.00 93.25 360 ILE A CA 1
ATOM 2857 C C . ILE A 1 360 ? -14.864 9.245 29.773 1.00 93.25 360 ILE A C 1
ATOM 2859 O O . ILE A 1 360 ? -14.854 10.135 28.925 1.00 93.25 360 ILE A O 1
ATOM 2863 N N . GLN A 1 361 ? -13.984 8.250 29.803 1.00 94.75 361 GLN A N 1
ATOM 2864 C CA . GLN A 1 361 ? -12.927 8.066 28.818 1.00 94.75 361 GLN A CA 1
ATOM 2865 C C . GLN A 1 361 ? -13.056 6.703 28.147 1.00 94.75 361 GLN A C 1
ATOM 2867 O O . GLN A 1 361 ? -13.377 5.701 28.795 1.00 94.75 361 GLN A O 1
ATOM 2872 N N . GLY A 1 362 ? -12.811 6.669 26.844 1.00 94.81 362 GLY A N 1
ATOM 2873 C CA . GLY A 1 362 ? -12.809 5.444 26.064 1.00 94.81 362 GLY A CA 1
ATOM 2874 C C . GLY A 1 362 ? -12.226 5.642 24.675 1.00 94.81 362 GLY A C 1
ATOM 2875 O O . GLY A 1 362 ? -11.785 6.733 24.316 1.00 94.81 362 GLY A O 1
ATOM 2876 N N . LYS A 1 363 ? -12.255 4.580 23.879 1.00 94.44 363 LYS A N 1
ATOM 2877 C CA . LYS A 1 363 ? -11.804 4.588 22.485 1.00 94.44 363 LYS A CA 1
ATOM 2878 C C . LYS A 1 363 ? -12.904 4.055 21.592 1.00 94.44 363 LYS A C 1
ATOM 2880 O O . LYS A 1 363 ? -13.479 3.008 21.883 1.00 94.44 363 LYS A O 1
ATOM 2885 N N . LEU A 1 364 ? -13.190 4.777 20.519 1.00 92.50 364 LEU A N 1
ATOM 2886 C CA . LEU A 1 364 ? -14.160 4.385 19.512 1.00 92.50 364 LEU A CA 1
ATOM 2887 C C . LEU A 1 364 ? -13.425 4.026 18.223 1.00 92.50 364 LEU A C 1
ATOM 2889 O O . LEU A 1 364 ? -12.678 4.838 17.683 1.00 92.50 364 LEU A O 1
ATOM 2893 N N . PHE A 1 365 ? -13.649 2.812 17.743 1.00 91.12 365 PHE A N 1
ATOM 2894 C CA . PHE A 1 365 ? -13.064 2.268 16.529 1.00 91.12 365 PHE A CA 1
ATOM 2895 C C . PHE A 1 365 ? -14.137 2.156 15.449 1.00 91.12 365 PHE A C 1
ATOM 2897 O O . PHE A 1 365 ? -15.270 1.747 15.725 1.00 91.12 365 PHE A O 1
ATOM 2904 N N . ASN A 1 366 ? -13.778 2.497 14.211 1.00 88.19 366 ASN A N 1
ATOM 2905 C CA . ASN A 1 366 ? -14.645 2.241 13.063 1.00 88.19 366 ASN A CA 1
ATOM 2906 C C . ASN A 1 366 ? -14.764 0.728 12.789 1.00 88.19 366 ASN A C 1
ATOM 2908 O O . ASN A 1 366 ? -13.970 -0.077 13.275 1.00 88.19 366 ASN A O 1
ATOM 2912 N N . SER A 1 367 ? -15.724 0.339 11.947 1.00 86.38 367 SER A N 1
ATOM 2913 C CA . SER A 1 367 ? -15.953 -1.071 11.594 1.00 86.38 367 SER A CA 1
ATOM 2914 C C . SER A 1 367 ? -14.738 -1.777 10.986 1.00 86.38 367 SER A C 1
ATOM 2916 O O . SER A 1 367 ? -14.595 -2.985 11.148 1.00 86.38 367 SER A O 1
ATOM 2918 N N . GLY A 1 368 ? -13.866 -1.030 10.299 1.00 82.12 368 GLY A N 1
ATOM 2919 C CA . GLY A 1 368 ? -12.633 -1.550 9.703 1.00 82.12 368 GLY A CA 1
ATOM 2920 C C . GLY A 1 368 ? -11.441 -1.626 10.661 1.00 82.12 368 GLY A C 1
ATOM 2921 O O . GLY A 1 368 ? -10.399 -2.135 10.260 1.00 82.12 368 GLY A O 1
ATOM 2922 N N . ARG A 1 369 ? -11.576 -1.125 11.899 1.00 87.38 369 ARG A N 1
ATOM 2923 C CA . ARG A 1 369 ? -10.503 -0.973 12.902 1.00 87.38 369 ARG A CA 1
ATOM 2924 C C . ARG A 1 369 ? -9.325 -0.107 12.456 1.00 87.38 369 ARG A C 1
ATOM 2926 O O . ARG A 1 369 ? -8.277 -0.136 13.083 1.00 87.38 369 ARG A O 1
ATOM 2933 N N . THR A 1 370 ? -9.482 0.686 11.405 1.00 85.94 370 THR A N 1
ATOM 2934 C CA . THR A 1 370 ? -8.409 1.511 10.831 1.00 85.94 370 THR A CA 1
ATOM 2935 C C . THR A 1 370 ? -8.417 2.955 11.314 1.00 85.94 370 THR A C 1
ATOM 2937 O O . THR A 1 370 ? -7.464 3.696 11.091 1.00 85.94 370 THR A O 1
ATOM 2940 N N . GLN A 1 371 ? -9.472 3.361 12.022 1.00 86.31 371 GLN A N 1
ATOM 2941 C CA . GLN A 1 371 ? -9.555 4.651 12.697 1.00 86.31 371 GLN A CA 1
ATOM 2942 C C . GLN A 1 371 ? -9.902 4.451 14.166 1.00 86.31 371 GLN A C 1
ATOM 2944 O O . GLN A 1 371 ? -10.764 3.637 14.502 1.00 86.31 371 GLN A O 1
ATOM 2949 N N . MET A 1 372 ? -9.260 5.243 15.023 1.00 89.38 372 MET A N 1
ATOM 2950 C CA . MET A 1 372 ? -9.529 5.304 16.454 1.00 89.38 372 MET A CA 1
ATOM 2951 C C . MET A 1 372 ? -9.746 6.760 16.859 1.00 89.38 372 MET A C 1
ATOM 2953 O O . MET A 1 372 ? -8.917 7.622 16.569 1.00 89.38 372 MET A O 1
ATOM 2957 N N . VAL A 1 373 ? -10.868 7.025 17.524 1.00 90.44 373 VAL A N 1
ATOM 2958 C CA . VAL A 1 373 ? -11.200 8.331 18.094 1.00 90.44 373 VAL A CA 1
ATOM 2959 C C . VAL A 1 373 ? -11.222 8.201 19.618 1.00 90.44 373 VAL A C 1
ATOM 2961 O O . VAL A 1 373 ? -12.009 7.404 20.146 1.00 90.44 373 VAL A O 1
ATOM 2964 N N . PRO A 1 374 ? -10.386 8.957 20.354 1.00 91.25 374 PRO A N 1
ATOM 2965 C CA . PRO A 1 374 ? -10.497 9.020 21.801 1.00 91.25 374 PRO A CA 1
ATOM 2966 C C . PRO A 1 374 ? -11.801 9.730 22.171 1.00 91.25 374 PRO A C 1
ATOM 2968 O O . PRO A 1 374 ? -12.118 10.803 21.664 1.00 91.25 374 PRO A O 1
ATOM 2971 N N . VAL A 1 375 ? -12.562 9.119 23.067 1.00 92.44 375 VAL A N 1
ATOM 2972 C CA . VAL A 1 375 ? -13.826 9.649 23.571 1.00 92.44 375 VAL A CA 1
ATOM 2973 C C . VAL A 1 375 ? -13.582 10.213 24.957 1.00 92.44 375 VAL A C 1
ATOM 2975 O O . VAL A 1 375 ? -13.179 9.478 25.856 1.00 92.44 375 VAL A O 1
ATOM 2978 N N . GLU A 1 376 ? -13.868 11.499 25.145 1.00 92.44 376 GLU A N 1
ATOM 2979 C CA . GLU A 1 376 ? -13.875 12.143 26.455 1.00 92.44 376 GLU A CA 1
ATOM 2980 C C . GLU A 1 376 ? -15.166 12.951 26.619 1.00 92.44 376 GLU A C 1
ATOM 2982 O O . GLU A 1 376 ? -15.313 14.031 26.057 1.00 92.44 376 GLU A O 1
ATOM 2987 N N . LEU A 1 377 ? -16.120 12.418 27.387 1.00 91.19 377 LEU A N 1
ATOM 2988 C CA . LEU A 1 377 ? -17.445 13.025 27.542 1.00 91.19 377 LEU A CA 1
ATOM 2989 C C . LEU A 1 377 ? -17.747 13.336 29.004 1.00 91.19 377 LEU A C 1
ATOM 2991 O O . LEU A 1 377 ? -17.458 12.557 29.910 1.00 91.19 377 LEU A O 1
ATOM 2995 N N . ALA A 1 378 ? -18.375 14.480 29.242 1.00 89.31 378 ALA A N 1
ATOM 2996 C CA . ALA A 1 378 ? -18.815 14.871 30.568 1.00 89.31 378 ALA A CA 1
ATOM 2997 C C . ALA A 1 378 ? -20.048 14.069 31.001 1.00 89.31 378 ALA A C 1
ATOM 2999 O O . ALA A 1 378 ? -21.049 14.004 30.284 1.00 89.31 378 ALA A O 1
ATOM 3000 N N . ALA A 1 379 ? -20.022 13.506 32.209 1.00 85.00 379 ALA A N 1
ATOM 3001 C CA . ALA A 1 379 ? -21.229 12.926 32.774 1.00 85.00 379 ALA A CA 1
ATOM 3002 C C . ALA A 1 379 ? -22.190 14.026 33.242 1.00 85.00 379 ALA A C 1
ATOM 3004 O O . ALA A 1 379 ? -21.783 15.015 33.862 1.00 85.00 379 ALA A O 1
ATOM 3005 N N . GLN A 1 380 ? -23.486 13.825 33.004 1.00 79.56 380 GLN A N 1
ATOM 3006 C CA . GLN A 1 380 ? -24.512 14.687 33.571 1.00 79.56 380 GLN A CA 1
ATOM 3007 C C . GLN A 1 380 ? -24.579 14.414 35.075 1.00 79.56 380 GLN A C 1
ATOM 3009 O O . GLN A 1 380 ? -24.969 13.327 35.514 1.00 79.56 380 GLN A O 1
ATOM 3014 N N . SER A 1 381 ? -24.189 15.398 35.887 1.00 55.72 381 SER A N 1
ATOM 3015 C CA . SER A 1 381 ? -24.494 15.359 37.311 1.00 55.72 381 SER A CA 1
ATOM 3016 C C . SER A 1 381 ? -26.007 15.507 37.450 1.00 55.72 381 SER A C 1
ATOM 3018 O O . SER A 1 381 ? -26.616 16.430 36.905 1.00 55.72 381 SER A O 1
ATOM 3020 N N . GLY A 1 382 ? -26.652 14.546 38.111 1.00 52.28 382 GLY A N 1
ATOM 3021 C CA . GLY A 1 382 ? -28.086 14.622 38.350 1.00 52.28 382 GLY A CA 1
ATOM 3022 C C . GLY A 1 382 ? -28.406 15.938 39.052 1.00 52.28 382 GLY A C 1
ATOM 3023 O O . GLY A 1 382 ? -28.001 16.138 40.197 1.00 52.28 382 GLY A O 1
ATOM 3024 N N . ARG A 1 383 ? -29.130 16.845 38.383 1.00 41.00 383 ARG A N 1
ATOM 3025 C CA . ARG A 1 383 ? -29.776 17.966 39.070 1.00 41.00 383 ARG A CA 1
ATOM 3026 C C . ARG A 1 383 ? -30.669 17.349 40.143 1.00 41.00 383 ARG A C 1
ATOM 3028 O O . ARG A 1 383 ? -31.640 16.668 39.816 1.00 41.00 383 ARG A O 1
ATOM 3035 N N . LYS A 1 384 ? -30.340 17.564 41.421 1.00 40.41 384 LYS A N 1
ATOM 3036 C CA . LYS A 1 384 ? -31.290 17.347 42.515 1.00 40.41 384 LYS A CA 1
ATOM 3037 C C . LYS A 1 384 ? -32.491 18.238 42.213 1.00 40.41 384 LYS A C 1
ATOM 3039 O O . LYS A 1 384 ? -32.405 19.454 42.350 1.00 40.41 384 LYS A O 1
ATOM 3044 N N . ILE A 1 385 ? -33.589 17.644 41.754 1.00 40.66 385 ILE A N 1
ATOM 3045 C CA . ILE A 1 385 ? -34.880 18.324 41.690 1.00 40.66 385 ILE A CA 1
ATOM 3046 C C . ILE A 1 385 ? -35.223 18.657 43.143 1.00 40.66 385 ILE A C 1
ATOM 3048 O O . ILE A 1 385 ? -35.544 17.764 43.928 1.00 40.66 385 ILE A O 1
ATOM 3052 N N . GLN A 1 386 ? -35.075 19.925 43.528 1.00 38.56 386 GLN A N 1
ATOM 3053 C CA . GLN A 1 386 ? -35.602 20.422 44.792 1.00 38.56 386 GLN A CA 1
ATOM 3054 C C . GLN A 1 386 ? -37.116 20.196 44.759 1.00 38.56 386 GLN A C 1
ATOM 3056 O O . GLN A 1 386 ? -37.839 20.874 44.030 1.00 38.56 386 GLN A O 1
ATOM 3061 N N . LYS A 1 387 ? -37.601 19.208 45.520 1.00 41.00 387 LYS A N 1
ATOM 3062 C CA . LYS A 1 387 ? -39.023 19.096 45.844 1.00 41.00 387 LYS A CA 1
ATOM 3063 C C . LYS A 1 387 ? -39.408 20.391 46.559 1.00 41.00 387 LYS A C 1
ATOM 3065 O O . LYS A 1 387 ? -39.049 20.569 47.720 1.00 41.00 387 LYS A O 1
ATOM 3070 N N . LYS A 1 388 ? -40.110 21.299 45.873 1.00 38.91 388 LYS A N 1
ATOM 3071 C CA . LYS A 1 388 ? -40.810 22.400 46.540 1.00 38.91 388 LYS A CA 1
ATOM 3072 C C . LYS A 1 388 ? -41.788 21.772 47.529 1.00 38.91 388 LYS A C 1
ATOM 3074 O O . LYS A 1 388 ? -42.688 21.032 47.130 1.00 38.91 388 LYS A O 1
ATOM 3079 N N . GLY A 1 389 ? -41.540 22.016 48.813 1.00 38.38 389 GLY A N 1
ATOM 3080 C CA . GLY A 1 389 ? -42.431 21.643 49.896 1.00 38.38 389 GLY A CA 1
ATOM 3081 C C . GLY A 1 389 ? -43.816 22.222 49.641 1.00 38.38 389 GLY A C 1
ATOM 3082 O O . GLY A 1 389 ? -43.965 23.391 49.289 1.00 38.38 389 GLY A O 1
ATOM 3083 N N . LYS A 1 390 ? -44.824 21.368 49.781 1.00 40.66 390 LYS A N 1
ATOM 3084 C CA . LYS A 1 390 ? -46.224 21.760 49.797 1.00 40.66 390 LYS A CA 1
ATOM 3085 C C . LYS A 1 390 ? -46.482 22.328 51.193 1.00 40.66 390 LYS A C 1
ATOM 3087 O O . LYS A 1 390 ? -46.604 21.559 52.141 1.00 40.66 390 LYS A O 1
ATOM 3092 N N . VAL A 1 391 ? -46.460 23.653 51.319 1.00 40.44 391 VAL A N 1
ATOM 3093 C CA . VAL A 1 391 ? -46.965 24.344 52.512 1.00 40.44 391 VAL A CA 1
ATOM 3094 C C . VAL A 1 391 ? -48.481 24.165 52.501 1.00 40.44 391 VAL A C 1
ATOM 3096 O O . VAL A 1 391 ? -49.114 24.375 51.463 1.00 40.44 391 VAL A O 1
ATOM 3099 N N . ARG A 1 392 ? -49.033 23.693 53.615 1.00 45.62 392 ARG A N 1
ATOM 3100 C CA . ARG A 1 392 ? -50.467 23.649 53.875 1.00 45.62 392 ARG A CA 1
ATOM 3101 C C . ARG A 1 392 ? -50.748 24.502 55.091 1.00 45.62 392 ARG A C 1
ATOM 3103 O O . ARG A 1 392 ? -49.899 24.444 56.009 1.00 45.62 392 ARG A O 1
#

Sequence (392 aa):
MVKAGIYHYYPERIMWVGCFLLAVGCILALPFAFMIYKFDPPVHLAGGINEKLICAEPLTFSFKRDEKGPVLPAPNLQGEVAFLLDPPRPIGNADQGRILVRIKKSAQVKQVALPCRVDLEFQGDRLGFAKEKSSFWLELAMRDDQRIECKGFINSLEGGEVSAGTFLVSADEPLVRSLRDFSQGSAFKALAEARWLGRDQFSVKESTGERLELLMAGIFELNADEWLVWKDQKWEKCDSPDPLLPIARIHSVTPVSLVFEGWDADGYVRFMVNSAVTQSTKLRPEEIFSSIRIRSEKQISCMLEKQCIVLKAGDWVLKSGGKWKILRKKEERDAFTNGKLSGELFVFEQITLKKGQKMIQGKLFNSGRTQMVPVELAAQSGRKIQKKGKVR

Mean predicted aligned error: 15.32 Å

Foldseek 3Di:
DDDDDDDDDDPVVVVVVVVVVVVVVVVVVVVVVVVVVPPDDDPDDDDDDDDPDPPPPQLFDDPPDDDDDDDDGDDRCVVFKAKADFFPDPQDDGLPAWIWIAGRPVRDIDIDGPQDKFAWDDPDPGIDTDPDHHQWIWGWHQDPVRWIKIWIWGQDPVGDIDTSDIDTGHHHYDDADALVVDDPLDPVNQVLPKAFAAFQQPPVPNAPFTWIQGPPPGIDTADQQWKWWQDPSDTDTDPRYDPATKMKGFPDDDPFWTWMWIAHPVGIHIHIHGHPCDDDPPPPVPQQWDQWADPDQFWIWIDRPPDTDIDGAFWKWFQDPNDTDTPPDPVSVVCVVVVVDFGKIKHWHGWDQDPNFIWTWIWIAGRVSRDIDIDIGTHDDDDPPPPPDDDD

Secondary structure (DSSP, 8-state):
--PPP-----HHHHHHHHHHHHHHHHHHHHHHHHHHHH-----------------PPP-------SS---------HHHHEEEEE-PPPTTS---TTEEEEEETTT--EEEEESSEEEEEEEETTEEEE-SS--SEEEEEEE-TTSPEEEEEEEE-TTS-EEEEEEEEEPPBPPPEE-GGGSPTT-HHHHHHT-EEEEE-SS-TTT--SEEEEETTTEEEEE-TT-EEEEETTEEEEESS--TTS-EEEEEEE-SSEEEEEEE-SS-EEEEEEEB---S-----HHHHEEEEEEEETTEEEEEETTEEEEEETT-EEEEETTEEEEE-SHHHHHHHHTTSS-SEEEEEEEEEEETTEEEEEEEEE-TTS--EEEEEEE--------------

pLDDT: mean 80.04, std 18.67, range [29.23, 96.56]

Nearest PDB structures (foldseek):
  6zz4-assembly1_B  TM=7.024E-01  e=1.525E+00  Homo sapiens
  6xed-assembly1_A  TM=7.149E-01  e=2.052E+00  Homo sapiens
  2pa5-assembly2_B  TM=7.186E-01  e=2.501E+00  Homo sapiens
  3zmp-assembly1_A  TM=7.248E-01  e=2.761E+00  Homo sapiens
  3qcm-assembly1_A  TM=5.194E-01  e=2.380E+00  Homo sapiens

Radius of gyration: 36.81 Å; Cα contacts (8 Å, |Δi|>4): 670; chains: 1; bounding box: 87×71×128 Å

Solvent-accessible surface area (backbone atoms only — not comparable to full-atom values): 23347 Å² total; per-residue (Å²): 142,80,87,84,80,84,79,84,84,61,70,74,57,53,57,53,54,50,53,50,51,51,52,54,52,53,63,64,46,51,63,55,56,53,50,59,72,70,66,68,75,85,82,85,82,81,79,86,78,96,68,88,72,81,74,74,73,78,68,66,79,76,79,88,58,80,85,90,71,87,82,76,86,66,79,53,55,79,82,38,50,47,45,24,51,38,69,55,56,91,83,51,85,72,63,75,53,37,31,31,43,31,32,64,89,64,67,46,73,46,80,48,58,50,68,40,77,48,34,34,38,68,66,83,95,40,61,45,75,38,95,55,94,46,63,30,34,35,41,38,34,73,45,98,85,68,29,37,40,38,35,35,37,34,56,44,97,88,77,45,82,42,77,57,47,75,51,77,44,69,58,39,78,62,69,69,43,55,70,83,76,44,60,90,90,38,69,64,35,61,57,43,68,24,33,28,54,43,45,42,61,75,46,63,91,82,41,88,24,40,28,34,38,32,95,88,72,45,74,49,67,46,44,64,88,45,36,34,30,50,53,95,93,38,73,40,82,38,97,76,73,61,84,88,43,37,36,35,33,45,71,47,80,54,101,59,32,38,30,36,36,32,37,48,96,92,40,65,46,32,33,58,24,51,49,58,65,74,63,79,76,83,80,48,61,76,74,44,48,41,80,37,34,75,76,50,85,57,31,37,35,30,23,52,71,94,43,82,46,77,46,42,58,72,39,36,36,36,36,46,96,92,41,81,42,73,52,80,50,69,68,54,48,52,30,35,76,70,62,80,43,68,35,37,34,37,38,35,55,45,60,46,79,56,96,91,40,54,28,41,35,30,41,38,28,43,53,80,28,41,45,74,45,81,36,77,45,74,46,53,75,79,76,79,77,77,78,77,77,82,84,127